Protein 6C1R (pdb70)

Radius of gyration: 25.38 Å; Cα contacts (8 Å, |Δi|>4): 478; chains: 2; bounding box: 43×37×81 Å

InterPro domains:
  IPR000276 G protein-coupled receptor, rhodopsin-like [PF00001] (54-300)
  IPR000276 G protein-coupled receptor, rhodopsin-like [PR00237] (39-63)
  IPR000276 G protein-coupled receptor, rhodopsin-like [PR00237] (71-92)
  IPR000276 G protein-coupled receptor, rhodopsin-like [PR00237] (116-138)
  IPR000276 G protein-coupled receptor, rhodopsin-like [PR00237] (152-173)
  IPR000276 G protein-coupled receptor, rhodopsin-like [PR00237] (203-226)
  IPR000276 G protein-coupled receptor, rhodopsin-like [PR00237] (240-264)
  IPR000276 G protein-coupled receptor, rhodopsin-like [PR00237] (282-308)
  IPR000276 G protein-coupled receptor, rhodopsin-like [PS00237] (122-138)
  IPR000826 Formyl peptide receptor-related [PTHR24225] (11-346)
  IPR002234 Anaphylatoxin chemotactic receptor, C3a/C5a1/C5a2 [PR00426] (36-48)
  IPR002234 Anaphylatoxin chemotactic receptor, C3a/C5a1/C5a2 [PR00426] (61-74)
  IPR002234 Anaphylatoxin chemotactic receptor, C3a/C5a1/C5a2 [PR00426] (85-95)
  IPR002234 Anaphylatoxin chemotactic receptor, C3a/C5a1/C5a2 [PR00426] (112-123)
  IPR002234 Anaphylatoxin chemotactic receptor, C3a/C5a1/C5a2 [PR00426] (142-157)
  IPR002234 Anaphylatoxin chemotactic receptor, C3a/C5a1/C5a2 [PR00426] (228-242)
  IPR002234 Anaphylatoxin chemotactic receptor, C3a/C5a1/C5a2 [PR00426] (320-333)
  IPR002234 Anaphylatoxin chemotactic receptor, C3a/C5a1/C5a2 [PR00426] (333-348)
  IPR002234 Anaphylatoxin chemotactic receptor, C3a/C5a1/C5a2 [PR01104] (134-145)
  IPR002234 Anaphylatoxin chemotactic receptor, C3a/C5a1/C5a2 [PR01104] (169-178)

Structure (mmCIF, N/CA/C/O backbone):
data_6C1R
#
_entry.id   6C1R
#
_cell.length_a   58.411
_cell.length_b   52.608
_cell.length_c   83.865
_cell.angle_alpha   90.000
_cell.angle_beta   106.080
_cell.angle_gamma   90.000
#
_symmetry.space_group_name_H-M   'P 1 21 1'
#
loop_
_entity.id
_entity.type
_entity.pdbx_description
1 polymer 'Soluble cytochrome b562, C5a anaphylatoxin chemotactic receptor 1 chimera'
2 polymer PMX53
3 non-polymer avacopan
4 non-polymer 'MALONATE ION'
5 non-polymer 'SODIUM ION'
6 non-polymer 'TRIETHYLENE GLYCOL'
7 non-polymer '(2R)-2,3-dihydroxypropyl (9Z)-octadec-9-enoate'
8 non-polymer 'OLEIC ACID'
9 water water
#
loop_
_atom_site.group_PDB
_atom_site.id
_atom_site.type_symbol
_atom_site.label_atom_id
_atom_site.label_alt_id
_atom_site.label_comp_id
_atom_site.label_asym_id
_atom_site.label_entity_id
_atom_site.label_seq_id
_atom_site.pdbx_PDB_ins_code
_atom_site.Cartn_x
_atom_site.Cartn_y
_atom_site.Cartn_z
_atom_site.occupancy
_atom_site.B_iso_or_equiv
_atom_site.auth_seq_id
_atom_site.auth_comp_id
_atom_site.auth_asym_id
_atom_site.auth_atom_id
_atom_site.pdbx_PDB_model_num
ATOM 1 N N . LEU A 1 12 ? -18.891 21.606 -9.717 1.00 111.41 12 LEU B N 1
ATOM 2 C CA . LEU A 1 12 ? -18.963 20.454 -8.825 1.00 108.63 12 LEU B CA 1
ATOM 3 C C . LEU A 1 12 ? -18.187 19.267 -9.386 1.00 108.50 12 LEU B C 1
ATOM 4 O O . LEU A 1 12 ? -17.391 18.645 -8.681 1.00 106.23 12 LEU B O 1
ATOM 9 N N . GLU A 1 13 ? -18.428 18.955 -10.654 1.00 111.91 13 GLU B N 1
ATOM 10 C CA . GLU A 1 13 ? -17.734 17.859 -11.317 1.00 112.41 13 GLU B CA 1
ATOM 11 C C . GLU A 1 13 ? -16.252 18.181 -11.493 1.00 113.87 13 GLU B C 1
ATOM 12 O O . GLU A 1 13 ? -15.408 17.284 -11.504 1.00 114.90 13 GLU B O 1
ATOM 14 N N . ASP A 1 14 ? -15.943 19.468 -11.625 1.00 113.78 14 ASP B N 1
ATOM 15 C CA . ASP A 1 14 ? -14.564 19.915 -11.778 1.00 112.03 14 ASP B CA 1
ATOM 16 C C . ASP A 1 14 ? -13.815 19.842 -10.449 1.00 107.87 14 ASP B C 1
ATOM 17 O O . ASP A 1 14 ? -12.635 19.491 -10.412 1.00 107.65 14 ASP B O 1
ATOM 19 N N . ASN A 1 15 ? -14.503 20.177 -9.361 1.00 104.25 15 ASN B N 1
ATOM 20 C CA . ASN A 1 15 ? -13.920 20.074 -8.029 1.00 99.46 15 ASN B CA 1
ATOM 21 C C . ASN A 1 15 ? -13.633 18.626 -7.654 1.00 94.94 15 ASN B C 1
ATOM 22 O O . ASN A 1 15 ? -12.690 18.342 -6.915 1.00 91.86 15 ASN B O 1
ATOM 27 N N . TRP A 1 16 ? -14.452 17.713 -8.167 1.00 95.39 16 TRP B N 1
ATOM 28 C CA . TRP A 1 16 ? -14.298 16.294 -7.868 1.00 94.00 16 TRP B CA 1
ATOM 29 C C . TRP A 1 16 ? -13.024 15.741 -8.500 1.00 92.04 16 TRP B C 1
ATOM 30 O O . TRP A 1 16 ? -12.355 14.881 -7.922 1.00 88.83 16 TRP B O 1
ATOM 41 N N . GLU A 1 17 ? -12.690 16.247 -9.685 1.00 92.77 17 GLU B N 1
ATOM 42 C CA . GLU A 1 17 ? -11.461 15.862 -10.373 1.00 91.44 17 GLU B CA 1
ATOM 43 C C . GLU A 1 17 ? -10.246 16.484 -9.689 1.00 86.70 17 GLU B C 1
ATOM 44 O O . GLU A 1 17 ? -9.155 15.913 -9.703 1.00 80.63 17 GLU B O 1
ATOM 46 N N . THR A 1 18 ? -10.446 17.657 -9.093 1.00 86.98 18 THR B N 1
ATOM 47 C CA . THR A 1 18 ? -9.399 18.330 -8.330 1.00 86.86 18 THR B CA 1
ATOM 48 C C . THR A 1 18 ? -8.993 17.491 -7.122 1.00 82.96 18 THR B C 1
ATOM 49 O O . THR A 1 18 ? -7.814 17.406 -6.775 1.00 81.43 18 THR B O 1
ATOM 53 N N . LEU A 1 19 ? -9.981 16.863 -6.495 1.00 81.64 19 LEU B N 1
ATOM 54 C CA . LEU A 1 19 ? -9.737 16.004 -5.344 1.00 78.33 19 LEU B CA 1
ATOM 55 C C . LEU A 1 19 ? -8.931 14.776 -5.739 1.00 76.88 19 LEU B C 1
ATOM 56 O O . LEU A 1 19 ? -7.942 14.437 -5.088 1.00 75.16 19 LEU B O 1
ATOM 61 N N . ASN A 1 20 ? -9.363 14.113 -6.807 1.00 78.35 20 ASN B N 1
ATOM 62 C CA . ASN A 1 20 ? -8.706 12.901 -7.278 1.00 80.06 20 ASN B CA 1
ATOM 63 C C . ASN A 1 20 ? -7.317 13.176 -7.848 1.00 78.74 20 ASN B C 1
ATOM 64 O O . ASN A 1 20 ? -6.404 12.367 -7.686 1.00 76.01 20 ASN B O 1
ATOM 69 N N . ASP A 1 21 ? -7.160 14.316 -8.516 1.00 79.14 21 ASP B N 1
ATOM 70 C CA . ASP A 1 21 ? -5.865 14.702 -9.076 1.00 82.13 21 ASP B CA 1
ATOM 71 C C . ASP A 1 21 ? -4.821 14.909 -7.982 1.00 79.88 21 ASP B C 1
ATOM 72 O O . ASP A 1 21 ? -3.698 14.411 -8.074 1.00 80.35 21 ASP B O 1
ATOM 77 N N . ASN A 1 22 ? -5.194 15.650 -6.946 1.00 76.01 22 ASN B N 1
ATOM 78 C CA . ASN A 1 22 ? -4.287 15.889 -5.834 1.00 74.84 22 ASN B CA 1
ATOM 79 C C . ASN A 1 22 ? -4.107 14.635 -4.988 1.00 70.55 22 ASN B C 1
ATOM 80 O O . ASN A 1 22 ? -3.106 14.491 -4.290 1.00 67.72 22 ASN B O 1
ATOM 85 N N . LEU A 1 23 ? -5.074 13.724 -5.064 1.00 70.18 23 LEU B N 1
ATOM 86 C CA . LEU A 1 23 ? -4.980 12.463 -4.342 1.00 68.77 23 LEU B CA 1
ATOM 87 C C . LEU A 1 23 ? -3.863 11.618 -4.933 1.00 71.76 23 LEU B C 1
ATOM 88 O O . LEU A 1 23 ? -3.109 10.971 -4.204 1.00 71.89 23 LEU B O 1
ATOM 93 N N . LYS A 1 24 ? -3.759 11.640 -6.259 1.00 72.94 24 LYS B N 1
ATOM 94 C CA . LYS A 1 24 ? -2.691 10.940 -6.965 1.00 76.20 24 LYS B CA 1
ATOM 95 C C . LYS A 1 24 ? -1.342 11.581 -6.657 1.00 77.94 24 LYS B C 1
ATOM 96 O O . LYS A 1 24 ? -0.330 10.891 -6.536 1.00 76.00 24 LYS B O 1
ATOM 98 N N . VAL A 1 25 ? -1.344 12.905 -6.528 1.00 79.06 25 VAL B N 1
ATOM 99 C CA . VAL A 1 25 ? -0.145 13.659 -6.171 1.00 77.95 25 VAL B CA 1
ATOM 100 C C . VAL A 1 25 ? 0.409 13.202 -4.828 1.00 73.17 25 VAL B C 1
ATOM 101 O O . VAL A 1 25 ? 1.618 13.009 -4.680 1.00 74.02 25 VAL B O 1
ATOM 105 N N . ILE A 1 26 ? -0.486 13.018 -3.860 1.00 69.11 26 ILE B N 1
ATOM 106 C CA . ILE A 1 26 ? -0.113 12.537 -2.532 1.00 68.50 26 ILE B CA 1
ATOM 107 C C . ILE A 1 26 ? 0.457 11.122 -2.605 1.00 69.30 26 ILE B C 1
ATOM 108 O O . ILE A 1 26 ? 1.446 10.803 -1.941 1.00 65.38 26 ILE B O 1
ATOM 113 N N . GLU A 1 27 ? -0.176 10.285 -3.422 1.00 74.08 27 GLU B N 1
ATOM 114 C CA . GLU A 1 27 ? 0.249 8.902 -3.609 1.00 76.86 27 GLU B CA 1
ATOM 115 C C . GLU A 1 27 ? 1.676 8.808 -4.145 1.00 83.81 27 GLU B C 1
ATOM 116 O O . GLU A 1 27 ? 2.428 7.907 -3.775 1.00 87.20 27 GLU B O 1
ATOM 118 N N . LYS A 1 28 ? 2.045 9.746 -5.014 1.00 87.57 28 LYS B N 1
ATOM 119 C CA . LYS A 1 28 ? 3.386 9.776 -5.592 1.00 90.74 28 LYS B CA 1
ATOM 120 C C . LYS A 1 28 ? 4.173 10.994 -5.113 1.00 92.21 28 LYS B C 1
ATOM 121 O O . LYS A 1 28 ? 4.856 11.650 -5.901 1.00 95.54 28 LYS B O 1
ATOM 123 N N . ALA A 1 29 ? 4.075 11.288 -3.819 1.00 88.68 29 ALA B N 1
ATOM 124 C CA . ALA A 1 29 ? 4.743 12.447 -3.236 1.00 86.02 29 ALA B CA 1
ATOM 125 C C . ALA A 1 29 ? 6.101 12.080 -2.641 1.00 86.27 29 ALA B C 1
ATOM 126 O O . ALA A 1 29 ? 6.288 10.981 -2.116 1.00 82.91 29 ALA B O 1
ATOM 128 N N . ASP A 1 30 ? 7.042 13.016 -2.720 1.00 90.78 30 ASP B N 1
ATOM 129 C CA . ASP A 1 30 ? 8.402 12.779 -2.254 1.00 95.07 30 ASP B CA 1
ATOM 130 C C . ASP A 1 30 ? 8.609 13.280 -0.828 1.00 96.11 30 ASP B C 1
ATOM 131 O O . ASP A 1 30 ? 9.431 12.741 -0.089 1.00 100.96 30 ASP B O 1
ATOM 133 N N . ASN A 1 31 ? 7.866 14.310 -0.441 1.00 92.14 31 ASN B N 1
ATOM 134 C CA . ASN A 1 31 ? 8.007 14.868 0.899 1.00 89.64 31 ASN B CA 1
ATOM 135 C C . ASN A 1 31 ? 6.704 15.432 1.455 1.00 84.58 31 ASN B C 1
ATOM 136 O O . ASN A 1 31 ? 5.675 15.435 0.780 1.00 83.32 31 ASN B O 1
ATOM 141 N N . ALA A 1 32 ? 6.764 15.912 2.693 1.00 81.66 32 ALA B N 1
ATOM 142 C CA . ALA A 1 32 ? 5.588 16.427 3.385 1.00 77.56 32 ALA B CA 1
ATOM 143 C C . ALA A 1 32 ? 5.073 17.717 2.753 1.00 73.30 32 ALA B C 1
ATOM 144 O O . ALA A 1 32 ? 3.873 17.986 2.770 1.00 72.66 32 ALA B O 1
ATOM 146 N N . ALA A 1 33 ? 5.985 18.510 2.200 1.00 71.35 33 ALA B N 1
ATOM 147 C CA . ALA A 1 33 ? 5.621 19.775 1.572 1.00 72.56 33 ALA B CA 1
ATOM 148 C C . ALA A 1 33 ? 4.634 19.565 0.425 1.00 73.10 33 ALA B C 1
ATOM 149 O O . ALA A 1 33 ? 3.635 20.276 0.317 1.00 73.70 33 ALA B O 1
ATOM 151 N N . GLN A 1 34 ? 4.913 18.582 -0.424 1.00 71.52 34 GLN B N 1
ATOM 152 C CA . GLN A 1 34 ? 4.026 18.271 -1.541 1.00 72.50 34 GLN B CA 1
ATOM 153 C C . GLN A 1 34 ? 2.704 17.693 -1.046 1.00 67.63 34 GLN B C 1
ATOM 154 O O . GLN A 1 34 ? 1.638 18.030 -1.565 1.00 65.01 34 GLN B O 1
ATOM 160 N N . VAL A 1 35 ? 2.777 16.824 -0.043 1.00 65.16 35 VAL B N 1
ATOM 161 C CA . VAL A 1 35 ? 1.575 16.267 0.564 1.00 63.37 35 VAL B CA 1
ATOM 162 C C . VAL A 1 35 ? 0.691 17.382 1.116 1.00 61.70 35 VAL B C 1
ATOM 163 O O . VAL A 1 35 ? -0.511 17.418 0.853 1.00 59.38 35 VAL B O 1
ATOM 167 N N . LYS A 1 36 ? 1.305 18.294 1.867 1.00 63.69 36 LYS B N 1
ATOM 168 C CA . LYS A 1 36 ? 0.596 19.415 2.478 1.00 63.29 36 LYS B CA 1
ATOM 169 C C . LYS A 1 36 ? -0.034 20.331 1.431 1.00 62.19 36 LYS B C 1
ATOM 170 O O . LYS A 1 36 ? -1.189 20.735 1.565 1.00 61.05 36 LYS B O 1
ATOM 176 N N . ASP A 1 37 ? 0.730 20.654 0.390 1.00 63.94 37 ASP B N 1
ATOM 177 C CA . ASP A 1 37 ? 0.238 21.520 -0.676 1.00 65.64 37 ASP B CA 1
ATOM 178 C C . ASP A 1 37 ? -0.957 20.891 -1.381 1.00 62.79 37 ASP B C 1
ATOM 179 O O . ASP A 1 37 ? -1.963 21.555 -1.630 1.00 63.75 37 ASP B O 1
ATOM 184 N N . ALA A 1 38 ? -0.833 19.604 -1.695 1.00 60.33 38 ALA B N 1
ATOM 185 C CA . ALA A 1 38 ? -1.904 18.860 -2.346 1.00 61.15 38 ALA B CA 1
ATOM 186 C C . ALA A 1 38 ? -3.145 18.798 -1.463 1.00 59.45 38 ALA B C 1
ATOM 187 O O . ALA A 1 38 ? -4.266 18.956 -1.946 1.00 60.65 38 ALA B O 1
ATOM 189 N N . LEU A 1 39 ? -2.936 18.572 -0.169 1.00 57.07 39 LEU B N 1
ATOM 190 C CA . LEU A 1 39 ? -4.030 18.490 0.793 1.00 55.88 39 LEU B CA 1
ATOM 191 C C . LEU A 1 39 ? -4.733 19.826 0.989 1.00 56.41 39 LEU B C 1
ATOM 192 O O . LEU A 1 39 ? -5.929 19.873 1.279 1.00 56.76 39 LEU B O 1
ATOM 197 N N . THR A 1 40 ? -3.981 20.911 0.845 1.00 57.59 40 THR B N 1
ATOM 198 C CA . THR A 1 40 ? -4.542 22.245 0.995 1.00 62.65 40 THR B CA 1
ATOM 199 C C . THR A 1 40 ? -5.497 22.529 -0.155 1.00 66.40 40 THR B C 1
ATOM 200 O O . THR A 1 40 ? -6.578 23.087 0.042 1.00 68.35 40 THR B O 1
ATOM 204 N N . LYS A 1 41 ? -5.092 22.125 -1.356 1.00 65.95 41 LYS B N 1
ATOM 205 C CA . LYS A 1 41 ? -5.921 22.289 -2.544 1.00 70.23 41 LYS B CA 1
ATOM 206 C C . LYS A 1 41 ? -7.148 21.384 -2.489 1.00 72.72 41 LYS B C 1
ATOM 207 O O . LYS A 1 41 ? -8.211 21.739 -2.998 1.00 75.89 41 LYS B O 1
ATOM 213 N N . MET A 1 42 ? -6.997 20.216 -1.870 1.00 70.53 42 MET B N 1
ATOM 214 C CA . MET A 1 42 ? -8.118 19.296 -1.691 1.00 70.32 42 MET B CA 1
ATOM 215 C C . MET A 1 42 ? -9.161 19.883 -0.747 1.00 71.05 42 MET B C 1
ATOM 216 O O . MET A 1 42 ? -10.363 19.773 -0.989 1.00 73.76 42 MET B O 1
ATOM 221 N N . ARG A 1 43 ? -8.692 20.500 0.332 1.00 66.86 43 ARG B N 1
ATOM 222 C CA . ARG A 1 43 ? -9.583 21.114 1.308 1.00 67.40 43 ARG B CA 1
ATOM 223 C C . ARG A 1 43 ? -10.401 22.229 0.667 1.00 70.85 43 ARG B C 1
ATOM 224 O O . ARG A 1 43 ? -11.617 22.305 0.848 1.00 71.96 43 ARG B O 1
ATOM 232 N N . ALA A 1 44 ? -9.721 23.085 -0.088 1.00 73.98 44 ALA B N 1
ATOM 233 C CA . ALA A 1 44 ? -10.370 24.198 -0.766 1.00 77.69 44 ALA B CA 1
ATOM 234 C C . ALA A 1 44 ? -11.409 23.693 -1.758 1.00 80.70 44 ALA B C 1
ATOM 235 O O . ALA A 1 44 ? -12.510 24.232 -1.841 1.00 85.79 44 ALA B O 1
ATOM 237 N N . ALA A 1 45 ? -11.055 22.647 -2.497 1.00 76.92 45 ALA B N 1
ATOM 238 C CA . ALA A 1 45 ? -11.944 22.074 -3.499 1.00 78.19 45 ALA B CA 1
ATOM 239 C C . 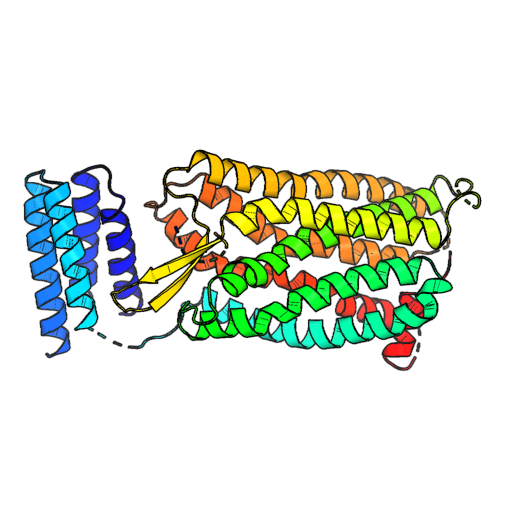ALA A 1 45 ? -13.128 21.362 -2.856 1.00 79.56 45 ALA B C 1
ATOM 240 O O . ALA A 1 45 ? -14.216 21.310 -3.428 1.00 82.37 45 ALA B O 1
ATOM 242 N N . ALA A 1 46 ? -12.913 20.811 -1.667 1.00 78.54 46 ALA B N 1
ATOM 243 C CA . ALA A 1 46 ? -13.965 20.085 -0.968 1.00 84.19 46 ALA B CA 1
ATOM 244 C C . ALA A 1 46 ? -15.002 21.046 -0.389 1.00 89.70 46 ALA B C 1
ATOM 245 O O . ALA A 1 46 ? -16.206 20.786 -0.444 1.00 95.46 46 ALA B O 1
ATOM 247 N N . LEU A 1 47 ? -14.526 22.155 0.166 1.00 86.22 47 LEU B N 1
ATOM 248 C CA . LEU A 1 47 ? -15.410 23.170 0.723 1.00 85.62 47 LEU B CA 1
ATOM 249 C C . LEU A 1 47 ? -16.097 23.966 -0.382 1.00 89.43 47 LEU B C 1
ATOM 250 O O . LEU A 1 47 ? -17.220 24.437 -0.213 1.00 93.54 47 LEU B O 1
ATOM 255 N N . ASP A 1 48 ? -15.415 24.114 -1.512 1.00 90.90 48 ASP B N 1
ATOM 256 C CA . ASP A 1 48 ? -15.980 24.821 -2.655 1.00 96.25 48 ASP B CA 1
ATOM 257 C C . ASP A 1 48 ? -17.171 24.044 -3.211 1.00 95.72 48 ASP B C 1
ATOM 258 O O . ASP A 1 48 ? -18.168 24.629 -3.630 1.00 97.75 48 ASP B O 1
ATOM 263 N N . ALA A 1 49 ? -17.059 22.719 -3.199 1.00 91.96 49 ALA B N 1
ATOM 264 C CA . ALA A 1 49 ? -18.130 21.852 -3.673 1.00 90.73 49 ALA B CA 1
ATOM 265 C C . ALA A 1 49 ? -19.308 21.851 -2.704 1.00 91.57 49 ALA B C 1
ATOM 266 O O . ALA A 1 49 ? -19.126 21.958 -1.491 1.00 90.50 49 ALA B O 1
ATOM 268 N N . LYS A 1 68 ? -27.853 18.534 2.613 1.00 108.23 68 LYS B N 1
ATOM 269 C CA . LYS A 1 68 ? -27.603 18.151 3.998 1.00 110.27 68 LYS B CA 1
ATOM 270 C C . LYS A 1 68 ? -27.036 16.735 4.095 1.00 110.31 68 LYS B C 1
ATOM 271 O O . LYS A 1 68 ? -26.215 16.449 4.964 1.00 108.90 68 LYS B O 1
ATOM 273 N N . ASP A 1 69 ? -27.466 15.850 3.202 1.00 118.80 69 ASP B N 1
ATOM 274 C CA . ASP A 1 69 ? -26.826 14.547 3.121 1.00 114.93 69 ASP B CA 1
ATOM 275 C C . ASP A 1 69 ? -25.513 14.648 2.348 1.00 110.83 69 ASP B C 1
ATOM 276 O O . ASP A 1 69 ? -24.551 13.961 2.679 1.00 108.39 69 ASP B O 1
ATOM 278 N N . PHE A 1 70 ? -25.463 15.501 1.325 1.00 109.97 70 PHE B N 1
ATOM 279 C CA . PHE A 1 70 ? -24.209 15.704 0.603 1.00 102.87 70 PHE B CA 1
ATOM 280 C C . PHE A 1 70 ? -23.236 16.553 1.417 1.00 102.05 70 PHE B C 1
ATOM 281 O O . PHE A 1 70 ? -22.027 16.419 1.267 1.00 101.19 70 PHE B O 1
ATOM 283 N N . ARG A 1 71 ? -23.769 17.417 2.278 1.00 103.73 71 ARG B N 1
ATOM 284 C CA . ARG A 1 71 ? -22.940 18.268 3.126 1.00 103.02 71 ARG B CA 1
ATOM 285 C C . ARG A 1 71 ? -22.183 17.433 4.142 1.00 103.60 71 ARG B C 1
ATOM 286 O O . ARG A 1 71 ? -21.020 17.706 4.434 1.00 99.17 71 ARG B O 1
ATOM 288 N N . HIS A 1 72 ? -22.857 16.417 4.676 1.00 108.19 72 HIS B N 1
ATOM 289 C CA . HIS A 1 72 ? -22.261 15.518 5.660 1.00 106.40 72 HIS B CA 1
ATOM 290 C C . HIS A 1 72 ? -21.069 14.766 5.085 1.00 99.82 72 HIS B C 1
ATOM 291 O O . HIS A 1 72 ? -20.025 14.660 5.726 1.00 96.16 72 HIS B O 1
ATOM 293 N N . GLY A 1 73 ? -21.238 14.240 3.876 1.00 96.87 73 GLY B N 1
ATOM 294 C CA . GLY A 1 73 ? -20.182 13.507 3.203 1.00 89.78 73 GLY B CA 1
ATOM 295 C C . GLY A 1 73 ? -18.950 14.358 2.976 1.00 85.99 73 GLY B C 1
ATOM 296 O O . GLY A 1 73 ? -17.834 13.930 3.259 1.00 86.56 73 GLY B O 1
ATOM 297 N N . PHE A 1 74 ? -19.152 15.567 2.466 1.00 84.43 74 PHE B N 1
ATOM 298 C CA . PHE A 1 74 ? -18.051 16.506 2.290 1.00 82.74 74 PHE B CA 1
ATOM 299 C C . PHE A 1 74 ? -17.413 16.856 3.634 1.00 83.66 74 PHE B C 1
ATOM 300 O O . PHE A 1 74 ? -16.197 17.021 3.733 1.00 81.29 74 PHE B O 1
ATOM 302 N N . ASP A 1 75 ? -18.246 16.965 4.664 1.00 88.26 75 ASP B N 1
ATOM 303 C CA . ASP A 1 75 ? -17.783 17.263 6.016 1.00 88.04 75 ASP B CA 1
ATOM 304 C C . ASP A 1 75 ? -16.863 16.170 6.555 1.00 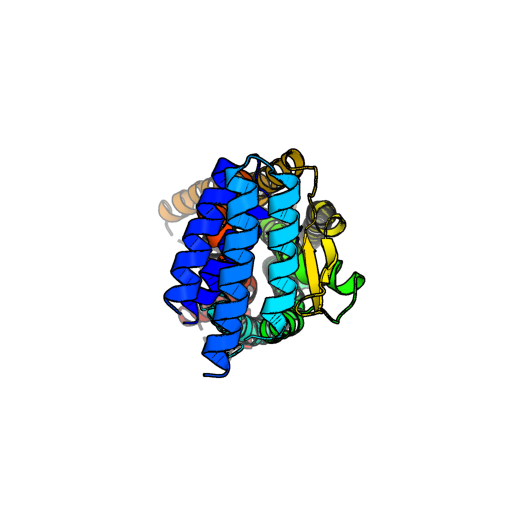84.34 75 ASP B C 1
ATOM 305 O O . ASP A 1 75 ? -15.833 16.458 7.164 1.00 80.49 75 ASP B O 1
ATOM 310 N N . ILE A 1 76 ? -17.243 14.917 6.326 1.00 85.70 76 ILE B N 1
ATOM 311 C CA . ILE A 1 76 ? -16.414 13.778 6.704 1.00 84.97 76 ILE B CA 1
ATOM 312 C C . ILE A 1 76 ? -15.119 13.789 5.901 1.00 81.12 76 ILE B C 1
ATO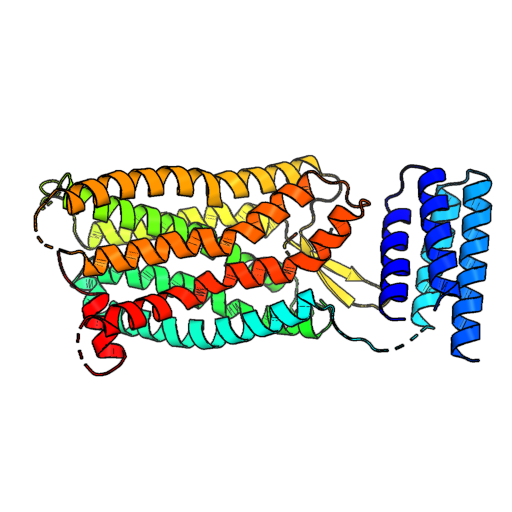M 313 O O . ILE A 1 76 ? -14.060 13.399 6.396 1.00 81.55 76 ILE B O 1
ATOM 318 N N . LEU A 1 77 ? -15.212 14.253 4.659 1.00 76.82 77 LEU B N 1
ATOM 319 C CA . LEU A 1 77 ? -14.053 14.330 3.779 1.00 72.98 77 LEU B CA 1
ATOM 320 C C . LEU A 1 77 ? -13.059 15.383 4.261 1.00 69.53 77 LEU B C 1
ATOM 321 O O . LEU A 1 77 ? -11.859 15.121 4.346 1.00 64.00 77 LEU B O 1
ATOM 326 N N . VAL A 1 78 ? -13.572 16.571 4.576 1.00 71.75 78 VAL B N 1
ATOM 327 C CA . VAL A 1 78 ? -12.744 17.686 5.027 1.00 72.52 78 VAL B CA 1
ATOM 328 C C . VAL A 1 78 ? -11.999 17.352 6.319 1.00 72.86 78 VAL B C 1
ATOM 329 O O . VAL A 1 78 ? -10.801 17.618 6.437 1.00 72.31 78 VAL B O 1
ATOM 333 N N . GLY A 1 79 ? -12.709 16.764 7.278 1.00 70.95 79 GLY B N 1
ATOM 334 C CA . GLY A 1 79 ? -12.102 16.346 8.529 1.00 69.51 79 GLY B CA 1
ATOM 335 C C . GLY A 1 79 ? -10.957 15.373 8.320 1.00 68.25 79 GLY B C 1
ATOM 336 O O . GLY A 1 79 ? -9.916 15.476 8.972 1.00 68.02 79 GLY B O 1
ATOM 337 N N . GLN A 1 80 ? -11.149 14.430 7.401 1.00 64.32 80 GLN B N 1
ATOM 338 C CA . GLN A 1 80 ? -10.107 13.472 7.044 1.00 64.71 80 GLN B CA 1
ATOM 339 C C . GLN A 1 80 ? -8.922 14.157 6.375 1.00 60.23 80 GLN B C 1
ATOM 340 O O . GLN A 1 80 ? -7.781 13.716 6.512 1.00 59.06 80 GLN B O 1
ATOM 346 N N . ILE A 1 81 ? -9.202 15.230 5.642 1.00 58.56 81 ILE B N 1
ATOM 347 C CA . ILE A 1 81 ? -8.151 16.031 5.026 1.00 56.56 81 ILE B CA 1
ATOM 348 C C . ILE A 1 81 ? -7.355 16.751 6.107 1.00 55.92 81 ILE B C 1
ATOM 349 O O . ILE A 1 81 ? -6.130 16.777 6.069 1.00 57.26 81 ILE B O 1
ATOM 354 N N . ASP A 1 82 ? -8.059 17.316 7.082 1.00 61.99 82 ASP B N 1
ATOM 355 C CA . ASP A 1 82 ? -7.414 17.989 8.208 1.00 66.26 82 ASP B CA 1
ATOM 356 C C . ASP A 1 82 ? -6.591 17.023 9.055 1.00 65.05 82 ASP B C 1
ATOM 357 O O . ASP A 1 82 ? -5.532 17.387 9.563 1.00 56.31 82 ASP B O 1
ATOM 362 N N . ASP A 1 83 ? -7.087 15.800 9.215 1.00 64.24 83 ASP B N 1
ATOM 363 C CA . ASP A 1 83 ? -6.335 14.749 9.892 1.00 60.42 83 ASP B CA 1
ATOM 364 C C . ASP A 1 83 ? -5.014 14.486 9.173 1.00 56.28 83 ASP B C 1
ATOM 365 O O . ASP A 1 83 ? -3.950 14.483 9.786 1.00 52.19 83 ASP B O 1
ATOM 370 N N . ALA A 1 84 ? -5.096 14.272 7.863 1.00 52.07 84 ALA B N 1
ATOM 371 C CA . ALA A 1 84 ? -3.915 14.061 7.041 1.00 49.00 84 ALA B CA 1
ATOM 372 C C . ALA A 1 84 ? -3.039 15.309 7.029 1.00 48.79 84 ALA B C 1
ATOM 373 O O . ALA A 1 84 ? -1.811 15.217 7.044 1.00 48.35 84 ALA B O 1
ATOM 375 N N . LEU A 1 85 ? -3.682 16.472 7.011 1.00 49.58 85 LEU B N 1
ATOM 376 C CA . LEU A 1 85 ? -2.976 17.748 6.957 1.00 53.23 85 LEU B CA 1
ATOM 377 C C . LEU A 1 85 ? -2.189 17.987 8.242 1.00 53.02 85 LEU B C 1
ATOM 378 O O . LEU A 1 85 ? -1.083 18.526 8.209 1.00 52.04 85 LEU B O 1
ATOM 383 N N . LYS A 1 86 ? -2.761 17.578 9.372 1.00 53.73 86 LYS B N 1
ATOM 384 C CA . LYS A 1 86 ? -2.068 17.659 10.654 1.00 52.04 86 LYS B CA 1
ATOM 385 C C . LYS A 1 86 ? -0.806 16.797 10.657 1.00 54.72 86 LYS B C 1
ATOM 386 O O . LYS A 1 86 ? 0.246 17.230 11.128 1.00 54.02 86 LYS B O 1
ATOM 392 N N . LEU A 1 87 ? -0.915 15.580 10.131 1.00 53.98 87 LEU B N 1
ATOM 393 C CA . LEU A 1 87 ? 0.227 14.675 10.050 1.00 53.71 87 LEU B CA 1
ATOM 394 C C . LEU A 1 87 ? 1.323 15.229 9.147 1.00 52.98 87 LEU B C 1
ATOM 395 O O . LEU A 1 87 ? 2.507 15.164 9.480 1.00 55.61 87 LEU B O 1
ATOM 400 N N . ALA A 1 88 ? 0.924 15.769 8.000 1.00 47.68 88 ALA B N 1
ATOM 401 C CA . ALA A 1 88 ? 1.875 16.335 7.055 1.00 46.39 88 ALA B CA 1
ATOM 402 C C . ALA A 1 88 ? 2.566 17.561 7.655 1.00 48.40 88 ALA B C 1
ATOM 403 O O . ALA A 1 88 ? 3.768 17.750 7.473 1.00 53.05 88 ALA B O 1
ATOM 405 N N . ASN A 1 89 ? 1.808 18.382 8.380 1.00 47.59 89 ASN B N 1
ATOM 406 C CA . ASN A 1 89 ? 2.376 19.531 9.083 1.00 49.18 89 ASN B CA 1
ATOM 407 C C . ASN A 1 89 ? 3.381 19.128 10.158 1.00 51.76 89 ASN B C 1
ATOM 408 O O . ASN A 1 89 ? 4.310 19.871 10.452 1.00 50.28 89 ASN B O 1
ATOM 413 N N . GLU A 1 90 ? 3.189 17.951 10.744 1.00 55.76 90 GLU B N 1
ATOM 414 C CA . GLU A 1 90 ? 4.120 17.430 11.739 1.00 60.59 90 GLU B CA 1
ATOM 415 C C . GLU A 1 90 ? 5.382 16.907 11.066 1.00 64.69 90 GLU B C 1
ATOM 416 O O . GLU A 1 90 ? 6.413 16.728 11.713 1.00 70.85 90 GLU B O 1
ATOM 422 N N . GLY A 1 91 ? 5.288 16.657 9.763 1.00 74.99 91 GLY B N 1
ATOM 423 C CA . GLY A 1 91 ? 6.413 16.158 8.993 1.00 72.29 91 GLY B CA 1
ATOM 424 C C . GLY A 1 91 ? 6.361 14.661 8.753 1.00 72.23 91 GLY B C 1
ATOM 425 O O . GLY A 1 91 ? 7.308 14.074 8.230 1.00 77.55 91 GLY B O 1
ATOM 426 N N . LYS A 1 92 ? 5.253 14.037 9.133 1.00 67.21 92 LYS B N 1
ATOM 427 C CA . LYS A 1 92 ? 5.103 12.595 8.977 1.00 66.58 92 LYS B CA 1
ATOM 428 C C . LYS A 1 92 ? 4.488 12.257 7.623 1.00 68.79 92 LYS B C 1
ATOM 429 O O . LYS A 1 92 ? 3.270 12.151 7.494 1.00 69.40 92 LYS B O 1
ATOM 435 N N . VAL A 1 93 ? 5.341 12.082 6.619 1.00 70.03 93 VAL B N 1
ATOM 436 C CA . VAL A 1 93 ? 4.893 11.895 5.243 1.00 71.23 93 VAL B CA 1
ATOM 437 C C . VAL A 1 93 ? 4.130 10.589 5.030 1.00 71.26 93 VAL B C 1
ATOM 438 O O . VAL A 1 93 ? 3.039 10.590 4.462 1.00 68.91 93 VAL B O 1
ATOM 442 N N . LYS A 1 94 ? 4.709 9.480 5.479 1.00 73.90 94 LYS B N 1
ATOM 443 C CA . LYS A 1 94 ? 4.094 8.170 5.276 1.00 77.35 94 LYS B CA 1
ATOM 444 C C . LYS A 1 94 ? 2.744 8.060 5.984 1.00 74.24 94 LYS B C 1
ATOM 445 O O . LYS A 1 94 ? 1.786 7.518 5.431 1.00 74.89 94 LYS B O 1
ATOM 447 N N . GLU A 1 95 ? 2.670 8.585 7.203 1.00 73.34 95 GLU B N 1
ATOM 448 C CA . GLU A 1 95 ? 1.439 8.527 7.983 1.00 73.17 95 GLU B CA 1
ATOM 449 C C . GLU A 1 95 ? 0.353 9.406 7.362 1.00 72.04 95 GLU B C 1
ATOM 450 O O . GLU A 1 95 ? -0.828 9.054 7.372 1.00 77.71 95 GLU B O 1
ATOM 452 N N . ALA A 1 96 ? 0.764 10.547 6.817 1.00 62.13 96 ALA B N 1
ATOM 453 C CA . ALA A 1 96 ? -0.156 11.450 6.135 1.00 58.53 96 ALA B CA 1
ATOM 454 C C . ALA A 1 96 ? -0.715 10.824 4.856 1.00 60.65 96 ALA B C 1
ATOM 455 O O . ALA A 1 96 ? -1.886 11.011 4.530 1.00 60.29 96 ALA B O 1
ATOM 457 N N . GLN A 1 97 ? 0.127 10.092 4.133 1.00 64.85 97 GLN B N 1
ATOM 458 C CA . GLN A 1 97 ? -0.295 9.417 2.908 1.00 68.69 97 GLN B CA 1
ATOM 459 C C . GLN A 1 97 ? -1.283 8.293 3.203 1.00 73.21 97 GLN B C 1
ATOM 460 O O . GLN A 1 97 ? -2.187 8.021 2.411 1.00 75.22 97 GLN B O 1
ATOM 466 N N . ALA A 1 98 ? -1.101 7.641 4.347 1.00 74.61 98 ALA B N 1
ATOM 467 C CA . ALA A 1 98 ? -2.011 6.589 4.777 1.00 74.04 98 ALA B CA 1
ATOM 468 C C . ALA A 1 98 ? -3.390 7.165 5.060 1.00 73.28 98 ALA B C 1
ATOM 469 O O . ALA A 1 98 ? -4.405 6.583 4.681 1.00 75.09 98 ALA B O 1
ATOM 471 N N . ALA A 1 99 ? -3.414 8.314 5.729 1.00 70.66 99 ALA B N 1
ATOM 472 C CA . ALA A 1 99 ? -4.662 8.993 6.054 1.00 70.99 99 ALA B CA 1
ATOM 473 C C . ALA A 1 99 ? -5.353 9.499 4.790 1.00 71.48 99 ALA B C 1
ATOM 474 O O . ALA A 1 99 ? -6.573 9.655 4.759 1.00 74.77 99 ALA B O 1
ATOM 476 N N . ALA A 1 100 ? -4.566 9.750 3.749 1.00 70.14 100 ALA B N 1
ATOM 477 C CA . ALA A 1 100 ? -5.112 10.206 2.478 1.00 70.54 100 ALA B CA 1
ATOM 478 C C . ALA A 1 100 ? -5.710 9.040 1.700 1.00 75.32 100 ALA B C 1
ATOM 479 O O . ALA A 1 100 ? -6.630 9.225 0.907 1.00 78.15 100 ALA B O 1
ATOM 481 N N . GLU A 1 101 ? -5.178 7.842 1.930 1.00 79.11 101 GLU B N 1
ATOM 482 C CA . GLU A 1 101 ? -5.685 6.637 1.276 1.00 81.82 101 GLU B CA 1
ATOM 483 C C . GLU A 1 101 ? -7.039 6.255 1.859 1.00 86.11 101 GLU B C 1
ATOM 484 O O . GLU A 1 101 ? -7.917 5.773 1.148 1.00 88.41 101 GLU B O 1
ATOM 486 N N . GLN A 1 102 ? -7.200 6.488 3.159 1.00 87.79 102 GLN B N 1
ATOM 487 C CA . GLN A 1 102 ? -8.469 6.255 3.840 1.00 89.58 102 GLN B CA 1
ATOM 488 C C . GLN A 1 102 ? -9.543 7.213 3.327 1.00 85.44 102 GLN B C 1
ATOM 489 O O . GLN A 1 102 ? -10.737 6.951 3.454 1.00 88.21 102 GLN B O 1
ATOM 495 N N . LEU A 1 103 ? -9.106 8.324 2.744 1.00 81.92 103 LEU B N 1
ATOM 496 C CA . LEU A 1 103 ? -10.012 9.326 2.199 1.00 84.84 103 LEU B CA 1
ATOM 497 C C . LEU A 1 103 ? -10.739 8.776 0.974 1.00 83.96 103 LEU B C 1
ATOM 498 O O . LEU A 1 103 ? -11.844 9.207 0.645 1.00 83.66 103 LEU B O 1
ATOM 503 N N . LYS A 1 104 ? -10.113 7.814 0.306 1.00 85.76 104 LYS B N 1
ATOM 504 C CA . LYS A 1 104 ? -10.706 7.193 -0.872 1.00 89.79 104 LYS B CA 1
ATOM 505 C C . LYS A 1 104 ? -11.863 6.276 -0.486 1.00 94.59 104 LYS B C 1
ATOM 506 O O . LYS A 1 104 ? -12.810 6.098 -1.255 1.00 94.37 104 LYS B O 1
ATOM 508 N N . THR A 1 105 ? -11.779 5.696 0.708 1.00 97.68 105 THR B N 1
ATOM 509 C CA . THR A 1 105 ? -12.843 4.848 1.236 1.00 101.13 105 THR B CA 1
ATOM 510 C C . THR A 1 105 ? -14.107 5.670 1.487 1.00 101.72 105 THR B C 1
ATOM 511 O O . THR A 1 105 ? -15.227 5.181 1.323 1.00 103.75 105 THR B O 1
ATOM 515 N N . THR A 1 106 ? -13.913 6.927 1.875 1.00 99.68 106 THR B N 1
ATOM 516 C CA . THR A 1 106 ? -15.017 7.844 2.137 1.00 98.87 106 THR B CA 1
ATOM 517 C C . THR A 1 106 ? -15.678 8.303 0.835 1.00 98.96 106 THR B C 1
ATOM 518 O O . THR A 1 106 ? -16.882 8.561 0.796 1.00 102.06 106 THR B O 1
ATOM 522 N N . ARG A 1 107 ? -14.884 8.384 -0.230 1.00 94.98 107 ARG B N 1
ATOM 523 C CA . ARG A 1 107 ? -15.356 8.880 -1.523 1.00 93.13 107 ARG B CA 1
ATOM 524 C C . ARG A 1 107 ? -16.479 8.026 -2.111 1.00 95.13 107 ARG B C 1
ATOM 525 O O . ARG A 1 107 ? -17.367 8.544 -2.789 1.00 97.29 107 ARG B O 1
ATOM 527 N N . ASN A 1 108 ? -16.435 6.722 -1.851 1.00 94.49 108 ASN B N 1
ATOM 528 C CA . ASN A 1 108 ? -17.466 5.805 -2.331 1.00 95.72 108 ASN B CA 1
ATOM 529 C C . ASN A 1 108 ? -18.834 6.131 -1.741 1.00 100.59 108 ASN B C 1
ATOM 530 O O . ASN A 1 108 ? -19.863 5.924 -2.383 1.00 101.98 108 ASN B O 1
ATOM 532 N N . ALA A 1 109 ? -18.833 6.641 -0.512 1.00 103.28 109 ALA B N 1
ATOM 533 C CA . ALA A 1 109 ? -20.060 7.067 0.152 1.00 105.55 109 ALA B CA 1
ATOM 534 C C . ALA A 1 109 ? -20.565 8.396 -0.412 1.00 104.65 109 ALA B C 1
ATOM 535 O O . ALA A 1 109 ? -21.694 8.806 -0.140 1.00 107.75 109 ALA B O 1
ATOM 537 N N . TYR A 1 110 ? -19.724 9.065 -1.197 1.00 99.82 110 TYR B N 1
ATOM 538 C CA . TYR A 1 110 ? -20.099 10.324 -1.834 1.00 97.41 110 TYR B CA 1
ATOM 539 C C . TYR A 1 110 ? -20.702 10.086 -3.215 1.00 96.59 110 TYR B C 1
ATOM 540 O O . TYR A 1 110 ? -20.609 10.938 -4.100 1.00 94.21 110 TYR B O 1
ATOM 542 N N . SER A 1 116 ? -23.208 11.621 -10.370 1.00 117.13 116 SER B N 1
ATOM 543 C CA . SER A 1 116 ? -23.315 11.908 -11.797 1.00 110.81 116 SER B CA 1
ATOM 544 C C . SER A 1 116 ? -22.113 11.365 -12.566 1.00 103.89 116 SER B C 1
ATOM 545 O O . SER A 1 116 ? -21.252 12.125 -13.007 1.00 92.84 116 SER B O 1
ATOM 548 N N . ASN A 1 117 ? -22.067 10.046 -12.726 1.00 106.05 117 ASN B N 1
ATOM 549 C CA . ASN A 1 117 ? -20.948 9.386 -13.388 1.00 100.24 117 ASN B CA 1
ATOM 550 C C . ASN A 1 117 ? -20.904 9.665 -14.886 1.00 97.33 117 ASN B C 1
ATOM 551 O O . ASN A 1 117 ? -21.210 8.791 -15.701 1.00 99.41 117 ASN B O 1
ATOM 553 N N . THR A 1 118 ? -20.516 10.885 -15.245 1.00 92.06 118 THR B N 1
ATOM 554 C CA . THR A 1 118 ? -20.396 11.270 -16.645 1.00 84.77 118 THR B CA 1
ATOM 555 C C . THR A 1 118 ? -18.937 11.219 -17.099 1.00 77.98 118 THR B C 1
ATOM 556 O O . THR A 1 118 ? -18.022 11.401 -16.294 1.00 79.78 118 THR B O 1
ATOM 560 N N . LEU A 1 119 ? -18.725 10.969 -18.388 1.00 71.85 119 LEU B N 1
ATOM 561 C CA . LEU A 1 119 ? -17.374 10.838 -18.926 1.00 65.93 119 LEU B CA 1
ATOM 562 C C . LEU A 1 119 ? -16.714 12.196 -19.169 1.00 62.02 119 LEU B C 1
ATOM 563 O O . LEU A 1 119 ? -17.389 13.199 -19.414 1.00 64.65 119 LEU B O 1
ATOM 568 N N . ARG A 1 120 ? -15.387 12.211 -19.086 1.00 57.44 120 ARG B N 1
ATOM 569 C CA . ARG A 1 120 ? -14.586 13.384 -19.422 1.00 54.81 120 ARG B CA 1
ATOM 570 C C . ARG A 1 120 ? -14.840 13.839 -20.852 1.00 51.38 120 ARG B C 1
ATOM 571 O O . ARG A 1 120 ? -15.154 13.026 -21.724 1.00 48.09 120 ARG B O 1
ATOM 579 N N . VAL A 1 121 ? -14.684 15.135 -21.095 1.00 50.64 121 VAL B N 1
ATOM 580 C CA . VAL A 1 121 ? -14.780 15.676 -22.451 1.00 47.38 121 VAL B CA 1
ATOM 581 C C . VAL A 1 121 ? -13.861 14.960 -23.461 1.00 40.57 121 VAL B C 1
ATOM 582 O O . VAL A 1 121 ? -14.326 14.572 -24.531 1.00 37.15 121 VAL B O 1
ATOM 586 N N . PRO A 1 122 ? -12.564 14.772 -23.130 1.00 38.98 122 PRO B N 1
ATOM 587 C CA . PRO A 1 122 ? -11.708 14.094 -24.116 1.00 39.21 122 PRO B CA 1
ATOM 588 C C . PRO A 1 122 ? -12.136 12.652 -24.421 1.00 39.26 122 PRO B C 1
ATOM 589 O O . PRO A 1 122 ? -11.972 12.190 -25.552 1.00 38.77 122 PRO B O 1
ATOM 593 N N . ASP A 1 123 ? -12.659 11.948 -23.422 1.00 43.63 123 ASP B N 1
ATOM 594 C CA . ASP A 1 123 ? -13.116 10.579 -23.629 1.00 46.17 123 ASP B CA 1
ATOM 595 C C . ASP A 1 123 ? -14.345 10.558 -24.528 1.00 44.46 123 ASP B C 1
ATOM 596 O O . ASP A 1 123 ? -14.486 9.678 -25.371 1.00 44.24 123 ASP B O 1
ATOM 601 N N . ILE A 1 124 ? -15.222 11.541 -24.367 1.00 43.13 124 ILE B N 1
ATOM 602 C CA . ILE A 1 124 ? -16.437 11.596 -25.166 1.00 41.97 124 ILE B CA 1
ATOM 603 C C . ILE A 1 124 ? -16.119 11.866 -26.641 1.00 37.41 124 ILE B C 1
ATOM 604 O O . ILE A 1 124 ? -16.690 11.229 -27.525 1.00 37.45 124 ILE B O 1
ATOM 609 N N . LEU A 1 125 ? -15.203 12.794 -26.901 1.00 35.13 125 LEU B N 1
ATOM 610 C CA . LEU A 1 125 ? -14.742 13.052 -28.262 1.00 37.01 125 LEU B CA 1
ATOM 611 C C . LEU A 1 125 ? -14.093 11.800 -28.863 1.00 34.56 125 LEU B C 1
ATOM 612 O O . LEU A 1 125 ? -14.288 11.497 -30.039 1.00 33.13 125 LEU B O 1
ATOM 617 N N . ALA A 1 126 ? -13.334 11.077 -28.044 1.00 33.98 126 ALA B N 1
ATOM 618 C CA . ALA A 1 126 ? -12.705 9.826 -28.467 1.00 34.91 126 ALA B CA 1
ATOM 619 C C . ALA A 1 126 ? -13.760 8.825 -28.938 1.00 35.61 126 ALA B C 1
ATOM 620 O O . ALA A 1 126 ? -13.581 8.158 -29.956 1.00 35.12 126 ALA B O 1
ATOM 622 N N . LEU A 1 127 ? -14.864 8.744 -28.197 1.00 37.76 127 LEU B N 1
ATOM 623 C CA . LEU A 1 127 ? -15.980 7.869 -28.554 1.00 38.20 127 LEU B CA 1
ATOM 624 C C . LEU A 1 127 ? -16.590 8.230 -29.907 1.00 39.14 127 LEU B C 1
ATOM 625 O O . LEU A 1 127 ? -16.818 7.357 -30.742 1.00 40.14 127 LEU B O 1
ATOM 630 N N . VAL A 1 128 ? -16.861 9.517 -30.111 1.00 38.98 128 VAL B N 1
ATOM 631 C CA . VAL A 1 128 ? -17.430 9.985 -31.370 1.00 40.94 128 VAL B CA 1
ATOM 632 C C . VAL A 1 128 ? -16.526 9.626 -32.552 1.00 37.62 128 VAL B C 1
ATOM 633 O O . VAL A 1 128 ? -16.988 9.102 -33.567 1.00 40.47 128 VAL B O 1
ATOM 637 N N . ILE A 1 129 ? -15.237 9.902 -32.400 1.00 35.56 129 ILE B N 1
ATOM 638 C CA . ILE A 1 129 ? -14.249 9.625 -33.434 1.00 35.12 129 ILE B CA 1
ATOM 639 C C . ILE A 1 129 ? -14.133 8.120 -33.691 1.00 32.96 129 ILE B C 1
ATOM 640 O O . ILE A 1 129 ? -14.179 7.679 -34.836 1.00 33.81 129 ILE B O 1
ATOM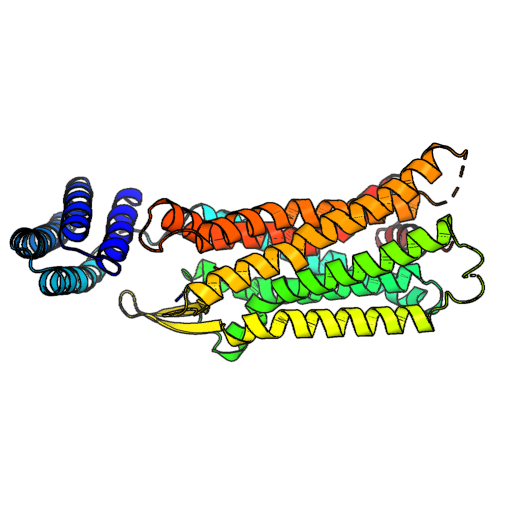 645 N N . PHE A 1 130 ? -13.994 7.351 -32.615 1.00 34.56 130 PHE B N 1
ATOM 646 C CA . PHE A 1 130 ? -14.013 5.891 -32.671 1.00 35.48 130 PHE B CA 1
ATOM 647 C C . PHE A 1 130 ? -15.175 5.346 -33.489 1.00 38.24 130 PHE B C 1
ATOM 648 O O . PHE A 1 130 ? -14.999 4.460 -34.325 1.00 35.86 130 PHE B O 1
ATOM 656 N N . ALA A 1 131 ? -16.365 5.881 -33.241 1.00 40.86 131 ALA B N 1
ATOM 657 C CA . ALA A 1 131 ? -17.563 5.395 -33.911 1.00 45.91 131 ALA B CA 1
ATOM 658 C C . ALA A 1 131 ? -17.489 5.655 -35.416 1.00 46.22 131 ALA B C 1
ATOM 659 O O . ALA A 1 131 ? -17.695 4.742 -36.221 1.00 48.13 131 ALA B O 1
ATOM 661 N N . VAL A 1 132 ? -17.178 6.893 -35.791 1.00 39.68 132 VAL B N 1
ATOM 662 C CA . VAL A 1 132 ? -17.091 7.255 -37.203 1.00 44.69 132 VAL B CA 1
ATOM 663 C C . VAL A 1 132 ? -16.007 6.448 -37.923 1.00 43.78 132 VAL B C 1
ATOM 664 O O . VAL A 1 132 ? -16.232 5.924 -39.017 1.00 45.16 132 VAL B O 1
ATOM 668 N N . VAL A 1 133 ? -14.836 6.348 -37.302 1.00 39.23 133 VAL B N 1
ATOM 669 C CA . VAL A 1 133 ? -13.729 5.599 -37.880 1.00 36.26 133 VAL B CA 1
ATOM 670 C C . VAL A 1 133 ? -14.113 4.134 -38.087 1.00 38.55 133 VAL B C 1
ATOM 671 O O . VAL A 1 133 ? -13.803 3.552 -39.125 1.00 40.77 133 VAL B O 1
ATOM 675 N N . PHE A 1 134 ? -14.814 3.549 -37.119 1.00 34.00 134 PHE B N 1
ATOM 676 C CA . PHE A 1 134 ? -15.253 2.164 -37.254 1.00 33.08 134 PHE B CA 1
ATOM 677 C C . PHE A 1 134 ? -16.198 1.944 -38.438 1.00 38.24 134 PHE B C 1
ATOM 678 O O . PHE A 1 134 ? -16.030 0.995 -39.202 1.00 40.51 134 PHE B O 1
ATOM 686 N N . LEU A 1 135 ? -17.202 2.802 -38.579 1.00 39.67 135 LEU B N 1
ATOM 687 C CA . LEU A 1 135 ? -18.191 2.604 -39.634 1.00 45.81 135 LEU B CA 1
ATOM 688 C C . LEU A 1 135 ? -17.571 2.835 -41.011 1.00 43.58 135 LEU B C 1
ATOM 689 O O . LEU A 1 135 ? -17.733 2.017 -41.924 1.00 44.58 135 LEU B O 1
ATOM 694 N N . VAL A 1 136 ? -16.851 3.943 -41.149 1.00 41.97 136 VAL B N 1
ATOM 695 C CA . VAL A 1 136 ? -16.214 4.292 -42.412 1.00 43.68 136 VAL B CA 1
ATOM 696 C C . VAL A 1 136 ? -15.075 3.330 -42.747 1.00 44.04 136 VAL B C 1
ATOM 697 O O . VAL A 1 136 ? -14.907 2.932 -43.902 1.00 49.27 136 VAL B O 1
ATOM 701 N N . GLY A 1 137 ? -14.302 2.953 -41.734 1.00 39.74 137 GLY B N 1
ATOM 702 C CA . GLY A 1 137 ? -13.130 2.120 -41.936 1.00 37.45 137 GLY B CA 1
ATOM 703 C C . GLY A 1 137 ? -13.444 0.673 -42.265 1.00 39.99 137 GLY B C 1
ATOM 704 O O . GLY A 1 137 ? -12.794 0.064 -43.114 1.00 44.27 137 GLY B O 1
ATOM 705 N N . VAL A 1 138 ? -14.437 0.110 -41.588 1.00 41.17 138 VAL B N 1
ATOM 706 C CA . VAL A 1 138 ? -14.813 -1.273 -41.837 1.00 46.50 138 VAL B CA 1
ATOM 707 C C . VAL A 1 138 ? -15.423 -1.430 -43.231 1.00 47.67 138 VAL B C 1
ATOM 708 O O . VAL A 1 138 ? -14.989 -2.273 -44.007 1.00 50.39 138 VAL B O 1
ATOM 712 N N . LEU A 1 139 ? -16.411 -0.603 -43.552 1.00 44.46 139 LEU B N 1
ATOM 713 C CA . LEU A 1 139 ? -17.056 -0.669 -44.858 1.00 46.78 139 LEU B CA 1
ATOM 714 C C . LEU A 1 139 ? -16.128 -0.193 -45.979 1.00 46.32 139 LEU B C 1
ATOM 715 O O . LEU A 1 139 ? -16.069 -0.801 -47.048 1.00 41.35 139 LEU B O 1
ATOM 720 N N . GLY A 1 140 ? -15.403 0.892 -45.724 1.00 43.50 140 GLY B N 1
ATOM 721 C CA . GLY A 1 140 ? -14.517 1.460 -46.724 1.00 40.28 140 GLY B CA 1
ATOM 722 C C . GLY A 1 140 ? -13.381 0.538 -47.132 1.00 38.06 140 GLY B C 1
ATOM 723 O O . GLY A 1 140 ? -13.149 0.322 -48.318 1.00 42.75 140 GLY B O 1
ATOM 724 N N . ASN A 1 141 ? -12.671 -0.010 -46.151 1.00 32.82 141 ASN B N 1
ATOM 725 C CA . ASN A 1 141 ? -11.531 -0.875 -46.430 1.00 31.93 141 ASN B CA 1
ATOM 726 C C . ASN A 1 141 ? -11.950 -2.287 -46.862 1.00 32.83 141 ASN B C 1
ATOM 727 O O . ASN A 1 141 ? -11.219 -2.951 -47.596 1.00 37.05 141 ASN B O 1
ATOM 732 N N . ALA A 1 142 ? -13.113 -2.748 -46.410 1.00 31.59 142 ALA B N 1
ATOM 733 C CA . ALA A 1 142 ? -13.648 -4.010 -46.913 1.00 35.82 142 ALA B CA 1
ATOM 734 C C . ALA A 1 142 ? -13.884 -3.883 -48.408 1.00 39.38 142 ALA B C 1
ATOM 735 O O . ALA A 1 142 ? -13.584 -4.798 -49.170 1.00 42.68 142 ALA B O 1
ATOM 737 N N . LEU A 1 143 ? -14.405 -2.731 -48.823 1.00 41.33 143 LEU B N 1
ATOM 738 C CA . LEU A 1 143 ? -14.664 -2.470 -50.236 1.00 40.78 143 LEU B CA 1
ATOM 739 C C . LEU A 1 143 ? -13.363 -2.383 -51.034 1.00 39.47 143 LEU B C 1
ATOM 740 O O . LEU A 1 143 ? -13.296 -2.843 -52.174 1.00 40.30 143 LEU B O 1
ATOM 745 N N . VAL A 1 144 ? -12.329 -1.803 -50.430 1.00 37.74 144 VAL B N 1
ATOM 746 C CA . VAL A 1 144 ? -11.031 -1.722 -51.091 1.00 39.00 144 VAL B CA 1
ATOM 747 C C . VAL A 1 144 ? -10.428 -3.113 -51.277 1.00 36.35 144 VAL B C 1
ATOM 748 O O . VAL A 1 144 ? -10.003 -3.470 -52.376 1.00 39.17 144 VAL B O 1
ATOM 752 N N . VAL A 1 145 ? -10.402 -3.893 -50.201 1.00 33.47 145 VAL B N 1
ATOM 753 C CA . VAL A 1 145 ? -9.884 -5.259 -50.250 1.00 31.98 145 VAL B CA 1
ATOM 754 C C . VAL A 1 145 ? -10.600 -6.042 -51.352 1.00 34.92 145 VAL B C 1
ATOM 755 O O . VAL A 1 145 ? -9.963 -6.742 -52.132 1.00 40.10 145 VAL B O 1
ATOM 759 N N . TRP A 1 146 ? -11.920 -5.880 -51.422 1.00 35.05 146 TRP B N 1
ATOM 760 C CA . TRP A 1 146 ? -12.750 -6.506 -52.448 1.00 38.28 146 TRP B CA 1
ATOM 761 C C . TRP A 1 146 ? -12.303 -6.121 -53.859 1.00 42.93 146 TRP B C 1
ATOM 762 O O . TRP A 1 146 ? -12.071 -6.984 -54.703 1.00 44.59 146 TRP B O 1
ATOM 773 N N . VAL A 1 147 ? -12.180 -4.818 -54.098 1.00 41.63 147 VAL B N 1
ATOM 774 C CA . VAL A 1 147 ? -11.801 -4.295 -55.404 1.00 46.54 147 VAL B CA 1
ATOM 775 C C . VAL A 1 147 ? -10.387 -4.719 -55.807 1.00 44.28 147 VAL B C 1
ATOM 776 O O . VAL A 1 147 ? -10.164 -5.178 -56.924 1.00 46.49 147 VAL B O 1
ATOM 780 N N . THR A 1 148 ? -9.432 -4.574 -54.893 1.00 42.01 148 THR B N 1
ATOM 781 C CA . THR A 1 148 ? -8.034 -4.841 -55.221 1.00 42.64 148 THR B CA 1
ATOM 782 C C . THR A 1 148 ? -7.697 -6.336 -55.256 1.00 42.23 148 THR B C 1
ATOM 783 O O . THR A 1 148 ? -6.729 -6.735 -55.898 1.00 44.41 148 THR B O 1
ATOM 787 N N . ALA A 1 149 ? -8.486 -7.153 -54.562 1.00 42.11 149 ALA B N 1
ATOM 788 C CA . ALA A 1 149 ? -8.257 -8.600 -54.542 1.00 46.77 149 ALA B CA 1
ATOM 789 C C . ALA A 1 149 ? -8.295 -9.205 -55.944 1.00 49.53 149 ALA B C 1
ATOM 790 O O . ALA A 1 149 ? -7.505 -10.092 -56.263 1.00 51.94 149 ALA B O 1
ATOM 792 N N . PHE A 1 150 ? -9.210 -8.719 -56.776 1.00 49.12 150 PHE B N 1
ATOM 793 C CA . PHE A 1 150 ? -9.357 -9.238 -58.132 1.00 55.51 150 PHE B CA 1
ATOM 794 C C . PHE A 1 150 ? -8.174 -8.896 -59.025 1.00 59.10 150 PHE B C 1
ATOM 795 O O . PHE A 1 150 ? -7.776 -9.697 -59.866 1.00 64.59 150 PHE B O 1
ATOM 803 N N . GLU A 1 151 ? -7.614 -7.706 -58.850 1.00 56.20 151 GLU B N 1
ATOM 804 C CA . GLU A 1 151 ? -6.529 -7.261 -59.715 1.00 62.43 151 GLU B CA 1
ATOM 805 C C . GLU A 1 151 ? -5.167 -7.550 -59.097 1.00 65.49 151 GLU B C 1
ATOM 806 O O . GLU A 1 151 ? -4.132 -7.204 -59.669 1.00 70.79 151 GLU B O 1
ATOM 808 N N . ALA A 1 152 ? -5.180 -8.200 -57.937 1.00 55.23 152 ALA B N 1
ATOM 809 C CA . ALA A 1 152 ? -3.973 -8.393 -57.137 1.00 54.96 152 ALA B CA 1
ATOM 810 C C . ALA A 1 152 ? -2.909 -9.208 -57.867 1.00 63.20 152 ALA B C 1
ATOM 811 O O . ALA A 1 152 ? -1.717 -9.029 -57.631 1.00 68.63 152 ALA B O 1
ATOM 813 N N . LYS A 1 153 ? -3.331 -10.098 -58.756 1.00 67.02 153 LYS B N 1
ATOM 814 C CA . LYS A 1 153 ? -2.373 -10.870 -59.533 1.00 71.85 153 LYS B CA 1
ATOM 815 C C . LYS A 1 153 ? -2.192 -10.281 -60.932 1.00 77.52 153 LYS B C 1
ATOM 816 O O . LYS A 1 153 ? -1.430 -10.807 -61.742 1.00 80.89 153 LYS B O 1
ATOM 822 N N . ARG A 1 154 ? -2.883 -9.178 -61.204 1.00 78.04 154 ARG B N 1
ATOM 823 C CA . ARG A 1 154 ? -2.791 -8.525 -62.506 1.00 76.63 154 ARG B CA 1
ATOM 824 C C . ARG A 1 154 ? -2.023 -7.207 -62.427 1.00 73.32 154 ARG B C 1
ATOM 825 O O . ARG A 1 154 ? -1.423 -6.775 -63.413 1.00 79.10 154 ARG B O 1
ATOM 827 N N . THR A 1 155 ? -2.041 -6.570 -61.257 1.00 60.05 155 THR B N 1
ATOM 828 C CA . THR A 1 155 ? -1.374 -5.282 -61.080 1.00 54.89 155 THR B CA 1
ATOM 829 C C . THR A 1 155 ? -0.670 -5.144 -59.726 1.00 45.60 155 THR B C 1
ATOM 830 O O . THR A 1 155 ? -1.217 -5.527 -58.688 1.00 41.50 155 THR B O 1
ATOM 834 N N . ILE A 1 156 ? 0.538 -4.581 -59.752 1.00 41.47 156 ILE B N 1
ATOM 835 C CA . ILE A 1 156 ? 1.307 -4.295 -58.543 1.00 38.46 156 ILE B CA 1
ATOM 836 C C . ILE A 1 156 ? 0.586 -3.333 -57.596 1.00 38.80 156 ILE B C 1
ATOM 837 O O . ILE A 1 156 ? 0.608 -3.519 -56.375 1.00 35.61 156 ILE B O 1
ATOM 842 N N . ASN A 1 157 ? -0.040 -2.299 -58.154 1.00 38.92 157 ASN B N 1
ATOM 843 C CA . ASN A 1 157 ? -0.727 -1.306 -57.329 1.00 36.75 157 ASN B CA 1
ATOM 844 C C . ASN A 1 157 ? -1.841 -1.929 -56.485 1.00 32.90 157 ASN B C 1
ATOM 845 O O . ASN A 1 157 ? -2.039 -1.547 -55.335 1.00 31.67 157 ASN B O 1
ATOM 850 N N . ALA A 1 158 ? -2.551 -2.898 -57.059 1.00 33.44 158 ALA B N 1
ATOM 851 C CA . ALA A 1 158 ? -3.596 -3.606 -56.327 1.00 36.33 158 ALA B CA 1
ATOM 852 C C . ALA A 1 158 ? -3.036 -4.314 -55.093 1.00 33.45 158 ALA B C 1
ATOM 853 O O . ALA A 1 158 ? -3.685 -4.355 -54.054 1.00 33.34 158 ALA B O 1
ATOM 855 N N . ILE A 1 159 ? -1.831 -4.862 -55.209 1.00 34.32 159 ILE B N 1
ATOM 856 C CA . ILE A 1 159 ? -1.180 -5.521 -54.077 1.00 34.26 159 ILE B CA 1
ATOM 857 C C . ILE A 1 159 ? -0.869 -4.512 -52.966 1.00 32.55 159 ILE B C 1
ATOM 858 O O . ILE A 1 159 ? -1.116 -4.775 -51.790 1.00 32.58 159 ILE B O 1
ATOM 863 N N . TRP A 1 160 ? -0.343 -3.354 -53.343 1.00 32.16 160 TRP B N 1
ATOM 864 C CA . TRP A 1 160 ? -0.042 -2.312 -52.369 1.00 30.68 160 TRP B CA 1
ATOM 865 C C . TRP A 1 160 ? -1.299 -1.866 -51.622 1.00 31.38 160 TRP B C 1
ATOM 866 O O . TRP A 1 160 ? -1.332 -1.844 -50.390 1.00 33.05 160 TRP B O 1
ATOM 877 N N . PHE A 1 161 ? -2.334 -1.508 -52.372 1.00 31.15 161 PHE B N 1
ATOM 878 C CA . PHE A 1 161 ? -3.535 -0.948 -51.771 1.00 30.02 161 PHE B CA 1
ATOM 879 C C . PHE A 1 161 ? -4.317 -1.994 -50.985 1.00 30.49 161 PHE B C 1
ATOM 880 O O . PHE A 1 161 ? -4.925 -1.677 -49.961 1.00 27.91 161 PHE B O 1
ATOM 888 N N . LEU A 1 162 ? -4.285 -3.237 -51.458 1.00 31.54 162 LEU B N 1
ATOM 889 C CA . LEU A 1 162 ? -4.856 -4.359 -50.720 1.00 30.26 162 LEU B CA 1
ATOM 890 C C . LEU A 1 162 ? -4.256 -4.465 -49.318 1.00 30.11 162 LEU B C 1
ATOM 891 O O . LEU A 1 162 ? -4.980 -4.541 -48.325 1.00 30.94 162 LEU B O 1
ATOM 896 N N . ASN A 1 163 ? -2.929 -4.476 -49.247 1.00 29.39 163 ASN B N 1
ATOM 897 C CA . ASN A 1 163 ? -2.235 -4.645 -47.976 1.00 28.84 163 ASN B CA 1
ATOM 898 C C . ASN A 1 163 ? -2.491 -3.489 -46.997 1.00 28.47 163 ASN B C 1
ATOM 899 O O . ASN A 1 163 ? -2.603 -3.720 -45.789 1.00 26.01 163 ASN B O 1
ATOM 904 N N . LEU A 1 164 ? -2.597 -2.261 -47.509 1.00 26.55 164 LEU B N 1
ATOM 905 C CA . LEU A 1 164 ? -2.887 -1.100 -46.656 1.00 24.12 164 LEU B CA 1
ATOM 906 C C . LEU A 1 164 ? -4.293 -1.204 -46.076 1.00 27.29 164 LEU B C 1
ATOM 907 O O . LEU A 1 164 ? -4.529 -0.865 -44.920 1.00 30.80 164 LEU B O 1
ATOM 912 N N . ALA A 1 165 ? -5.226 -1.669 -46.898 1.00 26.92 165 ALA B N 1
ATOM 913 C CA . ALA A 1 165 ? -6.608 -1.825 -46.477 1.00 29.46 165 ALA B CA 1
ATOM 914 C C . ALA A 1 165 ? -6.747 -2.919 -45.414 1.00 29.79 165 ALA B C 1
ATOM 915 O O . ALA A 1 165 ? -7.456 -2.740 -44.425 1.00 32.79 165 ALA B O 1
ATOM 917 N N . VAL A 1 166 ? -6.065 -4.043 -45.621 1.00 30.86 166 VAL B N 1
ATOM 918 C CA . VAL A 1 166 ? -6.109 -5.148 -44.663 1.00 36.62 166 VAL B CA 1
ATOM 919 C C . VAL A 1 166 ? -5.590 -4.697 -43.291 1.00 34.09 166 VAL B C 1
ATOM 920 O O . VAL A 1 166 ? -6.189 -4.999 -42.261 1.00 35.66 166 VAL B O 1
ATOM 924 N N . ALA A 1 167 ? -4.485 -3.959 -43.287 1.00 32.99 167 ALA B N 1
ATOM 925 C CA . ALA A 1 167 ? -3.944 -3.415 -42.047 1.00 32.45 167 ALA B CA 1
ATOM 926 C C . ALA A 1 167 ? -4.943 -2.461 -41.376 1.00 30.23 167 ALA B C 1
ATOM 927 O O . ALA A 1 167 ? -5.114 -2.490 -40.157 1.00 30.28 167 ALA B O 1
ATOM 929 N N . ASP A 1 168 ? -5.621 -1.642 -42.176 1.00 27.66 168 ASP B N 1
ATOM 930 C CA . ASP A 1 168 ? -6.591 -0.688 -41.641 1.00 32.56 168 ASP B CA 1
ATOM 931 C C . ASP A 1 168 ? -7.865 -1.370 -41.143 1.00 35.62 168 ASP B C 1
ATOM 932 O O . ASP A 1 168 ? -8.384 -1.019 -40.085 1.00 38.66 168 ASP B O 1
ATOM 937 N N . PHE A 1 169 ? -8.360 -2.344 -41.903 1.00 32.17 169 PHE B N 1
ATOM 938 C CA . PHE A 1 169 ? -9.536 -3.118 -41.509 1.00 30.38 169 PHE B CA 1
ATOM 939 C C . PHE A 1 169 ? -9.305 -3.834 -40.172 1.00 34.55 169 PHE B C 1
ATOM 940 O O . PHE A 1 169 ? -10.096 -3.700 -39.238 1.00 38.33 169 PHE B O 1
ATOM 948 N N . LEU A 1 170 ? -8.219 -4.594 -40.094 1.00 33.52 170 LEU B N 1
ATOM 949 C CA . LEU A 1 170 ? -7.875 -5.342 -38.887 1.00 36.95 170 LEU B CA 1
ATOM 950 C C . LEU A 1 170 ? -7.800 -4.442 -37.646 1.00 39.18 170 LEU B C 1
ATOM 951 O O . LEU A 1 170 ? -8.250 -4.811 -36.560 1.00 37.10 170 LEU B O 1
ATOM 956 N N . SER A 1 171 ? -7.227 -3.258 -37.822 1.00 36.08 171 SER B N 1
ATOM 957 C CA . SER A 1 171 ? -7.094 -2.298 -36.736 1.00 33.24 171 SER B CA 1
ATOM 958 C C . SER A 1 171 ? -8.472 -1.841 -36.235 1.00 28.64 171 SER B C 1
ATOM 959 O O . SER A 1 171 ? -8.685 -1.692 -35.034 1.00 28.74 171 SER B O 1
ATOM 962 N N . CYS A 1 172 ? -9.405 -1.653 -37.168 1.00 26.77 172 CYS B N 1
ATOM 963 C CA . CYS A 1 172 ? -10.764 -1.205 -36.856 1.00 31.24 172 CYS B CA 1
ATOM 964 C C . CYS A 1 172 ? -11.565 -2.219 -36.038 1.00 37.25 172 CYS B C 1
ATOM 965 O O . CYS A 1 172 ? -12.531 -1.858 -35.360 1.00 34.36 172 CYS B O 1
ATOM 968 N N . LEU A 1 173 ? -11.168 -3.486 -36.112 1.00 38.14 173 LEU B N 1
ATOM 969 C CA . LEU A 1 173 ? -11.898 -4.554 -35.436 1.00 39.75 173 LEU B CA 1
ATOM 970 C C . LEU A 1 173 ? -11.820 -4.430 -33.913 1.00 41.64 173 LEU B C 1
ATOM 971 O O . LEU A 1 173 ? -12.701 -4.905 -33.202 1.00 48.76 173 LEU B O 1
ATOM 976 N N . ALA A 1 174 ? -10.767 -3.780 -33.426 1.00 36.10 174 ALA B N 1
ATOM 977 C CA . ALA A 1 174 ? -10.582 -3.549 -31.996 1.00 32.40 174 ALA B CA 1
ATOM 978 C C . ALA A 1 174 ? -11.535 -2.486 -31.460 1.00 31.41 174 ALA B C 1
ATOM 979 O O . ALA A 1 174 ? -11.883 -2.499 -30.278 1.00 33.11 174 ALA B O 1
ATOM 981 N N . LEU A 1 175 ? -11.965 -1.583 -32.336 1.00 28.56 175 LEU B N 1
ATOM 982 C CA . LEU A 1 175 ? -12.696 -0.377 -31.925 1.00 33.55 175 LEU B CA 1
ATOM 983 C C . LEU A 1 175 ? -13.959 -0.583 -31.071 1.00 37.72 175 LEU B C 1
ATOM 984 O O . LEU A 1 175 ? -14.149 0.159 -30.107 1.00 39.33 175 LEU B O 1
ATOM 989 N N . PRO A 1 176 ? -14.828 -1.563 -31.418 1.00 39.58 176 PRO B N 1
ATOM 990 C CA . PRO A 1 176 ? -16.023 -1.767 -30.581 1.00 39.50 176 PRO B CA 1
ATOM 991 C C . PRO A 1 176 ? -15.704 -2.073 -29.115 1.00 41.15 176 PRO B C 1
ATOM 992 O O . PRO A 1 176 ? -16.403 -1.598 -28.219 1.00 43.64 176 PRO B O 1
ATOM 996 N N . ILE A 1 177 ? -14.652 -2.848 -28.881 1.00 38.53 177 ILE B N 1
ATOM 997 C CA . ILE A 1 177 ? -14.266 -3.224 -27.525 1.00 43.23 177 ILE B CA 1
ATOM 998 C C . ILE A 1 177 ? -13.590 -2.067 -26.782 1.00 42.85 177 ILE B C 1
ATOM 999 O O . ILE A 1 177 ? -13.810 -1.876 -25.584 1.00 43.40 177 ILE B O 1
ATOM 1004 N N . LEU A 1 178 ? -12.786 -1.288 -27.499 1.00 36.02 178 LEU B N 1
ATOM 1005 C CA . LEU A 1 178 ? -12.198 -0.087 -26.932 1.00 31.83 178 LEU B CA 1
ATOM 1006 C C . LEU A 1 178 ? -13.305 0.904 -26.571 1.00 36.11 178 LEU B C 1
ATOM 1007 O O . LEU A 1 178 ? -13.335 1.450 -25.465 1.00 38.99 178 LEU B O 1
ATOM 1012 N N . PHE A 1 179 ? -14.216 1.113 -27.515 1.00 34.25 179 PHE B N 1
ATOM 1013 C CA . PHE A 1 179 ? -15.402 1.942 -27.321 1.00 35.14 179 PHE B CA 1
ATOM 1014 C C . PHE A 1 179 ? -16.151 1.559 -26.042 1.00 39.34 179 PHE B C 1
ATOM 1015 O O . PHE A 1 179 ? -16.429 2.408 -25.195 1.00 37.75 179 PHE B O 1
ATOM 1023 N N . THR A 1 180 ? -16.469 0.272 -25.922 1.00 37.43 180 THR B N 1
ATOM 1024 C CA . THR A 1 180 ? -17.221 -0.256 -24.789 1.00 38.36 180 THR B CA 1
ATOM 1025 C C . THR A 1 180 ? -16.554 0.036 -23.452 1.00 37.68 180 THR B C 1
ATOM 1026 O O . THR A 1 180 ? -17.212 0.436 -22.491 1.00 42.47 180 THR B O 1
ATOM 1030 N N . SER A 1 181 ? -15.243 -0.166 -23.402 1.00 35.62 181 SER B N 1
ATOM 1031 C CA . SER A 1 181 ? -14.489 0.009 -22.170 1.00 35.83 181 SER B CA 1
ATOM 1032 C C . SER A 1 181 ? -14.505 1.469 -21.717 1.00 39.90 181 SER B C 1
ATOM 1033 O O . SER A 1 181 ? -14.646 1.755 -20.527 1.00 40.48 181 SER B O 1
ATOM 1036 N N . ILE A 1 182 ? -14.377 2.387 -22.670 1.00 38.03 182 ILE B N 1
ATOM 1037 C CA . ILE A 1 182 ? -14.442 3.810 -22.363 1.00 41.94 182 ILE B CA 1
ATOM 1038 C C . ILE A 1 182 ? -15.846 4.181 -21.886 1.00 45.42 182 ILE B C 1
ATOM 1039 O O . ILE A 1 182 ? -16.001 4.985 -20.967 1.00 48.22 182 ILE B O 1
ATOM 1044 N N . VAL A 1 183 ? -16.861 3.577 -22.500 1.00 42.72 183 VAL B N 1
ATOM 1045 C CA . VAL A 1 183 ? -18.243 3.808 -22.095 1.00 47.05 183 VAL B CA 1
ATOM 1046 C C . VAL A 1 183 ? -18.448 3.357 -20.651 1.00 46.60 183 VAL B C 1
ATOM 1047 O O . VAL A 1 183 ? -19.166 3.996 -19.883 1.00 49.52 183 VAL B O 1
ATOM 1051 N N . GLN A 1 184 ? -17.782 2.270 -20.280 1.00 54.93 184 GLN B N 1
ATOM 1052 C CA . GLN A 1 184 ? -17.886 1.738 -18.930 1.00 54.24 184 GLN B CA 1
ATOM 1053 C C . GLN A 1 184 ? -16.810 2.318 -18.004 1.00 52.75 184 GLN B C 1
ATOM 1054 O O . GLN A 1 184 ? -16.358 1.653 -17.073 1.00 53.89 184 GLN B O 1
ATOM 1060 N N . HIS A 1 185 ? -16.416 3.562 -18.270 1.00 49.53 185 HIS B N 1
ATOM 1061 C CA . HIS A 1 185 ? -15.419 4.277 -17.468 1.00 49.18 185 HIS B CA 1
ATOM 1062 C C . HIS A 1 185 ? -14.126 3.488 -17.296 1.00 45.17 185 HIS B C 1
ATOM 1063 O O . HIS A 1 185 ? -13.665 3.282 -16.171 1.00 45.58 185 HIS B O 1
ATOM 1070 N N . HIS A 1 186 ? -13.575 3.041 -18.424 1.00 40.72 186 HIS B N 1
ATOM 1071 C CA . HIS A 1 186 ? -12.287 2.337 -18.501 1.00 40.08 186 HIS B CA 1
ATOM 1072 C C . HIS A 1 186 ? -12.316 0.925 -17.905 1.00 41.60 186 HIS B C 1
ATOM 1073 O O . HIS A 1 186 ? -11.285 0.259 -17.856 1.00 46.05 186 HIS B O 1
ATOM 1080 N N . HIS A 1 187 ? -13.479 0.458 -17.465 1.00 41.05 187 HIS B N 1
ATOM 1081 C CA . HIS A 1 187 ? -13.569 -0.911 -16.965 1.00 42.76 187 HIS B CA 1
ATOM 1082 C C . HIS A 1 187 ? -13.281 -1.894 -18.090 1.00 42.76 187 HIS B C 1
ATOM 1083 O O . HIS A 1 187 ? -13.811 -1.760 -19.193 1.00 44.63 187 HIS B O 1
ATOM 1090 N N . TRP A 1 188 ? -12.433 -2.878 -17.805 1.00 45.05 188 TRP B N 1
ATOM 1091 C CA . TRP A 1 188 ? -12.023 -3.865 -18.803 1.00 42.94 188 TRP B CA 1
ATOM 1092 C C . TRP A 1 188 ? -12.424 -5.283 -18.391 1.00 47.60 188 TRP B C 1
ATOM 1093 O O . TRP A 1 188 ? -11.719 -5.940 -17.621 1.00 50.31 188 TRP B O 1
ATOM 1104 N N . PRO A 1 189 ? -13.569 -5.758 -18.899 1.00 48.64 189 PRO B N 1
ATOM 1105 C CA . PRO A 1 189 ? -14.050 -7.096 -18.555 1.00 52.10 189 PRO B CA 1
ATOM 1106 C C . PRO A 1 189 ? -13.732 -8.157 -19.609 1.00 50.26 189 PRO B C 1
ATOM 1107 O O . PRO A 1 189 ? -14.404 -9.187 -19.635 1.00 52.96 189 PRO B O 1
ATOM 1111 N N . PHE A 1 190 ? -12.728 -7.925 -20.448 1.00 44.61 190 PHE B N 1
ATOM 1112 C CA . PHE A 1 190 ? -12.496 -8.797 -21.600 1.00 43.86 190 PHE B CA 1
ATOM 1113 C C . PHE A 1 190 ? -11.326 -9.753 -21.404 1.00 42.80 190 PHE B C 1
ATOM 1114 O O . PHE A 1 190 ? -11.044 -10.580 -22.270 1.00 45.62 190 PHE B O 1
ATOM 1122 N N . GLY A 1 191 ? -10.648 -9.636 -20.269 1.00 40.44 191 GLY B N 1
ATOM 1123 C CA . GLY A 1 191 ? -9.560 -10.541 -19.942 1.00 42.68 191 GLY B CA 1
ATOM 1124 C C . GLY A 1 191 ? -8.179 -10.020 -20.289 1.00 42.58 191 GLY B C 1
ATOM 1125 O O . GLY A 1 191 ? -8.032 -8.995 -20.956 1.00 43.03 191 GLY B O 1
ATOM 1126 N N . GLY A 1 192 ? -7.160 -10.742 -19.837 1.00 41.22 192 GLY B N 1
ATOM 1127 C CA . GLY A 1 192 ? -5.783 -10.331 -20.030 1.00 35.99 192 GLY B CA 1
ATOM 1128 C C . GLY A 1 192 ? -5.333 -10.430 -21.468 1.00 37.03 192 GLY B C 1
ATOM 1129 O O . GLY A 1 192 ? -4.622 -9.557 -21.956 1.00 36.59 192 GLY B O 1
ATOM 1130 N N . ALA A 1 193 ? -5.752 -11.499 -22.142 1.00 40.10 193 ALA B N 1
ATOM 1131 C CA . ALA A 1 193 ? -5.374 -11.761 -23.527 1.00 37.40 193 ALA B CA 1
ATOM 1132 C C . ALA A 1 193 ? -5.826 -10.643 -24.458 1.00 38.05 193 ALA B C 1
ATOM 1133 O O . ALA A 1 193 ? -5.041 -10.128 -25.255 1.00 40.98 193 ALA B O 1
ATOM 1135 N N . ALA A 1 194 ? -7.096 -10.268 -24.347 1.00 34.09 194 ALA B N 1
ATOM 1136 C CA . ALA A 1 194 ? -7.651 -9.182 -25.142 1.00 34.88 194 ALA B CA 1
ATOM 1137 C C . ALA A 1 194 ? -7.000 -7.846 -24.779 1.00 36.56 194 ALA B C 1
ATOM 1138 O O . ALA A 1 194 ? -6.828 -6.976 -25.638 1.00 37.47 194 ALA B O 1
ATOM 1140 N N . CYS A 1 195 ? -6.638 -7.689 -23.506 1.00 32.46 195 CYS B N 1
ATOM 1141 C CA . CYS A 1 195 ? -5.976 -6.474 -23.046 1.00 30.01 195 CYS B CA 1
ATOM 1142 C C . CYS A 1 195 ? -4.589 -6.329 -23.663 1.00 33.37 195 CYS B C 1
ATOM 1143 O O . CYS A 1 195 ? -4.121 -5.215 -23.902 1.00 29.55 195 CYS B O 1
ATOM 1146 N N . SER A 1 196 ? -3.933 -7.453 -23.925 1.00 31.96 196 SER B N 1
ATOM 1147 C CA . SER A 1 196 ? -2.625 -7.411 -24.562 1.00 32.77 196 SER B CA 1
ATOM 1148 C C . SER A 1 196 ? -2.729 -7.138 -26.068 1.00 31.91 196 SER B C 1
ATOM 1149 O O . SER A 1 196 ? -1.928 -6.395 -26.628 1.00 33.38 196 SER B O 1
ATOM 1152 N N . ILE A 1 197 ? -3.741 -7.717 -26.707 1.00 31.33 197 ILE B N 1
ATOM 1153 C CA . ILE A 1 197 ? -3.838 -7.741 -28.164 1.00 31.26 197 ILE B CA 1
ATOM 1154 C C . ILE A 1 197 ? -4.580 -6.546 -28.773 1.00 33.70 197 ILE B C 1
ATOM 1155 O O . ILE A 1 197 ? -4.029 -5.808 -29.599 1.00 31.23 197 ILE B O 1
ATOM 1160 N N . LEU A 1 198 ? -5.830 -6.358 -28.369 1.00 33.06 198 LEU B N 1
ATOM 1161 C CA . LEU A 1 198 ? -6.683 -5.353 -28.996 1.00 35.07 198 LEU B CA 1
ATOM 1162 C C . LEU A 1 198 ? -6.125 -3.912 -28.933 1.00 31.91 198 LEU B C 1
ATOM 1163 O O . LEU A 1 198 ? -6.109 -3.223 -29.954 1.00 34.16 198 LEU B O 1
ATOM 1168 N N . PRO A 1 199 ? -5.650 -3.452 -27.754 1.00 30.48 199 PRO B N 1
ATOM 1169 C CA . PRO A 1 199 ? -5.072 -2.099 -27.774 1.00 28.50 199 PRO B CA 1
ATOM 1170 C C . PRO A 1 199 ? -3.749 -2.027 -28.547 1.00 31.12 199 PRO B C 1
ATOM 1171 O O . PRO A 1 199 ? -3.281 -0.931 -28.869 1.00 30.37 199 PRO B O 1
ATOM 1175 N N . SER A 1 200 ? -3.164 -3.183 -28.852 1.00 31.53 200 SER B N 1
ATOM 1176 C CA . SER A 1 200 ? -1.911 -3.243 -29.599 1.00 28.43 200 SER B CA 1
ATOM 1177 C C . SER A 1 200 ? -2.105 -3.137 -31.113 1.00 27.48 200 SER B C 1
ATOM 1178 O O . SER A 1 200 ? -1.151 -2.880 -31.855 1.00 28.79 200 SER B O 1
ATOM 1181 N N . LEU A 1 201 ? -3.328 -3.359 -31.581 1.00 23.18 201 LEU B N 1
ATOM 1182 C CA . LEU A 1 201 ? -3.564 -3.399 -33.019 1.00 28.09 201 LEU B CA 1
ATOM 1183 C C . LEU A 1 201 ? -3.360 -2.025 -33.683 1.00 30.64 201 LEU B C 1
ATOM 1184 O O . LEU A 1 201 ? -3.035 -1.953 -34.865 1.00 27.75 201 LEU B O 1
ATOM 1189 N N . ILE A 1 202 ? -3.525 -0.941 -32.927 1.00 28.92 202 ILE B N 1
ATOM 1190 C CA . ILE A 1 202 ? -3.320 0.384 -33.504 1.00 26.64 202 ILE B CA 1
ATOM 1191 C C . ILE A 1 202 ? -1.829 0.633 -33.708 1.00 26.71 202 ILE B C 1
ATOM 1192 O O . ILE A 1 202 ? -1.436 1.304 -34.666 1.00 27.37 202 ILE B O 1
ATOM 1197 N N . LEU A 1 203 ? -0.998 0.074 -32.830 1.00 24.67 203 LEU B N 1
ATOM 1198 C CA . LEU A 1 203 ? 0.449 0.218 -32.960 1.00 22.82 203 LEU B CA 1
ATOM 1199 C C . LEU A 1 203 ? 0.982 -0.664 -34.091 1.00 26.74 203 LEU B C 1
ATOM 1200 O O . LEU A 1 203 ? 1.860 -0.250 -34.854 1.00 26.86 203 LEU B O 1
ATOM 1205 N N . LEU A 1 204 ? 0.450 -1.883 -34.187 1.00 23.52 204 LEU B N 1
ATOM 1206 C CA . LEU A 1 204 ? 0.736 -2.759 -35.315 1.00 22.91 204 LEU B CA 1
ATOM 1207 C C . LEU A 1 204 ? 0.414 -2.042 -36.622 1.00 30.36 204 LEU B C 1
ATOM 1208 O O . LEU A 1 204 ? 1.193 -2.069 -37.580 1.00 31.92 204 LEU B O 1
ATOM 1213 N N . ASN A 1 205 ? -0.742 -1.388 -36.640 1.00 27.76 205 ASN B N 1
ATOM 1214 C CA . ASN A 1 205 ? -1.171 -0.639 -37.805 1.00 27.78 205 ASN B CA 1
ATOM 1215 C C . ASN A 1 205 ? -0.183 0.478 -38.131 1.00 26.67 205 ASN B C 1
ATOM 1216 O O . ASN A 1 205 ? 0.044 0.783 -39.295 1.00 29.41 205 ASN B O 1
ATOM 1221 N N . MET A 1 206 ? 0.416 1.067 -37.101 1.00 23.71 206 MET B N 1
ATOM 1222 C CA . MET A 1 206 ? 1.362 2.163 -37.298 1.00 27.84 206 MET B CA 1
ATOM 1223 C C . MET A 1 206 ? 2.596 1.695 -38.060 1.00 27.68 206 MET B C 1
ATOM 1224 O O . MET A 1 206 ? 3.001 2.305 -39.051 1.00 25.95 206 MET B O 1
ATOM 1229 N N . TYR A 1 207 ? 3.194 0.610 -37.578 1.00 26.21 207 TYR B N 1
ATOM 1230 C CA . TYR A 1 207 ? 4.399 0.073 -38.188 1.00 26.44 207 TYR B CA 1
ATOM 1231 C C . TYR A 1 207 ? 4.108 -0.611 -39.518 1.00 22.05 207 TYR B C 1
ATOM 1232 O O . TYR A 1 207 ? 4.897 -0.493 -40.449 1.00 25.70 207 TYR B O 1
ATOM 1241 N N . ALA A 1 208 ? 2.977 -1.309 -39.614 1.00 20.57 208 ALA B N 1
ATOM 1242 C CA . ALA A 1 208 ? 2.624 -1.990 -40.857 1.00 24.11 208 ALA B CA 1
ATOM 1243 C C . ALA A 1 208 ? 2.349 -0.968 -41.947 1.00 21.88 208 ALA B C 1
ATOM 1244 O O . ALA A 1 208 ? 2.899 -1.068 -43.037 1.00 24.38 208 ALA B O 1
ATOM 1246 N N . SER A 1 209 ? 1.518 0.028 -41.642 1.00 21.91 209 SER B N 1
ATOM 1247 C CA . SER A 1 209 ? 1.229 1.092 -42.604 1.00 24.37 209 SER B CA 1
ATOM 1248 C C . SER A 1 209 ? 2.501 1.771 -43.108 1.00 26.24 209 SER B C 1
ATOM 1249 O O . SER A 1 209 ? 2.689 1.919 -44.312 1.00 27.99 209 SER B O 1
ATOM 1252 N N . ILE A 1 210 ? 3.385 2.160 -42.193 1.00 25.39 210 ILE B N 1
ATOM 1253 C CA . ILE A 1 210 ? 4.519 2.982 -42.589 1.00 23.78 210 ILE B CA 1
ATOM 1254 C C . ILE A 1 210 ? 5.575 2.158 -43.339 1.00 22.34 210 ILE B C 1
ATOM 1255 O O . ILE A 1 210 ? 6.272 2.684 -44.208 1.00 22.13 210 ILE B O 1
ATOM 1260 N N . LEU A 1 211 ? 5.670 0.869 -43.022 1.00 20.90 211 LEU B N 1
ATOM 1261 C CA . LEU A 1 211 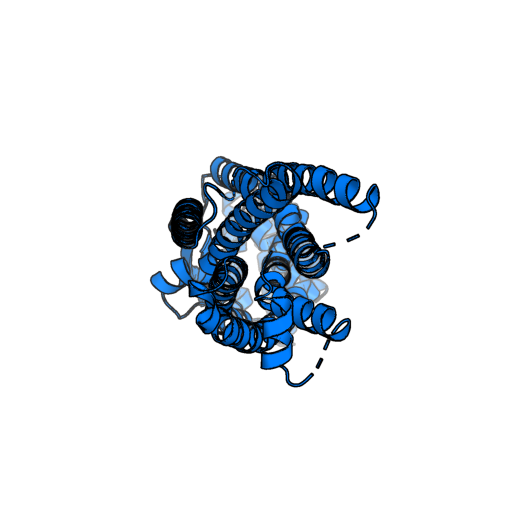? 6.567 -0.030 -43.739 1.00 24.53 211 LEU B CA 1
ATOM 1262 C C . LEU A 1 211 ? 6.033 -0.328 -45.145 1.00 27.41 211 LEU B C 1
ATOM 1263 O O . LEU A 1 211 ? 6.800 -0.418 -46.107 1.00 26.65 211 LEU B O 1
ATOM 1268 N N . LEU A 1 212 ? 4.716 -0.470 -45.258 1.00 25.01 212 LEU B N 1
ATOM 1269 C CA . LEU A 1 212 ? 4.092 -0.646 -46.561 1.00 25.42 212 LEU B CA 1
ATOM 1270 C C . LEU A 1 212 ? 4.275 0.620 -47.387 1.00 28.81 212 LEU B C 1
ATOM 1271 O O . LEU A 1 212 ? 4.663 0.548 -48.560 1.00 29.54 212 LEU B O 1
ATOM 1276 N N . LEU A 1 213 ? 4.020 1.773 -46.767 1.00 26.42 213 LEU B N 1
ATOM 1277 C CA . LEU A 1 213 ? 4.202 3.060 -47.445 1.00 28.64 213 LEU B CA 1
ATOM 1278 C C . LEU A 1 213 ? 5.652 3.255 -47.869 1.00 29.16 213 LEU B C 1
ATOM 1279 O O . LEU A 1 213 ? 5.920 3.804 -48.932 1.00 31.58 213 LEU B O 1
ATOM 1284 N N . ALA A 1 214 ? 6.585 2.788 -47.044 1.00 27.96 214 ALA B N 1
ATOM 1285 C CA . ALA A 1 214 ? 7.998 2.838 -47.406 1.00 28.64 214 ALA B CA 1
ATOM 1286 C C . ALA A 1 214 ? 8.255 1.982 -48.654 1.00 30.06 214 ALA B C 1
ATOM 1287 O O . ALA A 1 214 ? 9.006 2.379 -49.537 1.00 31.21 214 ALA B O 1
ATOM 1289 N N . THR A 1 215 ? 7.607 0.822 -48.734 1.00 27.33 215 THR B N 1
ATOM 1290 C CA . THR A 1 215 ? 7.791 -0.073 -49.873 1.00 28.22 215 THR B CA 1
ATOM 1291 C C . THR A 1 215 ? 7.141 0.497 -51.123 1.00 29.05 215 THR B C 1
ATOM 1292 O O . THR A 1 215 ? 7.727 0.486 -52.207 1.00 31.74 215 THR B O 1
ATOM 1296 N N . ILE A 1 216 ? 5.917 0.987 -50.964 1.00 29.23 216 ILE B N 1
ATOM 1297 C CA . ILE A 1 216 ? 5.213 1.650 -52.048 1.00 27.19 216 ILE B CA 1
ATOM 1298 C C . ILE A 1 216 ? 6.016 2.842 -52.572 1.00 31.38 216 ILE B C 1
ATOM 1299 O O . ILE A 1 216 ? 6.109 3.061 -53.783 1.00 30.93 216 ILE B O 1
ATOM 1304 N N . SER A 1 217 ? 6.606 3.601 -51.653 1.00 30.82 217 SER B N 1
ATOM 1305 C CA . SER A 1 217 ? 7.372 4.793 -52.022 1.00 29.83 217 SER B CA 1
ATOM 1306 C C . SER A 1 217 ? 8.641 4.417 -52.778 1.00 28.77 217 SER B C 1
ATOM 1307 O O . SER A 1 217 ? 9.042 5.115 -53.707 1.00 31.00 217 SER B O 1
ATOM 1310 N N . ALA A 1 218 ? 9.270 3.316 -52.372 1.00 27.88 218 ALA B N 1
ATOM 1311 C CA . ALA A 1 218 ? 10.453 2.825 -53.066 1.00 28.88 218 ALA B CA 1
ATOM 1312 C C . ALA A 1 218 ? 10.082 2.428 -54.494 1.00 31.11 218 ALA B C 1
ATOM 1313 O O . ALA A 1 218 ? 10.813 2.738 -55.435 1.00 35.00 218 ALA B O 1
ATOM 1315 N N . ASP A 1 219 ? 8.934 1.768 -54.642 1.00 28.86 219 ASP B N 1
ATOM 1316 C CA . ASP A 1 219 ? 8.401 1.404 -55.952 1.00 31.94 219 ASP B CA 1
ATOM 1317 C C . ASP A 1 219 ? 8.147 2.655 -56.803 1.00 36.04 219 ASP B C 1
ATOM 1318 O O . ASP A 1 219 ? 8.545 2.702 -57.968 1.00 34.87 219 ASP B O 1
ATOM 1323 N N . ARG A 1 220 ? 7.503 3.668 -56.217 1.00 37.12 220 ARG B N 1
ATOM 1324 C CA . ARG A 1 220 ? 7.228 4.913 -56.945 1.00 36.88 220 ARG B CA 1
ATOM 1325 C C . ARG A 1 220 ? 8.526 5.571 -57.386 1.00 34.79 220 ARG B C 1
ATOM 1326 O O . ARG A 1 220 ? 8.643 6.036 -58.518 1.00 37.32 220 ARG B O 1
ATOM 1334 N N . PHE A 1 221 ? 9.493 5.610 -56.473 1.00 32.24 221 PHE B N 1
ATOM 1335 C CA . PHE A 1 221 ? 10.801 6.178 -56.751 1.00 32.16 221 PHE B CA 1
ATOM 1336 C C . PHE A 1 221 ? 11.469 5.480 -57.945 1.00 33.12 221 PHE B C 1
ATOM 1337 O O . PHE A 1 221 ? 11.989 6.137 -58.842 1.00 31.60 221 PHE B O 1
ATOM 1345 N N . LEU A 1 222 ? 11.440 4.149 -57.955 1.00 34.23 222 LEU B N 1
ATOM 1346 C CA . LEU A 1 222 ? 12.116 3.384 -59.000 1.00 35.53 222 LEU B CA 1
ATOM 1347 C C . LEU A 1 222 ? 11.433 3.529 -60.362 1.00 36.71 222 LEU B C 1
ATOM 1348 O O . LEU A 1 222 ? 12.105 3.616 -61.387 1.00 34.29 222 LEU B O 1
ATOM 1353 N N . LEU A 1 223 ? 10.103 3.563 -60.373 1.00 34.71 223 LEU B N 1
ATOM 1354 C CA . LEU A 1 223 ? 9.345 3.777 -61.609 1.00 35.89 223 LEU B CA 1
ATOM 1355 C C . LEU A 1 223 ? 9.775 5.057 -62.326 1.00 37.55 223 LEU B C 1
ATOM 1356 O O . LEU A 1 223 ? 9.772 5.121 -63.558 1.00 39.10 223 LEU B O 1
ATOM 1361 N N . VAL A 1 224 ? 10.157 6.063 -61.543 1.00 37.25 224 VAL B N 1
ATOM 1362 C CA . VAL A 1 224 ? 10.518 7.377 -62.066 1.00 37.80 224 VAL B CA 1
ATOM 1363 C C . VAL A 1 224 ? 12.009 7.499 -62.388 1.00 39.92 224 VAL B C 1
ATOM 1364 O O . VAL A 1 224 ? 12.383 8.053 -63.418 1.00 40.50 224 VAL B O 1
ATOM 1368 N N . PHE A 1 225 ? 12.863 6.980 -61.511 1.00 41.86 225 PHE B N 1
ATOM 1369 C CA . PHE A 1 225 ? 14.298 7.220 -61.642 1.00 45.28 225 PHE B CA 1
ATOM 1370 C C . PHE A 1 225 ? 15.100 6.017 -62.127 1.00 51.28 225 PHE B C 1
ATOM 1371 O O . PHE A 1 225 ? 16.196 6.182 -62.654 1.00 55.79 225 PHE B O 1
ATOM 1379 N N . LYS A 1 226 ? 14.566 4.813 -61.943 1.00 55.93 226 LYS B N 1
ATOM 1380 C CA . LYS A 1 226 ? 15.251 3.605 -62.402 1.00 55.75 226 LYS B CA 1
ATOM 1381 C C . LYS A 1 226 ? 14.292 2.653 -63.117 1.00 55.42 226 LYS B C 1
ATOM 1382 O O . LYS A 1 226 ? 14.129 1.510 -62.697 1.00 59.61 226 LYS B O 1
ATOM 1388 N N . PRO A 1 227 ? 13.663 3.118 -64.209 1.00 54.26 227 PRO B N 1
ATOM 1389 C CA . PRO A 1 227 ? 12.610 2.327 -64.854 1.00 56.54 227 PRO B CA 1
ATOM 1390 C C . PRO A 1 227 ? 13.131 1.029 -65.481 1.00 63.83 227 PRO B C 1
ATOM 1391 O O . PRO A 1 227 ? 12.352 0.097 -65.698 1.00 63.20 227 PRO B O 1
ATOM 1395 N N . ILE A 1 228 ? 14.431 0.972 -65.759 1.00 64.90 228 ILE B N 1
ATOM 1396 C CA . ILE A 1 228 ? 15.050 -0.243 -66.281 1.00 71.14 228 ILE B CA 1
ATOM 1397 C C . ILE A 1 228 ? 15.065 -1.336 -65.215 1.00 70.83 228 ILE B C 1
ATOM 1398 O O . ILE A 1 228 ? 14.871 -2.513 -65.520 1.00 72.53 228 ILE B O 1
ATOM 1403 N N . TRP A 1 229 ? 15.293 -0.940 -63.964 1.00 68.73 229 TRP B N 1
ATOM 1404 C CA . TRP A 1 229 ? 15.196 -1.866 -62.839 1.00 69.24 229 TRP B CA 1
ATOM 1405 C C . TRP A 1 229 ? 13.798 -2.473 -62.790 1.00 69.51 229 TRP B C 1
ATOM 1406 O O . TRP A 1 229 ? 13.639 -3.673 -62.573 1.00 73.94 229 TRP B O 1
ATOM 1427 N N . GLN A 1 231 ? 11.631 -2.858 -65.195 1.00 68.56 231 GLN B N 1
ATOM 1428 C CA . GLN A 1 231 ? 11.358 -3.738 -66.325 1.00 73.12 231 GLN B CA 1
ATOM 1429 C C . GLN A 1 231 ? 12.031 -5.097 -66.137 1.00 74.58 231 GLN B C 1
ATOM 1430 O O . GLN A 1 231 ? 11.539 -6.113 -66.625 1.00 81.02 231 GLN B O 1
ATOM 1436 N N . ASN A 1 232 ? 13.146 -5.110 -65.412 1.00 72.03 232 ASN B N 1
ATOM 1437 C CA . ASN A 1 232 ? 13.875 -6.348 -65.143 1.00 75.95 232 ASN B CA 1
ATOM 1438 C C . ASN A 1 232 ? 13.367 -7.086 -63.905 1.00 75.29 232 ASN B C 1
ATOM 1439 O O . ASN A 1 232 ? 13.249 -8.313 -63.906 1.00 79.68 232 ASN B O 1
ATOM 1444 N N . PHE A 1 233 ? 13.060 -6.326 -62.856 1.00 72.81 233 PHE B N 1
ATOM 1445 C CA . PHE A 1 233 ? 12.729 -6.880 -61.543 1.00 74.63 233 PHE B CA 1
ATOM 1446 C C . PHE A 1 233 ? 11.240 -6.909 -61.222 1.00 83.09 233 PHE B C 1
ATOM 1447 O O . PHE A 1 233 ? 10.663 -7.980 -61.019 1.00 94.57 233 PHE B O 1
ATOM 1455 N N . ARG A 1 234 ? 10.648 -5.717 -61.155 1.00 79.17 234 ARG B N 1
ATOM 1456 C CA . ARG A 1 234 ? 9.271 -5.500 -60.707 1.00 77.94 234 ARG B CA 1
ATOM 1457 C C . ARG A 1 234 ? 8.283 -6.546 -61.215 1.00 83.27 234 ARG B C 1
ATOM 1458 O O . ARG A 1 234 ? 7.974 -6.612 -62.406 1.00 85.38 234 ARG B O 1
ATOM 1466 N N . GLY A 1 235 ? 7.809 -7.372 -60.290 1.00 86.71 235 GLY B N 1
ATOM 1467 C CA . GLY A 1 235 ? 6.816 -8.387 -60.581 1.00 93.62 235 GLY B CA 1
ATOM 1468 C C . GLY A 1 235 ? 5.938 -8.565 -59.360 1.00 94.55 235 GLY B C 1
ATOM 1469 O O . GLY A 1 235 ? 6.232 -8.014 -58.300 1.00 90.23 235 GLY B O 1
ATOM 1470 N N . ALA A 1 236 ? 4.859 -9.325 -59.500 1.00 48.69 236 ALA B N 1
ATOM 1471 C CA . ALA A 1 236 ? 3.939 -9.530 -58.389 1.00 43.12 236 ALA B CA 1
ATOM 1472 C C . ALA A 1 236 ? 4.621 -10.293 -57.258 1.00 39.94 236 ALA B C 1
ATOM 1473 O O . ALA A 1 236 ? 4.345 -10.046 -56.083 1.00 38.69 236 ALA B O 1
ATOM 1475 N N . GLY A 1 237 ? 5.520 -11.205 -57.625 1.00 43.05 237 GLY B N 1
ATOM 1476 C CA . GLY A 1 237 ? 6.210 -12.051 -56.665 1.00 40.58 237 GLY B CA 1
ATOM 1477 C C . GLY A 1 237 ? 7.066 -11.295 -55.666 1.00 38.78 237 GLY B C 1
ATOM 1478 O O . GLY A 1 237 ? 7.014 -11.571 -54.468 1.00 36.30 237 GLY B O 1
ATOM 1479 N N . LEU A 1 238 ? 7.858 -10.344 -56.157 1.00 37.56 238 LEU B N 1
ATOM 1480 C CA . LEU A 1 238 ? 8.683 -9.513 -55.283 1.00 36.41 238 LEU B CA 1
ATOM 1481 C C . LEU A 1 238 ? 7.834 -8.597 -54.410 1.00 34.77 238 LEU B C 1
ATOM 1482 O O . LEU A 1 238 ? 8.173 -8.336 -53.257 1.00 35.48 238 LEU B O 1
ATOM 1487 N N . ALA A 1 239 ? 6.731 -8.107 -54.963 1.00 34.24 239 ALA B N 1
ATOM 1488 C CA . ALA A 1 239 ? 5.840 -7.219 -54.225 1.00 31.72 239 ALA B CA 1
ATOM 1489 C C . ALA A 1 239 ? 5.226 -7.943 -53.021 1.00 30.17 239 ALA B C 1
ATOM 1490 O O . ALA A 1 239 ? 5.133 -7.376 -51.933 1.00 31.01 239 ALA B O 1
ATOM 1492 N N . TRP A 1 240 ? 4.834 -9.204 -53.217 1.00 30.58 240 TRP B N 1
ATOM 1493 C CA . TRP A 1 240 ? 4.261 -10.010 -52.138 1.00 29.46 240 TRP B CA 1
ATOM 1494 C C . TRP A 1 240 ? 5.292 -10.379 -51.075 1.00 29.68 240 TRP B C 1
ATOM 1495 O O . TRP A 1 240 ? 4.965 -10.483 -49.897 1.00 32.85 240 TRP B O 1
ATOM 1506 N N . ILE A 1 241 ? 6.535 -10.586 -51.495 1.00 28.57 241 ILE B N 1
ATOM 1507 C CA . ILE A 1 241 ? 7.607 -10.838 -50.543 1.00 28.50 241 ILE B CA 1
ATOM 1508 C C . ILE A 1 241 ? 7.899 -9.578 -49.712 1.00 24.76 241 ILE B C 1
ATOM 1509 O O . ILE A 1 241 ? 8.034 -9.657 -48.498 1.00 29.37 241 ILE B O 1
ATOM 1514 N N . ALA A 1 242 ? 7.988 -8.423 -50.370 1.00 24.88 242 ALA B N 1
ATOM 1515 C CA . ALA A 1 242 ? 8.216 -7.172 -49.658 1.00 25.53 242 ALA B CA 1
ATOM 1516 C C . ALA A 1 242 ? 7.091 -6.932 -48.641 1.00 26.15 242 ALA B C 1
ATOM 1517 O O . ALA A 1 242 ? 7.348 -6.526 -47.507 1.00 28.60 242 ALA B O 1
ATOM 1519 N N . CYS A 1 243 ? 5.854 -7.217 -49.040 1.00 28.06 243 CYS B N 1
ATOM 1520 C CA . CYS A 1 243 ? 4.713 -7.092 -48.133 1.00 27.69 243 CYS B CA 1
ATOM 1521 C C . CYS A 1 243 ? 4.801 -8.049 -46.933 1.00 30.28 243 CYS B C 1
ATOM 1522 O O . CYS A 1 243 ? 4.444 -7.684 -45.808 1.00 25.92 243 CYS B O 1
ATOM 1525 N N . ALA A 1 244 ? 5.266 -9.270 -47.182 1.00 26.10 244 ALA B N 1
ATOM 1526 C CA . ALA A 1 244 ? 5.435 -10.261 -46.123 1.00 25.15 244 ALA B CA 1
ATOM 1527 C C . ALA A 1 244 ? 6.439 -9.784 -45.077 1.00 27.30 244 ALA B C 1
ATOM 1528 O O . ALA A 1 244 ? 6.183 -9.853 -43.874 1.00 30.37 244 ALA B O 1
ATOM 1530 N N . VAL A 1 245 ? 7.582 -9.306 -45.552 1.00 28.00 245 VAL B N 1
ATOM 1531 C CA . VAL A 1 245 ? 8.618 -8.752 -44.692 1.00 27.28 245 VAL B CA 1
ATOM 1532 C C . VAL A 1 245 ? 8.095 -7.538 -43.917 1.00 29.28 245 VAL B C 1
ATOM 1533 O O . VAL A 1 245 ? 8.322 -7.417 -42.720 1.00 30.58 245 VAL B O 1
ATOM 1537 N N . ALA A 1 246 ? 7.385 -6.650 -44.606 1.00 28.19 246 ALA B N 1
ATOM 1538 C CA . ALA A 1 246 ? 6.806 -5.473 -43.967 1.00 28.36 246 ALA B CA 1
ATOM 1539 C C . ALA A 1 246 ? 5.874 -5.871 -42.816 1.00 30.83 246 ALA B C 1
ATOM 1540 O O . ALA A 1 246 ? 5.972 -5.334 -41.708 1.00 29.78 246 ALA B O 1
ATOM 1542 N N . TRP A 1 247 ? 4.992 -6.831 -43.076 1.00 30.85 247 TRP B N 1
ATOM 1543 C CA . TRP A 1 247 ? 4.110 -7.353 -42.037 1.00 27.58 247 TRP B CA 1
ATOM 1544 C C . TRP A 1 247 ? 4.889 -7.989 -40.895 1.00 29.45 247 TRP B C 1
ATOM 1545 O O . TRP A 1 247 ? 4.557 -7.786 -39.732 1.00 26.70 247 TRP B O 1
ATOM 1556 N N . GLY A 1 248 ? 5.922 -8.757 -41.231 1.00 26.92 248 GLY B N 1
ATOM 1557 C CA . GLY A 1 248 ? 6.705 -9.455 -40.230 1.00 22.95 248 GLY B CA 1
ATOM 1558 C C . GLY A 1 248 ? 7.439 -8.489 -39.325 1.00 25.02 248 GLY B C 1
ATOM 1559 O O . GLY A 1 248 ? 7.444 -8.633 -38.102 1.00 27.25 248 GLY B O 1
ATOM 1560 N N . LEU A 1 249 ? 8.052 -7.491 -39.944 1.00 27.51 249 LEU B N 1
ATOM 1561 C CA . LEU A 1 249 ? 8.810 -6.472 -39.233 1.00 26.23 249 LEU B CA 1
ATOM 1562 C C . LEU A 1 249 ? 7.911 -5.654 -38.320 1.00 24.35 249 LEU B C 1
ATOM 1563 O O . LEU A 1 249 ? 8.273 -5.355 -37.187 1.00 27.20 249 LEU B O 1
ATOM 1568 N N . ALA A 1 250 ? 6.731 -5.310 -38.823 1.00 23.82 250 ALA B N 1
ATOM 1569 C CA . ALA A 1 250 ? 5.732 -4.599 -38.044 1.00 23.45 250 ALA B CA 1
ATOM 1570 C C . ALA A 1 250 ? 5.367 -5.390 -36.796 1.00 25.22 250 ALA B C 1
ATOM 1571 O O . ALA A 1 250 ? 5.293 -4.837 -35.703 1.00 23.33 250 ALA B O 1
ATOM 1573 N N . LEU A 1 251 ? 5.168 -6.694 -36.961 1.00 24.23 251 LEU B N 1
ATOM 1574 C CA . LEU A 1 251 ? 4.810 -7.537 -35.836 1.00 26.48 251 LEU B CA 1
ATOM 1575 C C . LEU A 1 251 ? 5.920 -7.512 -34.789 1.00 29.63 251 LEU B C 1
ATOM 1576 O O . LEU A 1 251 ? 5.653 -7.321 -33.606 1.00 31.67 251 LEU B O 1
ATOM 1581 N N . LEU A 1 252 ? 7.163 -7.668 -35.234 1.00 26.60 252 LEU B N 1
ATOM 1582 C CA . LEU A 1 252 ? 8.305 -7.659 -34.322 1.00 28.32 252 LEU B CA 1
ATOM 1583 C C . LEU A 1 252 ? 8.442 -6.329 -33.581 1.00 29.42 252 LEU B C 1
ATOM 1584 O O . LEU A 1 252 ? 8.849 -6.305 -32.421 1.00 26.39 252 LEU B O 1
ATOM 1589 N N . LEU A 1 253 ? 8.101 -5.229 -34.250 1.00 29.50 253 LEU B N 1
ATOM 1590 C CA . LEU A 1 253 ? 8.186 -3.906 -33.627 1.00 26.25 253 LEU B CA 1
ATOM 1591 C C . LEU A 1 253 ? 7.093 -3.683 -32.594 1.00 23.75 253 LEU B C 1
ATOM 1592 O O . LEU A 1 253 ? 7.193 -2.788 -31.762 1.00 26.70 253 LEU B O 1
ATOM 1597 N N . THR A 1 254 ? 6.056 -4.512 -32.649 1.00 30.24 254 THR B N 1
ATOM 1598 C CA . THR A 1 254 ? 4.876 -4.352 -31.804 1.00 31.74 254 THR B CA 1
ATOM 1599 C C . THR A 1 254 ? 4.964 -5.199 -30.519 1.00 30.64 254 THR B C 1
ATOM 1600 O O . THR A 1 254 ? 4.414 -4.830 -29.482 1.00 30.69 254 THR B O 1
ATOM 1604 N N . ILE A 1 255 ? 5.678 -6.318 -30.592 1.00 30.18 255 ILE B N 1
ATOM 1605 C CA . ILE A 1 255 ? 5.799 -7.245 -29.463 1.00 30.43 255 ILE B CA 1
ATOM 1606 C C . ILE A 1 255 ? 6.275 -6.605 -28.138 1.00 27.45 255 ILE B C 1
ATOM 1607 O O . ILE A 1 255 ? 5.653 -6.842 -27.105 1.00 28.20 255 ILE B O 1
ATOM 1612 N N . PRO A 1 256 ? 7.360 -5.795 -28.158 1.00 26.62 256 PRO B N 1
ATOM 1613 C CA . PRO A 1 256 ? 7.821 -5.218 -26.883 1.00 27.01 256 PRO B CA 1
ATOM 1614 C C . PRO A 1 256 ? 6.736 -4.487 -26.083 1.00 26.85 256 PRO B C 1
ATOM 1615 O O . PRO A 1 256 ? 6.640 -4.694 -24.869 1.00 28.89 256 PRO B O 1
ATOM 1619 N N . SER A 1 257 ? 5.921 -3.674 -26.746 1.00 25.68 257 SER B N 1
ATOM 1620 C CA . SER A 1 257 ? 4.877 -2.937 -26.040 1.00 26.03 257 SER B CA 1
ATOM 1621 C C . SER A 1 257 ? 3.750 -3.889 -25.665 1.00 30.95 257 SER B C 1
ATOM 1622 O O . SER A 1 257 ? 3.147 -3.761 -24.599 1.00 35.88 257 SER B O 1
ATOM 1625 N N . PHE A 1 258 ? 3.472 -4.837 -26.559 1.00 25.19 258 PHE B N 1
ATOM 1626 C CA . PHE A 1 258 ? 2.501 -5.897 -26.308 1.00 26.29 258 PHE B CA 1
ATOM 1627 C C . PHE A 1 258 ? 2.786 -6.614 -24.980 1.00 28.58 258 PHE B C 1
ATOM 1628 O O . PHE A 1 258 ? 1.871 -6.891 -24.200 1.00 29.13 258 PHE B O 1
ATOM 1636 N N . LEU A 1 259 ? 4.060 -6.891 -24.718 1.00 29.74 259 LEU B N 1
ATOM 1637 C CA . LEU A 1 259 ? 4.441 -7.651 -23.529 1.00 35.91 259 LEU B CA 1
ATOM 1638 C C . LEU A 1 259 ? 4.301 -6.835 -22.243 1.00 34.77 259 LEU B C 1
ATOM 1639 O O . LEU A 1 259 ? 4.245 -7.392 -21.159 1.00 34.30 259 LEU B O 1
ATOM 1644 N N . TYR A 1 260 ? 4.236 -5.516 -22.366 1.00 34.22 260 TYR B N 1
ATOM 1645 C CA . TYR A 1 260 ? 4.160 -4.658 -21.189 1.00 35.57 260 TYR B CA 1
ATOM 1646 C C . TYR A 1 260 ? 2.729 -4.232 -20.843 1.00 36.19 260 TYR B C 1
ATOM 1647 O O . TYR A 1 260 ? 2.514 -3.445 -19.925 1.00 37.37 260 TYR B O 1
ATOM 1656 N N . ARG A 1 261 ? 1.752 -4.772 -21.563 1.00 33.99 261 ARG B N 1
ATOM 1657 C CA . ARG A 1 261 ? 0.355 -4.517 -21.235 1.00 33.99 261 ARG B CA 1
ATOM 1658 C C . ARG A 1 261 ? -0.120 -5.495 -20.165 1.00 36.13 261 ARG B C 1
ATOM 1659 O O . ARG A 1 261 ? 0.135 -6.693 -20.254 1.00 38.19 261 ARG B O 1
ATOM 1667 N N . VAL A 1 262 ? -0.797 -4.975 -19.148 1.00 36.99 262 VAL B N 1
ATOM 1668 C CA . VAL A 1 262 ? -1.342 -5.810 -18.084 1.00 38.97 262 VAL B CA 1
ATOM 1669 C C . VAL A 1 262 ? -2.725 -5.320 -17.686 1.00 40.85 262 VAL B C 1
ATOM 1670 O O . VAL A 1 262 ? -3.079 -4.164 -17.933 1.00 40.79 262 VAL B O 1
ATOM 1674 N N . VAL A 1 263 ? -3.510 -6.195 -17.064 1.00 41.75 263 VAL B N 1
ATOM 1675 C CA . VAL A 1 263 ? -4.726 -5.741 -16.407 1.00 44.90 263 VAL B CA 1
ATOM 1676 C C . VAL A 1 263 ? -4.429 -5.483 -14.939 1.00 48.16 263 VAL B C 1
ATOM 1677 O O . VAL A 1 263 ? -3.499 -6.056 -14.367 1.00 46.23 263 VAL B O 1
ATOM 1681 N N . ARG A 1 264 ? -5.217 -4.597 -14.342 1.00 45.33 264 ARG B N 1
ATOM 1682 C CA . ARG A 1 264 ? -5.000 -4.168 -12.973 1.00 48.00 264 ARG B CA 1
ATOM 1683 C C . ARG A 1 264 ? -6.351 -4.013 -12.287 1.00 52.11 264 ARG B C 1
ATOM 1684 O O . ARG A 1 264 ? -7.233 -3.325 -12.802 1.00 54.91 264 ARG B O 1
ATOM 1692 N N . GLU A 1 265 ? -6.530 -4.660 -11.140 1.00 53.54 265 GLU B N 1
ATOM 1693 C CA . GLU A 1 265 ? -7.815 -4.599 -10.456 1.00 59.10 265 GLU B CA 1
ATOM 1694 C C . GLU A 1 265 ? -7.860 -3.433 -9.471 1.00 62.49 265 GLU B C 1
ATOM 1695 O O . GLU A 1 265 ? -6.944 -3.241 -8.673 1.00 62.25 265 GLU B O 1
ATOM 1701 N N . GLU A 1 266 ? -8.934 -2.652 -9.556 1.00 67.52 266 GLU B N 1
ATOM 1702 C CA . GLU A 1 266 ? -9.144 -1.474 -8.717 1.00 71.97 266 GLU B CA 1
ATOM 1703 C C . GLU A 1 266 ? -10.188 -1.799 -7.643 1.00 74.88 266 GLU B C 1
ATOM 1704 O O . GLU A 1 266 ? -10.870 -2.818 -7.741 1.00 76.96 266 GLU B O 1
ATOM 1710 N N . TYR A 1 267 ? -10.317 -0.950 -6.624 1.00 71.46 267 TYR B N 1
ATOM 1711 C CA . TYR A 1 267 ? -11.212 -1.256 -5.507 1.00 76.95 267 TYR B CA 1
ATOM 1712 C C . TYR A 1 267 ? -12.150 -0.123 -5.071 1.00 80.41 267 TYR B C 1
ATOM 1713 O O . TYR A 1 267 ? -13.130 -0.373 -4.367 1.00 83.91 267 TYR B O 1
ATOM 1722 N N . PHE A 1 268 ? -11.864 1.112 -5.474 1.00 81.70 268 PHE B N 1
ATOM 1723 C CA . PHE A 1 268 ? -12.698 2.242 -5.060 1.00 87.30 268 PHE B CA 1
ATOM 1724 C C . PHE A 1 268 ? -12.817 3.317 -6.143 1.00 90.71 268 PHE B C 1
ATOM 1725 O O . PHE A 1 268 ? -12.034 4.268 -6.157 1.00 93.79 268 PHE B O 1
ATOM 1727 N N . PRO A 1 269 ? -13.801 3.172 -7.053 1.00 89.92 269 PRO B N 1
ATOM 1728 C CA . PRO A 1 269 ? -14.757 2.059 -7.109 1.00 85.98 269 PRO B CA 1
ATOM 1729 C C . PRO A 1 269 ? -14.108 0.814 -7.705 1.00 76.10 269 PRO B C 1
ATOM 1730 O O . PRO A 1 269 ? -13.175 0.944 -8.495 1.00 70.81 269 PRO B O 1
ATOM 1734 N N . PRO A 1 270 ? -14.579 -0.379 -7.318 1.00 74.16 270 PRO B N 1
ATOM 1735 C CA . PRO A 1 270 ? -13.967 -1.604 -7.838 1.00 71.63 270 PRO B CA 1
ATOM 1736 C C . PRO A 1 270 ? -14.159 -1.760 -9.347 1.00 71.40 270 PRO B C 1
ATOM 1737 O O . PRO A 1 270 ? -15.275 -1.623 -9.848 1.00 78.01 270 PRO B O 1
ATOM 1741 N N . LYS A 1 271 ? -13.066 -2.019 -10.057 1.00 62.70 271 LYS B N 1
ATOM 1742 C CA . LYS A 1 271 ? -13.132 -2.384 -11.466 1.00 62.15 271 LYS B CA 1
ATOM 1743 C C . LYS A 1 271 ? -11.815 -2.976 -11.941 1.00 57.91 271 LYS B C 1
ATOM 1744 O O . LYS A 1 271 ? -10.862 -3.100 -11.176 1.00 53.22 271 LYS B O 1
ATOM 1750 N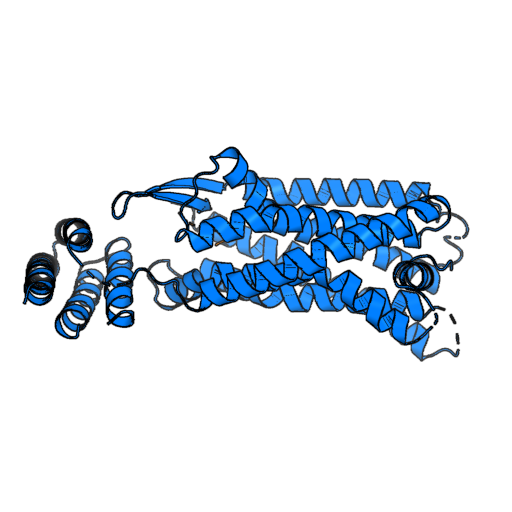 N . VAL A 1 272 ? -11.782 -3.350 -13.213 1.00 50.88 272 VAL B N 1
ATOM 1751 C CA . VAL A 1 272 ? -10.582 -3.882 -13.829 1.00 48.80 272 VAL B CA 1
ATOM 1752 C C . VAL A 1 272 ? -10.122 -2.939 -14.938 1.00 51.95 272 VAL B C 1
ATOM 1753 O O . VAL A 1 272 ? -10.870 -2.655 -15.875 1.00 49.95 272 VAL B O 1
ATOM 1757 N N . LEU A 1 273 ? -8.893 -2.448 -14.816 1.00 44.21 273 LEU B N 1
ATOM 1758 C CA . LEU A 1 273 ? -8.308 -1.582 -15.830 1.00 41.52 273 LEU B CA 1
ATOM 1759 C C . LEU A 1 273 ? -7.353 -2.355 -16.735 1.00 39.87 273 LEU B C 1
ATOM 1760 O O . LEU A 1 273 ? -6.718 -3.317 -16.303 1.00 40.97 273 LEU B O 1
ATOM 1765 N N . CYS A 1 274 ? -7.279 -1.933 -17.993 1.00 37.83 274 CYS B N 1
ATOM 1766 C CA . CYS A 1 274 ? -6.318 -2.472 -18.947 1.00 37.06 274 CYS B CA 1
ATOM 1767 C C . CYS A 1 274 ? -5.362 -1.357 -19.359 1.00 38.16 274 CYS B C 1
ATOM 1768 O O . CYS A 1 274 ? -5.799 -0.272 -19.757 1.00 39.29 274 CYS B O 1
ATOM 1771 N N . GLY A 1 275 ? -4.061 -1.608 -19.254 1.00 36.26 275 GLY B N 1
ATOM 1772 C CA . GLY A 1 275 ? -3.101 -0.550 -19.505 1.00 34.58 275 GLY B CA 1
ATOM 1773 C C . GLY A 1 275 ? -1.666 -0.995 -19.676 1.00 33.93 275 GLY B C 1
ATOM 1774 O O . GLY A 1 275 ? -1.397 -2.175 -19.900 1.00 33.12 275 GLY B O 1
ATOM 1775 N N . VAL A 1 276 ? -0.745 -0.036 -19.586 1.00 34.66 276 VAL B N 1
ATOM 1776 C CA . VAL A 1 276 ? 0.682 -0.322 -19.702 1.00 34.22 276 VAL B CA 1
ATOM 1777 C C . VAL A 1 276 ? 1.312 -0.288 -18.314 1.00 37.31 276 VAL B C 1
ATOM 1778 O O . VAL A 1 276 ? 0.825 0.412 -17.427 1.00 39.38 276 VAL B O 1
ATOM 1782 N N . ASP A 1 277 ? 2.384 -1.051 -18.121 1.00 38.02 277 ASP B N 1
ATOM 1783 C CA . ASP A 1 277 ? 3.043 -1.108 -16.817 1.00 41.68 277 ASP B CA 1
ATOM 1784 C C . ASP A 1 277 ? 4.561 -1.001 -16.920 1.00 42.53 277 ASP B C 1
ATOM 1785 O O . ASP A 1 277 ? 5.255 -2.000 -17.096 1.00 45.17 277 ASP B O 1
ATOM 1790 N N . TYR A 1 278 ? 5.067 0.219 -16.798 1.00 43.94 278 TYR B N 1
ATOM 1791 C CA . TYR A 1 278 ? 6.500 0.441 -16.703 1.00 44.39 278 TYR B CA 1
ATOM 1792 C C . TYR A 1 278 ? 6.859 0.892 -15.294 1.00 58.40 278 TYR B C 1
ATOM 1793 O O . TYR A 1 278 ? 7.719 1.751 -15.113 1.00 60.14 278 TYR B O 1
ATOM 1802 N N . SER A 1 279 ? 6.186 0.313 -14.300 1.00 58.49 279 SER B N 1
ATOM 1803 C CA . SER A 1 279 ? 6.414 0.667 -12.902 1.00 66.52 279 SER B CA 1
ATOM 1804 C C . SER A 1 279 ? 7.817 0.283 -12.468 1.00 70.09 279 SER B C 1
ATOM 1805 O O . SER A 1 279 ? 8.300 -0.800 -12.799 1.00 72.54 279 SER B O 1
ATOM 1808 N N . HIS A 1 280 ? 8.461 1.182 -11.727 1.00 72.48 280 HIS B N 1
ATOM 1809 C CA . HIS A 1 280 ? 9.843 1.007 -11.287 1.00 77.73 280 HIS B CA 1
ATOM 1810 C C . HIS A 1 280 ? 10.789 0.881 -12.479 1.00 76.02 280 HIS B C 1
ATOM 1811 O O . HIS A 1 280 ? 11.854 0.270 -12.376 1.00 84.52 280 HIS B O 1
ATOM 1818 N N . ASP A 1 281 ? 10.402 1.472 -13.603 1.00 65.67 281 ASP B N 1
ATOM 1819 C CA . ASP A 1 281 ? 11.249 1.480 -14.781 1.00 64.28 281 ASP B CA 1
ATOM 1820 C C . ASP A 1 281 ? 10.935 2.705 -15.629 1.00 59.95 281 ASP B C 1
ATOM 1821 O O . ASP A 1 281 ? 10.479 2.589 -16.767 1.00 54.99 281 ASP B O 1
ATOM 1826 N N . LYS A 1 282 ? 11.174 3.882 -15.058 1.00 58.37 282 LYS B N 1
ATOM 1827 C CA . LYS A 1 282 ? 10.908 5.142 -15.740 1.00 59.67 282 LYS B CA 1
ATOM 1828 C C . LYS A 1 282 ? 11.864 5.331 -16.916 1.00 58.22 282 LYS B C 1
ATOM 1829 O O . LYS A 1 282 ? 11.556 6.046 -17.870 1.00 56.08 282 LYS B O 1
ATOM 1835 N N . ARG A 1 283 ? 13.021 4.678 -16.852 1.00 57.37 283 ARG B N 1
ATOM 1836 C CA . ARG A 1 283 ? 14.000 4.761 -17.931 1.00 56.71 283 ARG B CA 1
ATOM 1837 C C . ARG A 1 283 ? 13.507 4.025 -19.174 1.00 56.00 283 ARG B C 1
ATOM 1838 O O . ARG A 1 283 ? 13.763 4.453 -20.305 1.00 56.14 283 ARG B O 1
ATOM 1840 N N . ARG A 1 284 ? 12.798 2.920 -18.963 1.00 53.28 284 ARG B N 1
ATOM 1841 C CA . ARG A 1 284 ? 12.293 2.120 -20.075 1.00 51.70 284 ARG B CA 1
ATOM 1842 C C . ARG A 1 284 ? 11.116 2.816 -20.745 1.00 43.80 284 ARG B C 1
ATOM 1843 O O . ARG A 1 284 ? 11.003 2.830 -21.967 1.00 44.01 284 ARG B O 1
ATOM 1851 N N . GLU A 1 285 ? 10.242 3.391 -19.930 1.00 42.74 285 GLU B N 1
ATOM 1852 C CA . GLU A 1 285 ? 9.115 4.159 -20.429 1.00 41.14 285 GLU B CA 1
ATOM 1853 C C . GLU A 1 285 ? 9.603 5.256 -21.377 1.00 42.45 285 GLU B C 1
ATOM 1854 O O . GLU A 1 285 ? 9.078 5.431 -22.479 1.00 38.78 285 GLU B O 1
ATOM 1860 N N . ARG A 1 286 ? 10.630 5.979 -20.940 1.00 46.15 286 ARG B N 1
ATOM 1861 C CA . ARG A 1 286 ? 11.231 7.041 -21.743 1.00 44.66 286 ARG B CA 1
ATOM 1862 C C . ARG A 1 286 ? 11.899 6.466 -23.000 1.00 41.31 286 ARG B C 1
ATOM 1863 O O . ARG A 1 286 ? 11.838 7.049 -24.084 1.00 36.79 286 ARG B O 1
ATOM 1871 N N . ALA A 1 287 ? 12.518 5.301 -22.849 1.00 41.14 287 ALA B N 1
ATOM 1872 C CA . ALA A 1 287 ? 13.215 4.656 -23.951 1.00 38.29 287 ALA B CA 1
ATOM 1873 C C . ALA A 1 287 ? 12.229 4.211 -25.020 1.00 39.31 287 ALA B C 1
ATOM 1874 O O . ALA A 1 287 ? 12.474 4.394 -26.214 1.00 35.06 287 ALA B O 1
ATOM 1876 N N . VAL A 1 288 ? 11.113 3.634 -24.585 1.00 35.69 288 VAL B N 1
ATOM 1877 C CA . VAL A 1 288 ? 10.081 3.179 -25.507 1.00 33.62 288 VAL B CA 1
ATOM 1878 C C . VAL A 1 288 ? 9.468 4.360 -26.252 1.00 33.12 288 VAL B C 1
ATOM 1879 O O . VAL A 1 288 ? 9.247 4.300 -27.461 1.00 31.80 288 VAL B O 1
ATOM 1883 N N . ALA A 1 289 ? 9.203 5.438 -25.519 1.00 33.82 289 ALA B N 1
ATOM 1884 C CA . ALA A 1 289 ? 8.587 6.618 -26.099 1.00 32.09 289 ALA B CA 1
ATOM 1885 C C . ALA A 1 289 ? 9.473 7.197 -27.190 1.00 32.92 289 ALA B C 1
ATOM 1886 O O . ALA A 1 289 ? 8.981 7.571 -28.248 1.00 30.72 289 ALA B O 1
ATOM 1888 N N . ILE A 1 290 ? 10.777 7.255 -26.929 1.00 32.97 290 ILE B N 1
ATOM 1889 C CA . ILE A 1 290 ? 11.733 7.833 -27.873 1.00 33.17 290 ILE B CA 1
ATOM 1890 C C . ILE A 1 290 ? 11.875 6.982 -29.131 1.00 32.66 290 ILE B C 1
ATOM 1891 O O . ILE A 1 290 ? 11.875 7.503 -30.249 1.00 30.83 290 ILE B O 1
ATOM 1896 N N . VAL A 1 291 ? 11.989 5.673 -28.944 1.00 33.66 291 VAL B N 1
ATOM 1897 C CA . VAL A 1 291 ? 12.135 4.756 -30.067 1.00 33.58 291 VAL B CA 1
ATOM 1898 C C . VAL A 1 291 ? 10.895 4.791 -30.955 1.00 31.28 291 VAL B C 1
ATOM 1899 O O . VAL A 1 291 ? 11.002 4.748 -32.174 1.00 30.62 291 VAL B O 1
ATOM 1903 N N . ARG A 1 292 ? 9.724 4.881 -30.326 1.00 30.05 292 ARG B N 1
ATOM 1904 C CA . ARG A 1 292 ? 8.453 4.980 -31.034 1.00 27.65 292 ARG B CA 1
ATOM 1905 C C . ARG A 1 292 ? 8.375 6.299 -31.813 1.00 26.98 292 ARG B C 1
ATOM 1906 O O . ARG A 1 292 ? 7.816 6.371 -32.906 1.00 27.32 292 ARG B O 1
ATOM 1914 N N . LEU A 1 293 ? 8.949 7.342 -31.234 1.00 24.96 293 LEU B N 1
ATOM 1915 C CA . LEU A 1 293 ? 8.985 8.631 -31.901 1.00 25.62 293 LEU B CA 1
ATOM 1916 C C . LEU A 1 293 ? 9.859 8.527 -33.146 1.00 29.84 293 LEU B C 1
ATOM 1917 O O . LEU A 1 293 ? 9.469 8.962 -34.225 1.00 29.69 293 LEU B O 1
ATOM 1922 N N . VAL A 1 294 ? 11.032 7.921 -32.997 1.00 30.55 294 VAL B N 1
ATOM 1923 C CA . VAL A 1 294 ? 11.978 7.858 -34.104 1.00 30.74 294 VAL B CA 1
ATOM 1924 C C . VAL A 1 294 ? 11.534 6.889 -35.206 1.00 31.29 294 VAL B C 1
ATOM 1925 O O . VAL A 1 294 ? 11.390 7.296 -36.361 1.00 33.16 294 VAL B O 1
ATOM 1929 N N . LEU A 1 295 ? 11.312 5.623 -34.852 1.00 24.81 295 LEU B N 1
ATOM 1930 C CA . LEU A 1 295 ? 10.995 4.605 -35.852 1.00 23.58 295 LEU B CA 1
ATOM 1931 C C . LEU A 1 295 ? 9.597 4.805 -36.437 1.00 26.53 295 LEU B C 1
ATOM 1932 O O . LEU A 1 295 ? 9.349 4.520 -37.607 1.00 25.83 295 LEU B O 1
ATOM 1937 N N . GLY A 1 296 ? 8.684 5.295 -35.607 1.00 24.88 296 GLY B N 1
ATOM 1938 C CA . GLY A 1 296 ? 7.295 5.424 -35.994 1.00 27.60 296 GLY B CA 1
ATOM 1939 C C . GLY A 1 296 ? 6.905 6.757 -36.604 1.00 27.37 296 GLY B C 1
ATOM 1940 O O . GLY A 1 296 ? 5.835 6.871 -37.200 1.00 26.23 296 GLY B O 1
ATOM 1941 N N . PHE A 1 297 ? 7.759 7.768 -36.456 1.00 23.00 297 PHE B N 1
ATOM 1942 C CA . PHE A 1 297 ? 7.415 9.108 -36.939 1.00 24.95 297 PHE B CA 1
ATOM 1943 C C . PHE A 1 297 ? 8.580 9.836 -37.613 1.00 24.60 297 PHE B C 1
ATOM 1944 O O . PHE A 1 297 ? 8.513 10.143 -38.805 1.00 29.09 297 PHE B O 1
ATOM 1952 N N . LEU A 1 298 ? 9.642 10.104 -36.862 1.00 25.20 298 LEU B N 1
ATOM 1953 C CA . LEU A 1 298 ? 10.697 10.995 -37.336 1.00 32.14 298 LEU B CA 1
ATOM 1954 C C . LEU A 1 298 ? 11.509 10.429 -38.507 1.00 32.33 298 LEU B C 1
ATOM 1955 O O . LEU A 1 298 ? 11.720 11.117 -39.508 1.00 25.41 298 LEU B O 1
ATOM 1960 N N . TRP A 1 299 ? 11.984 9.195 -38.377 1.00 22.57 299 TRP B N 1
ATOM 1961 C CA . TRP A 1 299 ? 12.749 8.562 -39.450 1.00 22.58 299 TRP B CA 1
ATOM 1962 C C . TRP A 1 299 ? 11.912 8.332 -40.731 1.00 26.85 299 TRP B C 1
ATOM 1963 O O . TRP A 1 299 ? 12.415 8.548 -41.836 1.00 29.12 299 TRP B O 1
ATOM 1974 N N . PRO A 1 300 ? 10.640 7.908 -40.599 1.00 26.29 300 PRO B N 1
ATOM 1975 C CA . PRO A 1 300 ? 9.820 7.866 -41.823 1.00 24.46 300 PRO B CA 1
ATOM 1976 C C . PRO A 1 300 ? 9.544 9.249 -42.420 1.00 23.14 300 PRO B C 1
ATOM 1977 O O . PRO A 1 300 ? 9.461 9.382 -43.639 1.00 26.68 300 PRO B O 1
ATOM 1981 N N . LEU A 1 301 ? 9.377 10.253 -41.565 1.00 26.88 301 LEU B N 1
ATOM 1982 C CA . LEU A 1 301 ? 9.114 11.608 -42.031 1.00 27.69 301 LEU B CA 1
ATOM 1983 C C . LEU A 1 301 ? 10.281 12.096 -42.880 1.00 27.82 301 LEU B C 1
ATOM 1984 O O . LEU A 1 301 ? 10.089 12.578 -43.987 1.00 27.32 301 LEU B O 1
ATOM 1989 N N . LEU A 1 302 ? 11.489 11.930 -42.354 1.00 25.48 302 LEU B N 1
ATOM 1990 C CA . LEU A 1 302 ? 12.698 12.328 -43.049 1.00 23.17 302 LEU B CA 1
ATOM 1991 C C . LEU A 1 302 ? 12.822 11.621 -44.400 1.00 27.19 302 LEU B C 1
ATOM 1992 O O . LEU A 1 302 ? 12.973 12.268 -45.442 1.00 23.54 302 LEU B O 1
ATOM 1997 N N . THR A 1 303 ? 12.739 10.293 -44.374 1.00 24.08 303 THR B N 1
ATOM 1998 C CA . THR A 1 303 ? 13.040 9.481 -45.552 1.00 26.98 303 THR B CA 1
ATOM 1999 C C . THR A 1 303 ? 11.987 9.603 -46.662 1.00 25.75 303 THR B C 1
ATOM 2000 O O . THR A 1 303 ? 12.337 9.721 -47.835 1.00 23.80 303 THR B O 1
ATOM 2004 N N . LEU A 1 304 ? 10.707 9.577 -46.303 1.00 25.96 304 LEU B N 1
ATOM 2005 C CA . LEU A 1 304 ? 9.646 9.749 -47.297 1.00 26.39 304 LEU B CA 1
ATOM 2006 C C . LEU A 1 304 ? 9.565 11.176 -47.868 1.00 26.73 304 LEU B C 1
ATOM 2007 O O . LEU A 1 304 ? 9.209 11.347 -49.030 1.00 28.56 304 LEU B O 1
ATOM 2012 N N . THR A 1 305 ? 9.889 12.191 -47.063 1.00 23.36 305 THR B N 1
ATOM 2013 C CA . THR A 1 305 ? 9.880 13.564 -47.567 1.00 27.45 305 THR B CA 1
ATOM 2014 C C . THR A 1 305 ? 11.007 13.732 -48.584 1.00 27.78 305 THR B C 1
ATOM 2015 O O . THR A 1 305 ? 10.841 14.424 -49.582 1.00 29.89 305 THR B O 1
ATOM 2019 N N . ILE A 1 306 ? 12.148 13.091 -48.333 1.00 28.85 306 ILE B N 1
ATOM 2020 C CA . ILE A 1 306 ? 13.248 13.081 -49.298 1.00 30.71 306 ILE B CA 1
ATOM 2021 C C . ILE A 1 306 ? 12.799 12.398 -50.584 1.00 33.48 306 ILE B C 1
ATOM 2022 O O . ILE A 1 306 ? 13.028 12.907 -51.691 1.00 33.17 306 ILE B O 1
ATOM 2027 N N . CYS A 1 307 ? 12.162 11.241 -50.418 1.00 27.01 307 CYS B N 1
ATOM 2028 C CA . CYS A 1 307 ? 11.681 10.429 -51.529 1.00 27.18 307 CYS B CA 1
ATOM 2029 C C . CYS A 1 307 ? 10.769 11.202 -52.473 1.00 26.23 307 CYS B C 1
ATOM 2030 O O . CYS A 1 307 ? 10.944 11.160 -53.691 1.00 28.10 307 CYS B O 1
ATOM 2033 N N . TYR A 1 308 ? 9.797 11.912 -51.907 1.00 25.73 308 TYR B N 1
ATOM 2034 C CA . TYR A 1 308 ? 8.804 12.588 -52.726 1.00 27.77 308 TYR B CA 1
ATOM 2035 C C . TYR A 1 308 ? 9.252 13.979 -53.165 1.00 30.11 308 TYR B C 1
ATOM 2036 O O . TYR A 1 308 ? 8.725 14.513 -54.138 1.00 31.32 308 TYR B O 1
ATOM 2045 N N . THR A 1 309 ? 10.248 14.547 -52.491 1.00 29.87 309 THR B N 1
ATOM 2046 C CA . THR A 1 309 ? 10.896 15.739 -53.020 1.00 32.16 309 THR B CA 1
ATOM 2047 C C . THR A 1 309 ? 11.556 15.387 -54.368 1.00 33.21 309 THR B C 1
ATOM 2048 O O . THR A 1 309 ? 11.349 16.076 -55.369 1.00 34.71 309 THR B O 1
ATOM 2052 N N . PHE A 1 310 ? 12.329 14.304 -54.382 1.00 30.89 310 PHE B N 1
ATOM 2053 C CA . PHE A 1 310 ? 12.907 13.765 -55.608 1.00 32.50 310 PHE B CA 1
ATOM 2054 C C . PHE A 1 310 ? 11.840 13.552 -56.688 1.00 32.68 310 PHE B C 1
ATOM 2055 O O . PHE A 1 310 ? 11.986 14.018 -57.812 1.00 34.40 310 PHE B O 1
ATOM 2063 N N . ILE A 1 311 ? 10.762 12.861 -56.330 1.00 32.29 311 ILE B N 1
ATOM 2064 C CA . ILE A 1 311 ? 9.734 12.472 -57.293 1.00 33.06 311 ILE B CA 1
ATOM 2065 C C . ILE A 1 311 ? 8.925 13.664 -57.819 1.00 33.23 311 ILE B C 1
ATOM 2066 O O . ILE A 1 311 ? 8.648 13.757 -59.019 1.00 35.91 311 ILE B O 1
ATOM 2071 N N . LEU A 1 312 ? 8.539 14.568 -56.926 1.00 32.96 312 LEU B N 1
ATOM 2072 C CA . LEU A 1 312 ? 7.686 15.688 -57.320 1.00 34.42 312 LEU B CA 1
ATOM 2073 C C . LEU A 1 312 ? 8.428 16.726 -58.158 1.00 35.51 312 LEU B C 1
ATOM 2074 O O . LEU A 1 312 ? 7.875 17.268 -59.117 1.00 38.48 312 LEU B O 1
ATOM 2079 N N . LEU A 1 313 ? 9.677 17.002 -57.801 1.00 35.15 313 LEU B N 1
ATOM 2080 C CA . LEU A 1 313 ? 10.472 17.945 -58.570 1.00 42.12 313 LEU B CA 1
ATOM 2081 C C . LEU A 1 313 ? 10.771 17.377 -59.951 1.00 40.18 313 LEU B C 1
ATOM 2082 O O . LEU A 1 313 ? 10.827 18.111 -60.931 1.00 43.53 313 LEU B O 1
ATOM 2087 N N . ARG A 1 314 ? 10.951 16.064 -60.027 1.00 39.90 314 ARG B N 1
ATOM 2088 C CA . ARG A 1 314 ? 11.132 15.420 -61.320 1.00 47.25 314 ARG B CA 1
ATOM 2089 C C . ARG A 1 314 ? 9.873 15.576 -62.168 1.00 46.35 314 ARG B C 1
ATOM 2090 O O . ARG A 1 314 ? 9.941 15.982 -63.325 1.00 49.93 314 ARG B O 1
ATOM 2098 N N . THR A 1 315 ? 8.726 15.265 -61.573 1.00 45.80 315 THR B N 1
ATOM 2099 C CA . THR A 1 315 ? 7.434 15.366 -62.246 1.00 48.64 315 THR B CA 1
ATOM 2100 C C . THR A 1 315 ? 7.095 16.799 -62.675 1.00 51.10 315 THR B C 1
ATOM 2101 O O . THR A 1 315 ? 6.635 17.025 -63.793 1.00 55.25 315 THR B O 1
ATOM 2105 N N . TRP A 1 316 ? 7.327 17.761 -61.784 1.00 53.11 316 TRP B N 1
ATOM 2106 C CA . TRP A 1 316 ? 6.976 19.161 -62.033 1.00 56.91 316 TRP B CA 1
ATOM 2107 C C . TRP A 1 316 ? 7.905 19.864 -63.014 1.00 61.64 316 TRP B C 1
ATOM 2108 O O . TRP A 1 316 ? 7.587 20.945 -63.506 1.00 67.85 316 TRP B O 1
ATOM 2119 N N . SER A 1 317 ? 9.059 19.269 -63.284 1.00 61.11 317 SER B N 1
ATOM 2120 C CA . SER A 1 317 ? 10.004 19.870 -64.216 1.00 65.09 317 SER B CA 1
ATOM 2121 C C . SER A 1 317 ? 9.809 19.312 -65.622 1.00 70.40 317 SER B C 1
ATOM 2122 O O . SER A 1 317 ? 10.433 19.774 -66.579 1.00 69.57 317 SER B O 1
ATOM 2125 N N . ARG A 1 318 ? 8.935 18.317 -65.735 1.00 74.56 318 ARG B N 1
ATOM 2126 C CA . ARG A 1 318 ? 8.676 17.663 -67.012 1.00 79.56 318 ARG B CA 1
ATOM 2127 C C . ARG A 1 318 ? 7.215 17.793 -67.429 1.00 80.42 318 ARG B C 1
ATOM 2128 O O . ARG A 1 318 ? 6.360 18.195 -66.635 1.00 78.65 318 ARG B O 1
ATOM 2136 N N . ARG A 1 319 ? 6.939 17.452 -68.683 1.00 84.53 319 ARG B N 1
ATOM 2137 C CA . ARG A 1 319 ? 5.614 17.642 -69.256 1.00 85.81 319 ARG B CA 1
ATOM 2138 C C . ARG A 1 319 ? 4.809 16.346 -69.289 1.00 88.23 319 ARG B C 1
ATOM 2139 O O . ARG A 1 319 ? 4.038 16.062 -68.368 1.00 86.47 319 ARG B O 1
ATOM 2141 N N . SER A 1 323 ? 0.990 9.909 -64.936 1.00 84.81 323 SER B N 1
ATOM 2142 C CA . SER A 1 323 ? 0.965 8.904 -63.880 1.00 82.58 323 SER B CA 1
ATOM 2143 C C . SER A 1 323 ? 0.530 9.504 -62.553 1.00 77.68 323 SER B C 1
ATOM 2144 O O . SER A 1 323 ? 0.435 8.793 -61.549 1.00 76.91 323 SER B O 1
ATOM 2147 N N . THR A 1 324 ? 0.267 10.810 -62.556 1.00 58.62 324 THR B N 1
ATOM 2148 C CA . THR A 1 324 ? 0.047 11.557 -61.319 1.00 58.19 324 THR B CA 1
ATOM 2149 C C . THR A 1 324 ? -1.116 11.044 -60.477 1.00 55.90 324 THR B C 1
ATOM 2150 O O . THR A 1 324 ? -1.137 11.262 -59.270 1.00 56.07 324 THR B O 1
ATOM 2154 N N . LYS A 1 325 ? -2.069 10.363 -61.110 1.00 53.77 325 LYS B N 1
ATOM 2155 C CA . LYS A 1 325 ? -3.256 9.866 -60.411 1.00 54.47 325 LYS B CA 1
ATOM 2156 C C . LYS A 1 325 ? -2.911 9.014 -59.185 1.00 52.25 325 LYS B C 1
ATOM 2157 O O . LYS A 1 325 ? -3.252 9.369 -58.056 1.00 50.73 325 LYS B O 1
ATOM 2159 N N . THR A 1 326 ? -2.235 7.892 -59.412 1.00 49.91 326 THR B N 1
ATOM 2160 C CA . THR A 1 326 ? -1.807 7.023 -58.321 1.00 43.17 326 THR B CA 1
ATOM 2161 C C . THR A 1 326 ? -0.838 7.756 -57.392 1.00 40.25 326 THR B C 1
ATOM 2162 O O . THR A 1 326 ? -0.937 7.656 -56.170 1.00 41.26 326 THR B O 1
ATOM 2166 N N . LEU A 1 327 ? 0.087 8.502 -57.990 1.00 39.09 327 LEU B N 1
ATOM 2167 C CA . LEU A 1 327 ? 1.064 9.289 -57.242 1.00 37.15 327 LEU B CA 1
ATOM 2168 C C . LEU A 1 327 ? 0.395 10.284 -56.291 1.00 37.43 327 LEU B C 1
ATOM 2169 O O . LEU A 1 327 ? 0.804 10.427 -55.141 1.00 36.51 327 LEU B O 1
ATOM 2174 N N . LYS A 1 328 ? -0.641 10.961 -56.772 1.00 35.81 328 LYS B N 1
ATOM 2175 C CA . LYS A 1 328 ? -1.346 11.944 -55.964 1.00 35.32 328 LYS B CA 1
ATOM 2176 C C . LYS A 1 328 ? -2.066 11.271 -54.797 1.00 34.37 328 LYS B C 1
ATOM 2177 O O . LYS A 1 328 ? -2.173 11.844 -53.708 1.00 34.73 328 LYS B O 1
ATOM 2179 N N . VAL A 1 329 ? -2.557 10.055 -55.034 1.00 32.83 329 VAL B N 1
ATOM 2180 C CA . VAL A 1 329 ? -3.249 9.277 -54.007 1.00 32.42 329 VAL B CA 1
ATOM 2181 C C . VAL A 1 329 ? -2.290 8.855 -52.896 1.00 32.40 329 VAL B C 1
ATOM 2182 O O . VAL A 1 329 ? -2.597 8.988 -51.707 1.00 35.39 329 VAL B O 1
ATOM 2186 N N . VAL A 1 330 ? -1.126 8.353 -53.296 1.00 31.33 330 VAL B N 1
ATOM 2187 C CA . VAL A 1 330 ? -0.150 7.841 -52.347 1.00 29.77 330 VAL B CA 1
ATOM 2188 C C . VAL A 1 330 ? 0.417 8.978 -51.497 1.00 30.66 330 VAL B C 1
ATOM 2189 O O . VAL A 1 330 ? 0.554 8.832 -50.280 1.00 29.00 330 VAL B O 1
ATOM 2193 N N . VAL A 1 331 ? 0.717 10.112 -52.131 1.00 30.87 331 VAL B N 1
ATOM 2194 C CA . VAL A 1 331 ? 1.190 11.283 -51.392 1.00 32.93 331 VAL B CA 1
ATOM 2195 C C . VAL A 1 331 ? 0.181 11.680 -50.315 1.00 32.47 331 VAL B C 1
ATOM 2196 O O . VAL A 1 331 ? 0.556 11.917 -49.167 1.00 34.04 331 VAL B O 1
ATOM 2200 N N . ALA A 1 332 ? -1.097 11.711 -50.685 1.00 34.12 332 ALA B N 1
ATOM 2201 C CA . ALA A 1 332 ? -2.169 12.013 -49.737 1.00 34.21 332 ALA B CA 1
ATOM 2202 C C . ALA A 1 332 ? -2.183 11.036 -48.556 1.00 30.79 332 ALA B C 1
ATOM 2203 O O . ALA A 1 332 ? -2.330 11.440 -47.406 1.00 34.67 332 ALA B O 1
ATOM 2205 N N . VAL A 1 333 ? -2.025 9.749 -48.844 1.00 29.07 333 VAL B N 1
ATOM 2206 C CA . VAL A 1 333 ? -2.051 8.734 -47.793 1.00 26.33 333 VAL B CA 1
ATOM 2207 C C . VAL A 1 333 ? -0.837 8.887 -46.875 1.00 29.27 333 VAL B C 1
ATOM 2208 O O . VAL A 1 333 ? -0.957 8.797 -45.657 1.00 30.39 333 VAL B O 1
ATOM 2212 N N . VAL A 1 334 ? 0.324 9.132 -47.473 1.00 28.40 334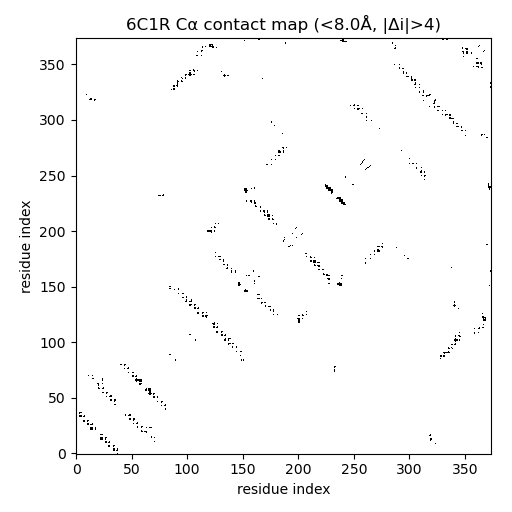 VAL B N 1
ATOM 2213 C CA . VAL A 1 334 ? 1.539 9.401 -46.716 1.00 27.97 334 VAL B CA 1
ATOM 2214 C C . VAL A 1 334 ? 1.362 10.631 -45.822 1.00 30.05 334 VAL B C 1
ATOM 2215 O O . VAL A 1 334 ? 1.640 10.576 -44.625 1.00 27.39 334 VAL B O 1
ATOM 2219 N N . ALA A 1 335 ? 0.875 11.726 -46.401 1.00 31.15 335 ALA B N 1
ATOM 2220 C CA . ALA A 1 335 ? 0.638 12.954 -45.648 1.00 29.54 335 ALA B CA 1
ATOM 2221 C C . ALA A 1 335 ? -0.304 12.709 -44.470 1.00 30.69 335 ALA B C 1
ATOM 2222 O O . ALA A 1 335 ? -0.018 13.117 -43.346 1.00 33.96 335 ALA B O 1
ATOM 2224 N N . SER A 1 336 ? -1.409 12.019 -44.723 1.00 31.33 336 SER B N 1
ATOM 2225 C CA . SER A 1 336 ? -2.392 11.746 -43.674 1.00 30.56 336 SER B CA 1
ATOM 2226 C C . SER A 1 336 ? -1.822 10.908 -42.521 1.00 30.87 336 SER B C 1
ATOM 2227 O O . SER A 1 336 ? -2.303 11.007 -41.396 1.00 32.14 336 SER B O 1
ATOM 2230 N N . PHE A 1 337 ? -0.805 10.091 -42.790 1.00 29.64 337 PHE B N 1
ATOM 2231 C CA . PHE A 1 337 ? -0.190 9.284 -41.735 1.00 27.94 337 PHE B CA 1
ATOM 2232 C C . PHE A 1 337 ? 0.428 10.188 -40.666 1.00 31.11 337 PHE B C 1
ATOM 2233 O O . PHE A 1 337 ? 0.194 10.003 -39.476 1.00 28.50 337 PHE B O 1
ATOM 2241 N N . PHE A 1 338 ? 1.218 11.165 -41.096 1.00 30.15 338 PHE B N 1
ATOM 2242 C CA . PHE A 1 338 ? 1.897 12.049 -40.155 1.00 28.37 338 PHE B CA 1
ATOM 2243 C C . PHE A 1 338 ? 0.949 13.059 -39.514 1.00 28.75 338 PHE B C 1
ATOM 2244 O O . PHE A 1 338 ? 1.136 13.424 -38.357 1.00 33.32 338 PHE B O 1
ATOM 2252 N N . ILE A 1 339 ? -0.071 13.491 -40.249 1.00 27.34 339 ILE B N 1
ATOM 2253 C CA . ILE A 1 339 ? -1.057 14.416 -39.688 1.00 26.41 339 ILE B CA 1
ATOM 2254 C C . ILE A 1 339 ? -1.777 13.807 -38.481 1.00 28.93 339 ILE B C 1
ATOM 2255 O O . ILE A 1 339 ? -1.916 14.445 -37.439 1.00 27.96 339 ILE B O 1
ATOM 2260 N N . PHE A 1 340 ? -2.196 12.554 -38.609 1.00 28.83 340 PHE B N 1
ATOM 2261 C CA . PHE A 1 340 ? -3.032 11.941 -37.590 1.00 29.60 340 PHE B CA 1
ATOM 2262 C C . PHE A 1 340 ? -2.245 11.247 -36.467 1.00 27.68 340 PHE B C 1
ATOM 2263 O O . PHE A 1 340 ? -2.819 10.929 -35.428 1.00 28.75 340 PHE B O 1
ATOM 2271 N N . TRP A 1 341 ? -0.942 11.041 -36.653 1.00 28.55 341 TRP B N 1
ATOM 2272 C CA . TRP A 1 341 ? -0.115 10.453 -35.592 1.00 25.01 341 TRP B CA 1
ATOM 2273 C C . TRP A 1 341 ? 0.588 11.503 -34.734 1.00 25.45 341 TRP B C 1
ATOM 2274 O O . TRP A 1 341 ? 1.018 11.207 -33.617 1.00 25.08 341 TRP B O 1
ATOM 2285 N N . LEU A 1 342 ? 0.704 12.720 -35.264 1.00 26.98 342 LEU B N 1
ATOM 2286 C CA . LEU A 1 342 ? 1.460 13.783 -34.604 1.00 28.34 342 LEU B CA 1
ATOM 2287 C C . LEU A 1 342 ? 1.035 14.042 -33.143 1.00 26.67 342 LEU B C 1
ATOM 2288 O O . LEU A 1 342 ? 1.895 14.059 -32.258 1.00 28.16 342 LEU B O 1
ATOM 2293 N N . PRO A 1 343 ? -0.275 14.224 -32.877 1.00 26.22 343 PRO B N 1
ATOM 2294 C CA . PRO A 1 343 ? -0.642 14.471 -31.475 1.00 30.63 343 PRO B CA 1
ATOM 2295 C C . PRO A 1 343 ? -0.271 13.307 -30.561 1.00 33.17 343 PRO B C 1
ATOM 2296 O O . PRO A 1 343 ? 0.186 13.528 -29.438 1.00 28.75 343 PRO B O 1
ATOM 2300 N N . TYR A 1 344 ? -0.462 12.084 -31.046 1.00 28.51 344 TYR B N 1
ATOM 2301 C CA . TYR A 1 344 ? -0.063 10.914 -30.287 1.00 24.47 344 TYR B CA 1
ATOM 2302 C C . TYR A 1 344 ? 1.415 11.021 -29.933 1.00 24.68 344 TYR B C 1
ATOM 2303 O O . TYR A 1 344 ? 1.789 10.887 -28.773 1.00 25.69 344 TYR B O 1
ATOM 2312 N N . GLN A 1 345 ? 2.244 11.296 -30.935 1.00 23.88 345 GLN B N 1
ATOM 2313 C CA . GLN A 1 345 ? 3.691 11.346 -30.740 1.00 27.00 345 GLN B CA 1
ATOM 2314 C C . GLN A 1 345 ? 4.116 12.488 -29.807 1.00 33.27 345 GLN B C 1
ATOM 2315 O O . GLN A 1 345 ? 4.973 12.289 -28.950 1.00 34.21 345 GLN B O 1
ATOM 2321 N N . VAL A 1 346 ? 3.515 13.670 -29.964 1.00 26.50 346 VAL B N 1
ATOM 2322 C CA . VAL A 1 346 ? 3.852 14.812 -29.109 1.00 29.15 346 VAL B CA 1
ATOM 2323 C C . VAL A 1 346 ? 3.515 14.568 -27.639 1.00 28.04 346 VAL B C 1
ATOM 2324 O O . VAL A 1 346 ? 4.337 14.815 -26.757 1.00 33.96 346 VAL B O 1
ATOM 2328 N N . THR A 1 347 ? 2.309 14.079 -27.376 1.00 28.42 347 THR B N 1
ATOM 2329 C CA . THR A 1 347 ? 1.885 13.835 -26.002 1.00 30.09 347 THR B CA 1
ATOM 2330 C C . THR A 1 347 ? 2.664 12.682 -25.390 1.00 33.34 347 THR B C 1
ATOM 2331 O O . THR A 1 347 ? 2.980 12.695 -24.195 1.00 32.07 347 THR B O 1
ATOM 2335 N N . GLY A 1 348 ? 2.979 11.692 -26.223 1.00 33.01 348 GLY B N 1
ATOM 2336 C CA . GLY A 1 348 ? 3.744 10.537 -25.787 1.00 30.45 348 GLY B CA 1
ATOM 2337 C C . GLY A 1 348 ? 5.104 10.935 -25.251 1.00 34.11 348 GLY B C 1
ATOM 2338 O O . GLY A 1 348 ? 5.493 10.543 -24.148 1.00 34.63 348 GLY B O 1
ATOM 2339 N N . ILE A 1 349 ? 5.826 11.732 -26.032 1.00 34.96 349 ILE B N 1
ATOM 2340 C CA . ILE A 1 349 ? 7.168 12.151 -25.658 1.00 37.28 349 ILE B CA 1
ATOM 2341 C C . ILE A 1 349 ? 7.154 13.055 -24.425 1.00 35.59 349 ILE B C 1
ATOM 2342 O O . ILE A 1 349 ? 8.021 12.944 -23.554 1.00 33.28 349 ILE B O 1
ATOM 2347 N N . MET A 1 350 ? 6.149 13.925 -24.349 1.00 34.86 350 MET B N 1
ATOM 2348 C CA . MET A 1 350 ? 6.014 14.857 -23.233 1.00 36.89 350 MET B CA 1
ATOM 2349 C C . MET A 1 350 ? 5.801 14.130 -21.910 1.00 37.84 350 MET B C 1
ATOM 2350 O O . MET A 1 350 ? 6.469 14.419 -20.918 1.00 40.08 350 MET B O 1
ATOM 2355 N N . MET A 1 351 ? 4.855 13.197 -21.902 1.00 35.55 351 MET B N 1
ATOM 2356 C CA . MET A 1 351 ? 4.541 12.432 -20.703 1.00 33.74 351 MET B CA 1
ATOM 2357 C C . MET A 1 351 ? 5.750 11.666 -20.175 1.00 33.51 351 MET B C 1
ATOM 2358 O O . MET A 1 351 ? 5.938 11.565 -18.967 1.00 34.10 351 MET B O 1
ATOM 2363 N N . SER A 1 352 ? 6.567 11.124 -21.074 1.00 32.48 352 SER B N 1
ATOM 2364 C CA . SER A 1 352 ? 7.726 10.340 -20.648 1.00 33.94 352 SER B CA 1
ATOM 2365 C C . SER A 1 352 ? 8.762 11.218 -19.942 1.00 38.83 352 SER B C 1
ATOM 2366 O O . SER A 1 352 ? 9.485 10.749 -19.066 1.00 41.53 352 SER B O 1
ATOM 2369 N N . PHE A 1 353 ? 8.825 12.492 -20.323 1.00 40.45 353 PHE B N 1
ATOM 2370 C CA . PHE A 1 353 ? 9.794 13.413 -19.730 1.00 46.32 353 PHE B CA 1
ATOM 2371 C C . PHE A 1 353 ? 9.225 14.164 -18.522 1.00 48.18 353 PHE B C 1
ATOM 2372 O O . PHE A 1 353 ? 9.897 15.016 -17.947 1.00 47.78 353 PHE B O 1
ATOM 2380 N N . LEU A 1 354 ? 7.996 13.832 -18.136 1.00 46.93 354 LEU B N 1
ATOM 2381 C CA . LEU A 1 354 ? 7.344 14.467 -16.994 1.00 44.43 354 LEU B CA 1
ATOM 2382 C C . LEU A 1 354 ? 7.218 13.511 -15.813 1.00 45.96 354 LEU B C 1
ATOM 2383 O O . LEU A 1 354 ? 7.094 12.302 -15.996 1.00 45.00 354 LEU B O 1
ATOM 2388 N N . GLU A 1 355 ? 7.247 14.060 -14.602 1.00 45.96 355 GLU B N 1
ATOM 2389 C CA . GLU A 1 355 ? 6.944 13.279 -13.411 1.00 47.11 355 GLU B CA 1
ATOM 2390 C C . GLU A 1 355 ? 5.453 12.974 -13.381 1.00 45.92 355 GLU B C 1
ATOM 2391 O O . GLU A 1 355 ? 4.638 13.837 -13.705 1.00 43.73 355 GLU B O 1
ATOM 2397 N N . PRO A 1 356 ? 5.092 11.743 -12.991 1.00 48.64 356 PRO B N 1
ATOM 2398 C CA . PRO A 1 356 ? 3.694 11.298 -12.941 1.00 50.76 356 PRO B CA 1
ATOM 2399 C C . PRO A 1 356 ? 2.828 12.075 -11.939 1.00 53.93 356 PRO B C 1
ATOM 2400 O O . PRO A 1 356 ? 1.602 11.985 -12.007 1.00 55.99 356 PRO B O 1
ATOM 2404 N N . SER A 1 357 ? 3.452 12.823 -11.032 1.00 54.00 357 SER B N 1
ATOM 2405 C CA . SER A 1 357 ? 2.706 13.637 -10.078 1.00 55.85 357 SER B CA 1
ATOM 2406 C C . SER A 1 357 ? 2.545 15.084 -10.550 1.00 54.75 357 SER B C 1
ATOM 2407 O O . SER A 1 357 ? 1.958 15.910 -9.850 1.00 56.88 357 SER B O 1
ATOM 2410 N N . SER A 1 358 ? 3.062 15.389 -11.737 1.00 48.88 358 SER B N 1
ATOM 2411 C CA . SER A 1 358 ? 2.999 16.749 -12.261 1.00 49.61 358 SER B CA 1
ATOM 2412 C C . SER A 1 358 ? 1.652 17.030 -12.920 1.00 50.15 358 SER B C 1
ATOM 2413 O O . SER A 1 358 ? 1.058 16.142 -13.535 1.00 51.25 358 SER B O 1
ATOM 2416 N N . PRO A 1 359 ? 1.162 18.273 -12.781 1.00 50.37 359 PRO B N 1
ATOM 2417 C CA . PRO A 1 359 ? -0.104 18.719 -13.373 1.00 48.28 359 PRO B CA 1
ATOM 2418 C C . PRO A 1 359 ? -0.169 18.548 -14.892 1.00 43.60 359 PRO B C 1
ATOM 2419 O O . PRO A 1 359 ? -1.240 18.259 -15.428 1.00 43.75 359 PRO B O 1
ATOM 2423 N N . THR A 1 360 ? 0.952 18.732 -15.578 1.00 43.41 360 THR B N 1
ATOM 2424 C CA . THR A 1 360 ? 0.965 18.595 -17.028 1.00 42.39 360 THR B CA 1
ATOM 2425 C C . THR A 1 360 ? 0.826 17.126 -17.414 1.00 42.35 360 THR B C 1
ATOM 2426 O O . THR A 1 360 ? 0.159 16.802 -18.397 1.00 40.05 360 THR B O 1
ATOM 2430 N N . PHE A 1 361 ? 1.439 16.241 -16.628 1.00 41.62 361 PHE B N 1
ATOM 2431 C CA . PHE A 1 361 ? 1.339 14.806 -16.885 1.00 40.91 361 PHE B CA 1
ATOM 2432 C C . PHE A 1 361 ? -0.100 14.344 -16.708 1.00 39.54 361 PHE B C 1
ATOM 2433 O O . PHE A 1 361 ? -0.639 13.633 -17.556 1.00 37.81 361 PHE B O 1
ATOM 2441 N N . LEU A 1 362 ? -0.713 14.748 -15.599 1.00 41.07 362 LEU B N 1
ATOM 2442 C CA . LEU A 1 362 ? -2.096 14.389 -15.315 1.00 44.23 362 LEU B CA 1
ATOM 2443 C C . LEU A 1 362 ? -3.033 14.871 -16.420 1.00 44.66 362 LEU B C 1
ATOM 2444 O O . LEU A 1 362 ? -3.964 14.163 -16.802 1.00 49.53 362 LEU B O 1
ATOM 2449 N N . LEU A 1 363 ? -2.776 16.064 -16.945 1.00 41.28 363 LEU B N 1
ATOM 2450 C CA . LEU A 1 363 ? -3.597 16.601 -18.026 1.00 43.66 363 LEU B CA 1
ATOM 2451 C C . LEU A 1 363 ? -3.426 15.797 -19.317 1.00 44.57 363 LEU B C 1
ATOM 2452 O O . LEU A 1 363 ? -4.407 15.480 -19.990 1.00 47.29 363 LEU B O 1
ATOM 2457 N N . LEU A 1 364 ? -2.183 15.470 -19.657 1.00 42.49 364 LEU B N 1
ATOM 2458 C CA . LEU A 1 364 ? -1.906 14.695 -20.861 1.00 40.23 364 LEU B CA 1
ATOM 2459 C C . LEU A 1 364 ? -2.492 13.287 -20.758 1.00 40.49 364 LEU B C 1
ATOM 2460 O O . LEU A 1 364 ? -3.007 12.759 -21.739 1.00 41.43 364 LEU B O 1
ATOM 2465 N N . LYS A 1 365 ? -2.430 12.697 -19.568 1.00 38.71 365 LYS B N 1
ATOM 2466 C CA . LYS A 1 365 ? -3.012 11.377 -19.323 1.00 39.49 365 LYS B CA 1
ATOM 2467 C C . LYS A 1 365 ? -4.490 11.317 -19.698 1.00 37.82 365 LYS B C 1
ATOM 2468 O O . LYS A 1 365 ? -4.949 10.348 -20.303 1.00 39.50 365 LYS B O 1
ATOM 2474 N N . LYS A 1 366 ? -5.232 12.358 -19.332 1.00 36.30 366 LYS B N 1
ATOM 2475 C CA . LYS A 1 366 ? -6.662 12.418 -19.612 1.00 38.71 366 LYS B CA 1
ATOM 2476 C C . LYS A 1 366 ? -6.940 12.505 -21.109 1.00 36.89 366 LYS B C 1
ATOM 2477 O O . LYS A 1 366 ? -8.037 12.189 -21.565 1.00 37.51 366 LYS B O 1
ATOM 2483 N N . LEU A 1 367 ? -5.930 12.931 -21.865 1.00 35.66 367 LEU B N 1
ATOM 2484 C CA . LEU A 1 367 ? -6.066 13.147 -23.302 1.00 34.50 367 LEU B CA 1
ATOM 2485 C C . LEU A 1 367 ? -5.645 11.929 -24.118 1.00 34.06 367 LEU B C 1
ATOM 2486 O O . LEU A 1 367 ? -5.758 11.936 -25.341 1.00 38.65 367 LEU B O 1
ATOM 2491 N N . ASP A 1 368 ? -5.158 10.894 -23.437 1.00 31.33 368 ASP B N 1
ATOM 2492 C CA . ASP A 1 368 ? -4.559 9.735 -24.104 1.00 33.59 368 ASP B CA 1
ATOM 2493 C C . ASP A 1 368 ? -5.508 9.071 -25.099 1.00 34.50 368 ASP B C 1
ATOM 2494 O O . ASP A 1 368 ? -5.142 8.833 -26.251 1.00 34.36 368 ASP B O 1
ATOM 2499 N N . SER A 1 369 ? -6.727 8.785 -24.658 1.00 33.43 369 SER B N 1
ATOM 2500 C CA . SER A 1 369 ? -7.705 8.129 -25.520 1.00 34.62 369 SER B CA 1
ATOM 2501 C C . SER A 1 369 ? -8.050 8.983 -26.737 1.00 32.75 369 SER B C 1
ATOM 2502 O O . SER A 1 369 ? -8.159 8.460 -27.850 1.00 29.28 369 SER B O 1
ATOM 2505 N N . LEU A 1 370 ? -8.209 10.291 -26.526 1.00 34.48 370 LEU B N 1
ATOM 2506 C CA . LEU A 1 370 ? -8.481 11.218 -27.625 1.00 36.37 370 LEU B CA 1
ATOM 2507 C C . LEU A 1 370 ? -7.368 11.198 -28.669 1.00 38.67 370 LEU B C 1
ATOM 2508 O O . LEU A 1 370 ? -7.637 11.139 -29.866 1.00 40.81 370 LEU B O 1
ATOM 2513 N N . CYS A 1 371 ? -6.122 11.239 -28.206 1.00 33.87 371 CYS B N 1
ATOM 2514 C CA . CYS A 1 371 ? -4.964 11.228 -29.092 1.00 31.14 371 CYS B CA 1
ATOM 2515 C C . CYS A 1 371 ? -4.876 9.940 -29.922 1.00 29.79 371 CYS B C 1
ATOM 2516 O O . CYS A 1 371 ? -4.534 9.982 -31.099 1.00 30.37 371 CYS B O 1
ATOM 2519 N N . VAL A 1 372 ? -5.184 8.804 -29.304 1.00 26.52 372 VAL B N 1
ATOM 2520 C CA . VAL A 1 372 ? -5.215 7.530 -30.017 1.00 31.01 372 VAL B CA 1
ATOM 2521 C C . VAL A 1 372 ? -6.382 7.490 -31.015 1.00 30.69 372 VAL B C 1
ATOM 2522 O O . VAL A 1 372 ? -6.251 6.966 -32.125 1.00 29.26 372 VAL B O 1
ATOM 2526 N N . SER A 1 373 ? -7.516 8.063 -30.623 1.00 29.09 373 SER B N 1
ATOM 2527 C CA . SER A 1 373 ? -8.675 8.109 -31.508 1.00 33.36 373 SER B CA 1
ATOM 2528 C C . SER A 1 373 ? -8.351 8.929 -32.756 1.00 31.48 373 SER B C 1
ATOM 2529 O O . SER A 1 373 ? -8.778 8.590 -33.860 1.00 31.09 373 SER B O 1
ATOM 2532 N N . PHE A 1 374 ? -7.577 9.996 -32.571 1.00 29.95 374 PHE B N 1
ATOM 2533 C CA . PHE A 1 374 ? -7.157 10.834 -33.685 1.00 31.16 374 PHE B CA 1
ATOM 2534 C C . PHE A 1 374 ? -6.216 10.041 -34.592 1.00 29.63 374 PHE B C 1
ATOM 2535 O O . PHE A 1 374 ? -6.296 10.127 -35.816 1.00 32.33 374 PHE B O 1
ATOM 2543 N N . ALA A 1 375 ? -5.331 9.260 -33.986 1.00 26.31 375 ALA B N 1
ATOM 2544 C CA . ALA A 1 375 ? -4.448 8.388 -34.751 1.00 23.81 375 ALA B CA 1
ATOM 2545 C C . ALA A 1 375 ? -5.250 7.337 -35.511 1.00 27.59 375 ALA B C 1
ATOM 2546 O O . ALA A 1 375 ? -4.892 6.955 -36.621 1.00 29.92 375 ALA B O 1
ATOM 2548 N N . TYR A 1 376 ? -6.348 6.887 -34.915 1.00 27.17 376 TYR B N 1
ATOM 2549 C CA . TYR A 1 376 ? -7.163 5.839 -35.513 1.00 25.59 376 TYR B CA 1
ATOM 2550 C C . TYR A 1 376 ? -7.833 6.293 -36.815 1.00 26.55 376 TYR B C 1
ATOM 2551 O O . TYR A 1 376 ? -8.328 5.475 -37.582 1.00 28.37 376 TYR B O 1
ATOM 2560 N N . ILE A 1 377 ? -7.828 7.597 -37.073 1.00 28.86 377 ILE B N 1
ATOM 2561 C CA . ILE A 1 377 ? -8.412 8.137 -38.300 1.00 27.31 377 ILE B CA 1
ATOM 2562 C C . ILE A 1 377 ? -7.632 7.645 -39.527 1.00 29.60 377 ILE B C 1
ATOM 2563 O O . ILE A 1 377 ? -8.172 7.564 -40.623 1.00 33.57 377 ILE B O 1
ATOM 2568 N N . ASN A 1 378 ? -6.371 7.276 -39.323 1.00 27.63 378 ASN B N 1
ATOM 2569 C CA . ASN A 1 378 ? -5.590 6.601 -40.357 1.00 31.64 378 ASN B CA 1
ATOM 2570 C C . ASN A 1 378 ? -6.241 5.330 -40.890 1.00 32.40 378 ASN B C 1
ATOM 2571 O O . ASN A 1 378 ? -5.986 4.932 -42.021 1.00 37.86 378 ASN B O 1
ATOM 2576 N N . CYS A 1 379 ? -7.076 4.694 -40.076 1.00 27.29 379 CYS B N 1
ATOM 2577 C CA . CYS A 1 379 ? -7.663 3.410 -40.447 1.00 30.68 379 CYS B CA 1
ATOM 2578 C C . CYS A 1 379 ? -8.999 3.557 -41.179 1.00 35.37 379 CYS B C 1
ATOM 2579 O O . CYS A 1 379 ? -9.680 2.564 -41.436 1.00 37.20 379 CYS B O 1
ATOM 2582 N N . CYS A 1 380 ? -9.374 4.791 -41.513 1.00 34.24 380 CYS B N 1
ATOM 2583 C CA . CYS A 1 380 ? -10.561 5.017 -42.334 1.00 35.64 380 CYS B CA 1
ATOM 2584 C C . CYS A 1 380 ? -10.335 6.084 -43.408 1.00 34.72 380 CYS B C 1
ATOM 2585 O O . CYS A 1 380 ? -11.169 6.265 -44.295 1.00 35.83 380 CYS B O 1
ATOM 2588 N N . ILE A 1 381 ? -9.199 6.769 -43.347 1.00 32.89 381 ILE B N 1
ATOM 2589 C CA . ILE A 1 381 ? -8.964 7.903 -44.236 1.00 33.64 381 ILE B CA 1
ATOM 2590 C C . ILE A 1 381 ? -8.645 7.505 -45.687 1.00 33.60 381 ILE B C 1
ATOM 2591 O O . ILE A 1 381 ? -8.975 8.247 -46.609 1.00 37.69 381 ILE B O 1
ATOM 2596 N N . ASN A 1 382 ? -8.026 6.344 -45.894 1.00 27.67 382 ASN B N 1
ATOM 2597 C CA . ASN A 1 382 ? -7.659 5.914 -47.244 1.00 29.47 382 ASN B CA 1
ATOM 2598 C C . ASN A 1 382 ? -8.860 5.819 -48.198 1.00 32.49 382 ASN B C 1
ATOM 2599 O O . ASN A 1 382 ? -8.827 6.428 -49.265 1.00 35.31 382 ASN B O 1
ATOM 2604 N N . PRO A 1 383 ? -9.924 5.071 -47.828 1.00 34.24 383 PRO B N 1
ATOM 2605 C CA . PRO A 1 383 ? -11.067 5.053 -48.754 1.00 36.11 383 PRO B CA 1
ATOM 2606 C C . PRO A 1 383 ? -11.671 6.435 -49.029 1.00 35.50 383 PRO B C 1
ATOM 2607 O O . PRO A 1 383 ? -12.129 6.674 -50.145 1.00 39.37 383 PRO B O 1
ATOM 2611 N N . ILE A 1 384 ? -11.665 7.325 -48.043 1.00 33.20 384 ILE B N 1
ATOM 2612 C CA . ILE A 1 384 ? -12.114 8.701 -48.265 1.00 34.13 384 ILE B CA 1
ATOM 2613 C C . ILE A 1 384 ? -11.251 9.381 -49.327 1.00 34.30 384 ILE B C 1
ATOM 2614 O O . ILE A 1 384 ? -11.761 9.997 -50.258 1.00 40.10 384 ILE B O 1
ATOM 2619 N N . ILE A 1 385 ? -9.939 9.250 -49.181 1.00 31.98 385 ILE B N 1
ATOM 2620 C CA . ILE A 1 385 ? -8.988 9.787 -50.143 1.00 34.47 385 ILE B CA 1
ATOM 2621 C C . ILE A 1 385 ? -9.224 9.212 -51.545 1.00 41.29 385 ILE B C 1
ATOM 2622 O O . ILE A 1 385 ? -9.221 9.951 -52.535 1.00 42.25 385 ILE B O 1
ATOM 2627 N N . TYR A 1 386 ? -9.455 7.901 -51.619 1.00 41.81 386 TYR B N 1
ATOM 2628 C CA . TYR A 1 386 ? -9.634 7.220 -52.899 1.00 39.80 386 TYR B CA 1
ATOM 2629 C C . TYR A 1 386 ? -10.886 7.712 -53.616 1.00 41.76 386 TYR B C 1
ATOM 2630 O O . TYR A 1 386 ? -10.880 7.907 -54.833 1.00 41.41 386 TYR B O 1
ATOM 2639 N N . VAL A 1 387 ? -11.957 7.911 -52.855 1.00 40.34 387 VAL B N 1
ATOM 2640 C CA . VAL A 1 387 ? -13.217 8.362 -53.430 1.00 45.98 387 VAL B CA 1
ATOM 2641 C C . VAL A 1 387 ? -13.118 9.813 -53.903 1.00 47.53 387 VAL B C 1
ATOM 2642 O O . VAL A 1 387 ? -13.603 10.144 -54.982 1.00 45.65 387 VAL B O 1
ATOM 2646 N N . VAL A 1 388 ? -12.476 10.671 -53.113 1.00 48.17 388 VAL B N 1
ATOM 2647 C CA . VAL A 1 388 ? -12.286 12.062 -53.524 1.00 50.40 388 VAL B CA 1
ATOM 2648 C C . VAL A 1 388 ? -11.422 12.136 -54.787 1.00 54.37 388 VAL B C 1
ATOM 2649 O O . VAL A 1 388 ? -11.776 12.821 -55.747 1.00 57.28 388 VAL B O 1
ATOM 2653 N N . ALA A 1 389 ? -10.307 11.411 -54.791 1.00 51.57 389 ALA B N 1
ATOM 2654 C CA . ALA A 1 389 ? -9.430 11.362 -55.958 1.00 48.65 389 ALA B CA 1
ATOM 2655 C C . ALA A 1 389 ? -10.161 10.770 -57.154 1.00 55.40 389 ALA B C 1
ATOM 2656 O O . ALA A 1 389 ? -9.905 11.141 -58.299 1.00 58.35 389 ALA B O 1
ATOM 2658 N N . GLY A 1 390 ? -11.073 9.846 -56.877 1.00 56.97 390 GLY B N 1
ATOM 2659 C CA . GLY A 1 390 ? -11.896 9.249 -57.910 1.00 56.21 390 GLY B CA 1
ATOM 2660 C C . GLY A 1 390 ? -12.877 10.234 -58.518 1.00 60.33 390 GLY B C 1
ATOM 2661 O O . GLY A 1 390 ? -13.140 10.183 -59.719 1.00 61.62 390 GLY B O 1
ATOM 2662 N N . GLN A 1 391 ? -13.415 11.131 -57.692 1.00 61.59 391 GLN B N 1
ATOM 2663 C CA . GLN A 1 391 ? -14.378 12.130 -58.159 1.00 65.75 391 GLN B CA 1
ATOM 2664 C C . GLN A 1 391 ? -13.783 13.006 -59.256 1.00 66.53 391 GLN B C 1
ATOM 2665 O O . GLN A 1 391 ? -14.494 13.457 -60.152 1.00 70.94 391 GLN B O 1
ATOM 2671 N N . GLY A 1 392 ? -12.474 13.234 -59.185 1.00 77.72 392 GLY B N 1
ATOM 2672 C CA . GLY A 1 392 ? -11.780 14.046 -60.168 1.00 80.22 392 GLY B CA 1
ATOM 2673 C C . GLY A 1 392 ? -11.378 13.279 -61.416 1.00 85.53 392 GLY B C 1
ATOM 2674 O O . GLY A 1 392 ? -10.511 13.720 -62.171 1.00 91.29 392 GLY B O 1
ATOM 2675 N N . PHE A 1 393 ? -12.006 12.127 -61.634 1.00 84.69 393 PHE B N 1
ATOM 2676 C CA . PHE A 1 393 ? -11.747 11.324 -62.824 1.00 84.36 393 PHE B CA 1
ATOM 2677 C C . PHE A 1 393 ? -12.887 11.460 -63.826 1.00 87.99 393 PHE B C 1
ATOM 2678 O O . PHE A 1 393 ? -12.991 12.465 -64.531 1.00 93.66 393 PHE B O 1
ATOM 2680 N N . LYS A 1 399 ? -18.205 5.559 -62.480 1.00 70.17 399 LYS B N 1
ATOM 2681 C CA . LYS A 1 399 ? -19.629 5.344 -62.255 1.00 78.95 399 LYS B CA 1
ATOM 2682 C C . LYS A 1 399 ? -19.909 4.974 -60.800 1.00 78.92 399 LYS B C 1
ATOM 2683 O O . LYS A 1 399 ? -19.914 5.836 -59.921 1.00 78.32 399 LYS B O 1
ATOM 2685 N N . SER A 1 400 ? -20.135 3.688 -60.546 1.00 80.03 400 SER B N 1
ATOM 2686 C CA . SER A 1 400 ? -20.428 3.220 -59.194 1.00 77.96 400 SER B CA 1
ATOM 2687 C C . SER A 1 400 ? -19.215 3.356 -58.278 1.00 68.94 400 SER B C 1
ATOM 2688 O O . SER A 1 400 ? -18.121 3.697 -58.723 1.00 65.13 400 SER B O 1
ATOM 2691 N N . LEU A 1 401 ? -19.423 3.088 -56.994 1.00 66.43 401 LEU B N 1
ATOM 2692 C CA . LEU A 1 401 ? -18.361 3.191 -56.000 1.00 61.72 401 LEU B CA 1
ATOM 2693 C C . LEU A 1 401 ? -17.244 2.149 -56.194 1.00 59.74 401 LEU B C 1
ATOM 2694 O O . LEU A 1 401 ? -16.063 2.508 -56.164 1.00 55.66 401 LEU B O 1
ATOM 2699 N N . PRO A 1 402 ? -17.596 0.859 -56.391 1.00 60.90 402 PRO B N 1
ATOM 2700 C CA . PRO A 1 402 ? -16.491 -0.085 -56.603 1.00 58.42 402 PRO B CA 1
ATOM 2701 C C . PRO A 1 402 ? -15.775 0.138 -57.931 1.00 57.07 402 PRO B C 1
ATOM 2702 O O . PRO A 1 402 ? -14.565 -0.062 -58.020 1.00 55.37 402 PRO B O 1
ATOM 2706 N N . SER A 1 403 ? -16.518 0.556 -58.947 1.00 60.27 403 SER B N 1
ATOM 2707 C CA . SER A 1 403 ? -15.935 0.821 -60.253 1.00 63.39 403 SER B CA 1
ATOM 2708 C C . SER A 1 403 ? -15.020 2.040 -60.211 1.00 61.40 403 SER B C 1
ATOM 2709 O O . SER A 1 403 ? -14.057 2.128 -60.970 1.00 63.53 403 SER B O 1
ATOM 2712 N N . LEU A 1 404 ? -15.323 2.975 -59.317 1.00 59.05 404 LEU B N 1
ATOM 2713 C CA . LEU A 1 404 ? -14.512 4.177 -59.169 1.00 55.93 404 LEU B CA 1
ATOM 2714 C C . LEU A 1 404 ? -13.195 3.857 -58.476 1.00 50.92 404 LEU B C 1
ATOM 2715 O O . LEU A 1 404 ? -12.147 4.397 -58.829 1.00 51.08 404 LEU B O 1
ATOM 2720 N N . LEU A 1 405 ? -13.260 2.973 -57.486 1.00 49.30 405 LEU B N 1
ATOM 2721 C CA . LEU A 1 405 ? -12.070 2.533 -56.772 1.00 48.45 405 LEU B CA 1
ATOM 2722 C C . LEU A 1 405 ? -11.150 1.739 -57.692 1.00 50.90 405 LEU B C 1
ATOM 2723 O O . LEU A 1 405 ? -9.929 1.874 -57.617 1.00 50.26 405 LEU B O 1
ATOM 2728 N N . ARG A 1 406 ? -11.745 0.918 -58.558 1.00 54.60 406 ARG B N 1
ATOM 2729 C CA . ARG A 1 406 ? -10.994 0.129 -59.535 1.00 57.53 406 ARG B CA 1
ATOM 2730 C C . ARG A 1 406 ? -10.109 1.008 -60.407 1.00 57.80 406 ARG B C 1
ATOM 2731 O O . ARG A 1 406 ? -8.942 0.696 -60.630 1.00 58.69 406 ARG B O 1
ATOM 2739 N N . ASN A 1 407 ? -10.670 2.108 -60.897 1.00 58.65 407 ASN B N 1
ATOM 2740 C CA . ASN A 1 407 ? -9.934 3.013 -61.772 1.00 61.44 407 ASN B CA 1
ATOM 2741 C C . ASN A 1 407 ? -8.770 3.692 -61.063 1.00 57.34 407 ASN B C 1
ATOM 2742 O O . ASN A 1 407 ? -7.728 3.949 -61.664 1.00 59.85 407 ASN B O 1
ATOM 2744 N N . VAL A 1 408 ? -8.958 3.976 -59.779 1.00 55.18 408 VAL B N 1
ATOM 2745 C CA . VAL A 1 408 ? -7.971 4.701 -58.992 1.00 55.40 408 VAL B CA 1
ATOM 2746 C C . VAL A 1 408 ? -6.863 3.788 -58.471 1.00 54.61 408 VAL B C 1
ATOM 2747 O O . VAL A 1 408 ? -5.691 4.166 -58.461 1.00 56.39 408 VAL B O 1
ATOM 2751 N N . LEU A 1 409 ? -7.236 2.577 -58.069 1.00 55.03 409 LEU B N 1
ATOM 2752 C CA . LEU A 1 409 ? -6.339 1.705 -57.314 1.00 56.86 409 LEU B CA 1
ATOM 2753 C C . LEU A 1 409 ? -5.650 0.621 -58.143 1.00 61.44 409 LEU B C 1
ATOM 2754 O O . LEU A 1 409 ? -4.665 0.029 -57.697 1.00 62.24 409 LEU B O 1
ATOM 2759 N N . THR A 1 410 ? -6.162 0.352 -59.338 1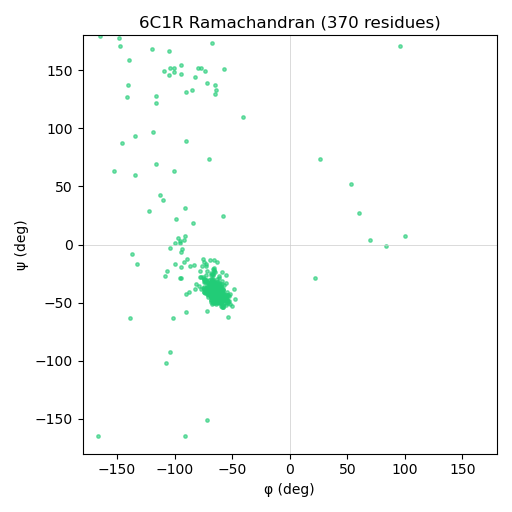.00 62.91 410 THR B N 1
ATOM 2760 C CA . THR A 1 410 ? -5.640 -0.756 -60.132 1.00 66.24 410 THR B CA 1
ATOM 2761 C C . THR A 1 410 ? -5.135 -0.330 -61.510 1.00 70.36 410 THR B C 1
ATOM 2762 O O . THR A 1 410 ? -5.168 -1.118 -62.456 1.00 71.51 410 THR B O 1
ATOM 2766 N N . GLU A 1 411 ? -4.673 0.912 -61.623 1.00 73.94 411 GLU B N 1
ATOM 2767 C CA . GLU A 1 411 ? -4.050 1.373 -62.860 1.00 77.75 411 GLU B CA 1
ATOM 2768 C C . GLU A 1 411 ? -2.665 0.751 -62.978 1.00 80.71 411 GLU B C 1
ATOM 2769 O O . GLU A 1 411 ? -2.019 0.464 -61.968 1.00 80.43 411 GLU B O 1
ATOM 2771 N N . GLU A 1 412 ? -2.217 0.528 -64.209 1.00 81.89 412 GLU B N 1
ATOM 2772 C CA . GLU A 1 412 ? -0.905 -0.066 -64.440 1.00 84.22 412 GLU B CA 1
ATOM 2773 C C . GLU A 1 412 ? 0.072 1.003 -64.915 1.00 87.90 412 GLU B C 1
ATOM 2774 O O . GLU A 1 412 ? -0.318 1.933 -65.624 1.00 89.40 412 GLU B O 1
ATOM 2776 N N . SER A 1 413 ? 1.337 0.878 -64.519 1.00 88.33 413 SER B N 1
ATOM 2777 C CA . SER A 1 413 ? 2.354 1.844 -64.932 1.00 86.62 413 SER B CA 1
ATOM 2778 C C . SER A 1 413 ? 3.135 1.366 -66.153 1.00 87.94 413 SER B C 1
ATOM 2779 O O . SER A 1 413 ? 3.707 2.173 -66.890 1.00 89.82 413 SER B O 1
ATOM 2785 N N . PHE B 2 2 ? 1.969 2.137 -13.461 1.00 44.58 1 PHE L N 1
ATOM 2786 C CA . PHE B 2 2 ? 0.853 1.616 -14.234 1.00 39.65 1 PHE L CA 1
ATOM 2787 C C . PHE B 2 2 ? 0.017 2.758 -14.790 1.00 39.98 1 PHE L C 1
ATOM 2788 O O . PHE B 2 2 ? -0.151 3.789 -14.143 1.00 44.47 1 PHE L O 1
ATOM 2804 N N . PRO B 2 4 ? -3.603 3.113 -17.368 1.00 38.74 3 PRO L N 1
ATOM 2805 C CA . PRO B 2 4 ? -4.646 2.539 -18.231 1.00 39.90 3 PRO L CA 1
ATOM 2806 C C . PRO B 2 4 ? -4.565 3.047 -19.669 1.00 38.80 3 PRO L C 1
ATOM 2807 O O . PRO B 2 4 ? -4.103 4.165 -19.889 1.00 38.33 3 PRO L O 1
ATOM 2822 N N . TRP B 2 6 ? -3.144 3.517 -23.249 1.00 27.50 5 TRP L N 1
ATOM 2823 C CA . TRP B 2 6 ? -1.927 3.426 -24.051 1.00 30.48 5 TRP L CA 1
ATOM 2824 C C . TRP B 2 6 ? -0.727 4.120 -23.409 1.00 33.94 5 TRP L C 1
ATOM 2825 O O . TRP B 2 6 ? 0.395 3.631 -23.493 1.00 33.48 5 TRP L O 1
ATOM 2836 N N . ARG B 2 7 ? -0.960 5.265 -22.780 1.00 35.85 6 ARG L N 1
ATOM 2837 C CA . ARG B 2 7 ? 0.110 5.964 -22.076 1.00 37.87 6 ARG L CA 1
ATOM 2838 C C . ARG B 2 7 ? -0.376 6.499 -20.733 1.00 37.78 6 ARG L C 1
ATOM 2839 O O . ARG B 2 7 ? -1.480 7.040 -20.627 1.00 39.58 6 ARG L O 1
#

GO terms:
  GO:0005886 plasma membrane (C, IDA)
  GO:0002430 complement receptor mediated signaling pathway (P, IDA)
  GO:0004878 complement component C5a receptor activity (F, IDA)
  GO:0045177 apical part of cell (C, IDA)
  GO:0016323 basolateral plasma membrane (C, IDA)
  GO:0042789 mRNA transcription by RNA polymerase II (P, IDA)
  GO:0050679 positive regulation of epithelial cell proliferation (P, IDA)
  GO:0007193 adenylate cyclase-inhibiting G protein-coupled receptor signaling pathway (P, IDA)
  GO:0070374 positive regulation of ERK1 and ERK2 cascade (P, IDA)
  GO:0005886 plasma membrane (C, EXP)
  GO:0031410 cytoplasmic vesicle (C, EXP)
  GO:0004878 complement component C5a receptor activity (F, TAS)
  GO:0005886 plasma membrane (C, TAS)
  GO:0006935 chemotaxis (P, TAS)
  GO:0006955 immune response (P, TAS)
  GO:0006968 cellular defense response (P, TAS)
  GO:0007165 signal transduction (P, TAS)
  GO:0007204 positive regulation of cytosolic calcium ion concentration (P, TAS)
  GO:0007606 sensory perception of chemical stimulus (P, TAS)
  GO:0030667 secretory granule membrane (C, TAS)

Sequence (374 aa):
LEDNWETLNDNLKVIEKADNAAQVKDALTKMRAAALDAKDFRHGFDILVGQIDDALKLANEGKVKEAQAAAEQLKTTRNAYSNTLRVPDILALVIFAVVFLVGVLGNALVVWVTAFEAKRTINAIWFLNLAVADFLSCLALPILFTSIVQHHHWPFGGAACSILPSLILLNMYASILLLATISADRFLLVFKPIWQNFRGAGLAWIACAVAWGLALLLTIPSFLYRVVREEYFPPKVLCGVDYSHDKRRERAVAIVRLVLGFLWPLLTLTICYTFILLRTWSRRSTKTLKVVVAVVASFFIFWLPYQVTGIMMSFLEPSSPTFLLLKKLDSLCVSFAYINCCINPIIYVVAGQGFKSLPSLLRNVLTEESFPWR

Nearest PDB structures (foldseek):
  6c1r-assembly1_B  TM=1.003E+00  e=2.686E-50  Escherichia coli
  6c1q-assembly1_B  TM=9.889E-01  e=9.398E-46  Escherichia coli
  8hk2-assembly1_A  TM=8.748E-01  e=1.134E-16  Homo sapiens
  8hk3-assembly1_C  TM=8.316E-01  e=1.620E-15  Homo sapiens
  7yit-assembly1_A  TM=8.197E-01  e=8.697E-12  Homo sapiens

Foldseek 3Di:
DVVLVVLLVLLLVLLVPDDWLVSLLVSLVSNLVSLVVPVQQVVLSVVLNVLSVVLNVCSVVGNSVVSNVSSVVSLVSCLVHPPDADPLLVLLLVLLVVLLVLLQVLLVLLLVLLVVCLQVALLSVLSNQLSVLLNQLNVLSVQVSVCSVVVQFHPPDWVNLLPNVLSLQLNLQLNLQSLVVVLVVLLCVQPPVVVCVPDHSVVSVVSSVVSSVVSVVLSVVQSVQWGWDFDVSVTGIHIDGDCPPNLVVLLVNLVVCCVSRAVVSVVPSVVSVVVVVVSVVVDPPVLLVVLSVVLSVLQNVQQVVVSVLSNVLSPDDCSDPSNVVSVSNNSSSSSSNSSSSNVSSVSQVVSLVVPPDSSVSSNVRRGDHD/DVVD

B-factor: mean 50.6, std 21.64, range [20.57, 118.8]

Solvent-accessible surface area: 18360 Å² total

Organism: Homo sapiens (NCBI:txid9606)

Secondary structure (DSSP, 8-state):
-HHHHHHHHHHHHHHHT-SSHHHHHHHHHHHHHHHHH--HHHHHHHHHHHHHHHHHHHHHHT-HHHHHHHHHHHHHHHTT---PPPHHHHHHHHHHHHHHHHHHHHHHHHHHHHHHHTTT-HHHHHHHHHHHHHHHHHTTHHHHHHHHHTTT---S-HHHHHHGGGHHHHHHHHHHHHHHHHHHHHHHHHH-TT---S--HHHHHHHHHHHHHHHHHHHHHHHHTEEEEEEETTEEEEEEE--TT-HHHHHHHHHHHHIIIIIHHHHHHHHHHHHHHHHHHT---HHHHHHHHHHHHHHHHHHHHHHHHHHHHHTS-TTSHHHHHHHHTHHHHHHHHTTHHHHHHHHHHHHHHT---HHHHHHHHHS---/----